Protein AF-0000000087235262 (afdb_homodimer)

Nearest PDB structures (foldseek):
  8kbx-assembly1_A  TM=8.370E-01  e=1.408E-30  Homo sapiens
  5ltd-assembly1_A  TM=8.995E-01  e=4.254E-28  Ogataea angusta
  5ltd-assembly2_B  TM=9.024E-01  e=1.012E-27  Ogataea angusta
  5ltg-assembly1_A  TM=8.939E-01  e=2.271E-26  Ogataea angusta
  3vu4-assembly3_B  TM=8.968E-01  e=1.143E-23  Kluyveromyces marxianus

pLDDT: mean 78.61, std 26.16, range [16.98, 98.62]

InterPro domains:
  IPR001680 WD40 repeat [SM00320] (181-221)
  IPR001680 WD40 repeat [SM00320] (224-265)
  IPR015943 WD40/YVTN repeat-like-containing domain superfamily [G3DSA:2.130.10.10] (23-280)
  IPR036322 WD40-repeat-containing domain superfamily [SSF50978] (24-268)
  IPR048720 PROPPIN [PF21032] (26-267)
  IPR048720 PROPPIN [PTHR11227] (18-355)

Radius of gyration: 30.69 Å; Cα contacts (8 Å, |Δi|>4): 1755; chains: 2; bounding box: 111×81×76 Å

Solvent-accessible surface area (backbone atoms only — not comparable to full-atom values): 39851 Å² total; per-residue (Å²): 135,84,79,76,77,75,81,78,80,75,80,72,74,73,72,75,68,82,66,81,63,62,48,65,31,74,34,67,21,80,76,46,53,32,35,27,32,5,21,66,37,20,40,36,28,33,34,57,83,66,65,32,46,74,43,78,46,79,35,89,72,42,21,25,41,38,46,34,48,40,56,90,55,52,39,32,43,38,23,17,64,44,86,26,90,86,31,26,38,32,31,41,37,33,34,29,62,80,75,69,38,80,76,44,76,44,79,54,96,52,54,58,45,33,68,48,64,50,90,58,33,35,34,40,21,27,42,48,36,37,42,31,26,32,55,87,75,68,40,81,74,46,78,43,67,29,31,90,26,81,75,17,65,65,34,68,21,70,33,93,85,38,47,26,36,39,30,56,25,65,49,72,13,26,36,33,35,38,32,62,81,76,71,41,76,40,76,29,83,73,42,88,46,45,70,56,39,68,39,54,37,52,69,33,50,38,35,36,39,26,26,59,49,31,24,50,38,38,31,26,33,55,86,79,46,47,76,72,48,60,35,31,77,47,91,58,73,30,50,48,63,26,61,29,61,22,84,78,43,46,36,35,38,37,24,28,67,80,18,35,36,37,32,30,80,46,84,68,74,74,79,69,76,70,70,71,82,71,80,75,87,58,88,70,74,83,85,81,82,77,88,76,81,84,82,74,88,76,74,86,56,67,76,62,66,73,52,61,79,80,56,64,79,77,74,70,40,47,59,53,43,31,37,35,32,50,64,65,78,45,61,38,44,52,42,40,71,42,79,47,27,41,34,34,40,32,50,80,36,38,41,34,38,39,36,53,44,48,60,84,73,37,64,68,121,135,81,81,75,78,75,79,80,79,74,79,72,73,74,71,75,67,84,66,81,64,63,47,63,32,74,34,66,22,82,78,46,55,32,37,28,33,7,21,67,38,20,39,37,30,33,35,57,83,65,68,30,44,74,44,77,47,79,35,90,72,42,22,25,41,40,44,36,47,40,56,89,56,53,39,33,43,38,22,16,65,43,86,26,89,85,32,26,36,29,29,41,36,34,34,28,62,80,75,69,39,79,76,45,76,46,79,54,95,52,54,58,45,31,69,47,65,50,92,58,32,36,35,42,20,28,42,48,36,37,41,33,27,32,55,86,75,68,38,81,74,46,78,43,67,28,32,89,26,80,74,16,66,65,34,66,22,70,34,94,86,37,47,26,34,39,30,55,25,65,49,73,13,25,36,33,34,39,32,63,79,76,70,42,78,41,76,28,83,73,42,88,46,45,70,56,40,68,38,53,37,52,69,32,50,38,37,36,39,26,27,59,49,32,26,50,38,38,33,25,34,54,85,79,46,46,77,73,47,61,34,32,76,48,90,57,73,32,49,47,62,25,62,29,62,21,84,78,43,48,35,35,40,38,25,28,68,80,19,35,34,36,33,32,82,46,83,69,73,76,79,71,76,71,69,70,85,71,82,73,84,61,81,63,69,76,83,82,82,76,87,75,80,82,83,76,88,75,75,85,58,66,76,64,66,73,52,61,79,79,55,62,80,77,73,71,40,47,59,53,44,30,36,36,32,50,63,65,78,45,62,39,44,49,41,41,71,41,78,48,27,42,34,35,39,32,50,79,37,39,39,33,40,38,34,55,44,49,62,86,72,38,62,69,122

Structure (mmCIF, N/CA/C/O backbone):
data_AF-0000000087235262-model_v1
#
loop_
_entity.id
_entity.type
_entity.pdbx_description
1 polymer 'Uncharacterized protein'
#
loop_
_atom_site.group_PDB
_atom_site.id
_atom_site.type_symbol
_atom_site.label_atom_id
_atom_site.label_alt_id
_atom_site.label_comp_id
_atom_site.label_asym_id
_atom_site.label_entity_id
_atom_site.label_seq_id
_atom_site.pdbx_PDB_ins_code
_atom_site.Cartn_x
_atom_site.Cartn_y
_atom_site.Cartn_z
_atom_site.occupancy
_atom_site.B_iso_or_equiv
_atom_site.auth_seq_id
_atom_site.auth_comp_id
_atom_site.auth_asym_id
_atom_site.auth_atom_id
_atom_site.pdbx_PDB_model_num
ATOM 1 N N . MET A 1 1 ? 60.5 -11.352 26.625 1 24.58 1 MET A N 1
ATOM 2 C CA . MET A 1 1 ? 60 -10.023 26.281 1 24.58 1 MET A CA 1
ATOM 3 C C . MET A 1 1 ? 58.812 -10.102 25.344 1 24.58 1 MET A C 1
ATOM 5 O O . MET A 1 1 ? 58.969 -10.453 24.172 1 24.58 1 MET A O 1
ATOM 9 N N . THR A 1 2 ? 57.625 -10.586 25.812 1 25.88 2 THR A N 1
ATOM 10 C CA . THR A 1 2 ? 56.406 -11.242 25.344 1 25.88 2 THR A CA 1
ATOM 11 C C . THR A 1 2 ? 55.5 -10.234 24.656 1 25.88 2 THR A C 1
ATOM 13 O O . THR A 1 2 ? 54.906 -9.375 25.312 1 25.88 2 THR A O 1
ATOM 16 N N . SER A 1 3 ? 55.969 -9.727 23.469 1 25.38 3 SER A N 1
ATOM 17 C CA . SER A 1 3 ? 55.375 -8.633 22.719 1 25.38 3 SER A CA 1
ATOM 18 C C . SER A 1 3 ? 53.906 -8.938 22.391 1 25.38 3 SER A C 1
ATOM 20 O O . SER A 1 3 ? 53.594 -9.984 21.812 1 25.38 3 SER A O 1
ATOM 22 N N . GLN A 1 4 ? 52.938 -8.516 23.219 1 22.38 4 GLN A N 1
ATOM 23 C CA . GLN A 1 4 ? 51.469 -8.648 23.266 1 22.38 4 GLN A CA 1
ATOM 24 C C . GLN A 1 4 ? 50.844 -7.98 22.047 1 22.38 4 GLN A C 1
ATOM 26 O O . GLN A 1 4 ? 50.875 -6.758 21.906 1 22.38 4 GLN A O 1
ATOM 31 N N . VAL A 1 5 ? 50.969 -8.57 20.797 1 25.5 5 VAL A N 1
ATOM 32 C CA . VAL A 1 5 ? 50.469 -7.969 19.578 1 25.5 5 VAL A CA 1
ATOM 33 C C . VAL A 1 5 ? 48.969 -7.762 19.688 1 25.5 5 VAL A C 1
ATOM 35 O O . VAL A 1 5 ? 48.219 -8.688 20.016 1 25.5 5 VAL A O 1
ATOM 38 N N . SER A 1 6 ? 48.531 -6.535 20.062 1 24.77 6 SER A N 1
ATOM 39 C CA . SER A 1 6 ? 47.125 -6.16 20.25 1 24.77 6 SER A CA 1
ATOM 40 C C . SER A 1 6 ? 46.312 -6.375 18.984 1 24.77 6 SER A C 1
ATOM 42 O O . SER A 1 6 ? 46.781 -6.047 17.875 1 24.77 6 SER A O 1
ATOM 44 N N . PRO A 1 7 ? 45.344 -7.367 18.891 1 24.95 7 PRO A N 1
ATOM 45 C CA . PRO A 1 7 ? 44.531 -7.742 17.719 1 24.95 7 PRO A CA 1
ATOM 46 C C . PRO A 1 7 ? 43.719 -6.57 17.156 1 24.95 7 PRO A C 1
ATOM 48 O O . PRO A 1 7 ? 43.125 -5.793 17.906 1 24.95 7 PRO A O 1
ATOM 51 N N . SER A 1 8 ? 44.312 -5.879 16.125 1 23.66 8 SER A N 1
ATOM 52 C CA . SER A 1 8 ? 43.688 -4.77 15.406 1 23.66 8 SER A CA 1
ATOM 53 C C . SER A 1 8 ? 42.281 -5.125 14.953 1 23.66 8 SER A C 1
ATOM 55 O O . SER A 1 8 ? 42.062 -6.133 14.281 1 23.66 8 SER A O 1
ATOM 57 N N . GLN A 1 9 ? 41.25 -4.871 15.742 1 24.34 9 GLN A N 1
ATOM 58 C CA . GLN A 1 9 ? 39.812 -4.988 15.555 1 24.34 9 GLN A CA 1
ATOM 59 C C . GLN A 1 9 ? 39.344 -4.227 14.312 1 24.34 9 GLN A C 1
ATOM 61 O O . GLN A 1 9 ? 39.344 -2.996 14.305 1 24.34 9 GLN A O 1
ATOM 66 N N . GLY A 1 10 ? 39.844 -4.594 13.094 1 22.86 10 GLY A N 1
ATOM 67 C CA . GLY A 1 10 ? 39.438 -3.895 11.883 1 22.86 10 GLY A CA 1
ATOM 68 C C . GLY A 1 10 ? 37.938 -3.838 11.695 1 22.86 10 GLY A C 1
ATOM 69 O O . GLY A 1 10 ? 37.25 -4.875 11.68 1 22.86 10 GLY A O 1
ATOM 70 N N . ALA A 1 11 ? 37.219 -2.793 12.141 1 27.45 11 ALA A N 1
ATOM 71 C CA . ALA A 1 11 ? 35.844 -2.352 11.938 1 27.45 11 ALA A CA 1
ATOM 72 C C . ALA A 1 11 ? 35.469 -2.33 10.453 1 27.45 11 ALA A C 1
ATOM 74 O O . ALA A 1 11 ? 35.75 -1.352 9.758 1 27.45 11 ALA A O 1
ATOM 75 N N . GLY A 1 12 ? 35.812 -3.322 9.625 1 25.11 12 GLY A N 1
ATOM 76 C CA . GLY A 1 12 ? 35.438 -3.268 8.227 1 25.11 12 GLY A CA 1
ATOM 77 C C . GLY A 1 12 ? 33.938 -3.098 8.031 1 25.11 12 GLY A C 1
ATOM 78 O O . GLY A 1 12 ? 33.156 -3.994 8.367 1 25.11 12 GLY A O 1
ATOM 79 N N . GLY A 1 13 ? 33.406 -1.968 8.266 1 30.64 13 GLY A N 1
ATOM 80 C CA . GLY A 1 13 ? 32.031 -1.639 7.82 1 30.64 13 GLY A CA 1
ATOM 81 C C . GLY A 1 13 ? 31.766 -2.09 6.398 1 30.64 13 GLY A C 1
ATOM 82 O O . GLY A 1 13 ? 32.406 -1.621 5.453 1 30.64 13 GLY A O 1
ATOM 83 N N . SER A 1 14 ? 31.562 -3.371 6.129 1 31.31 14 SER A N 1
ATOM 84 C CA . SER A 1 14 ? 31.203 -3.885 4.812 1 31.31 14 SER A CA 1
ATOM 85 C C . SER A 1 14 ? 30.203 -2.963 4.109 1 31.31 14 SER A C 1
ATOM 87 O O . SER A 1 14 ? 29.203 -2.553 4.703 1 31.31 14 SER A O 1
ATOM 89 N N . ASP A 1 15 ? 30.672 -2.117 3.305 1 33.44 15 ASP A N 1
ATOM 90 C CA . ASP A 1 15 ? 29.938 -1.445 2.234 1 33.44 15 ASP A CA 1
ATOM 91 C C . ASP A 1 15 ? 28.906 -2.377 1.61 1 33.44 15 ASP A C 1
ATOM 93 O O . ASP A 1 15 ? 29.266 -3.318 0.898 1 33.44 15 ASP A O 1
ATOM 97 N N . VAL A 1 16 ? 27.969 -2.812 2.227 1 35.19 16 VAL A N 1
ATOM 98 C CA . VAL A 1 16 ? 26.891 -3.467 1.496 1 35.19 16 VAL A CA 1
ATOM 99 C C . VAL A 1 16 ? 26.641 -2.746 0.172 1 35.19 16 VAL A C 1
ATOM 101 O O . VAL A 1 16 ? 26.141 -1.617 0.153 1 35.19 16 VAL A O 1
ATOM 104 N N . GLU A 1 17 ? 27.516 -2.699 -0.719 1 36.72 17 GLU A N 1
ATOM 105 C CA . GLU A 1 17 ? 27.25 -2.35 -2.109 1 36.72 17 GLU A CA 1
ATOM 106 C C . GLU A 1 17 ? 25.844 -2.795 -2.521 1 36.72 17 GLU A C 1
ATOM 108 O O . GLU A 1 17 ? 25.453 -3.943 -2.289 1 36.72 17 GLU A O 1
ATOM 113 N N . ASP A 1 18 ? 24.875 -2.021 -2.518 1 43.22 18 ASP A N 1
ATOM 114 C CA . ASP A 1 18 ? 23.547 -2.174 -3.115 1 43.22 18 ASP A CA 1
ATOM 115 C C . ASP A 1 18 ? 23.609 -2.988 -4.406 1 43.22 18 ASP A C 1
ATOM 117 O O . ASP A 1 18 ? 23.734 -2.426 -5.496 1 43.22 18 ASP A O 1
ATOM 121 N N . GLU A 1 19 ? 24.5 -3.971 -4.609 1 45.66 19 GLU A N 1
ATOM 122 C CA . GLU A 1 19 ? 24.516 -4.789 -5.82 1 45.66 19 GLU A CA 1
ATOM 123 C C . GLU A 1 19 ? 23.109 -5.242 -6.207 1 45.66 19 GLU A C 1
ATOM 125 O O . GLU A 1 19 ? 22.375 -5.773 -5.375 1 45.66 19 GLU A O 1
ATOM 130 N N . ASP A 1 20 ? 22.594 -4.691 -7.27 1 56.31 20 ASP A N 1
ATOM 131 C CA . ASP A 1 20 ? 21.375 -5.074 -7.957 1 56.31 20 ASP A CA 1
ATOM 132 C C . ASP A 1 20 ? 21.266 -6.594 -8.094 1 56.31 20 ASP A C 1
ATOM 134 O O . ASP A 1 20 ? 22.109 -7.219 -8.75 1 56.31 20 ASP A O 1
ATOM 138 N N . VAL A 1 21 ? 20.875 -7.316 -7.156 1 61.31 21 VAL A N 1
ATOM 139 C CA . VAL A 1 21 ? 20.641 -8.75 -7.273 1 61.31 21 VAL A CA 1
ATOM 140 C C . VAL A 1 21 ? 19.688 -9.031 -8.438 1 61.31 21 VAL A C 1
ATOM 142 O O . VAL A 1 21 ? 18.594 -8.484 -8.477 1 61.31 21 VAL A O 1
ATOM 145 N N . GLU A 1 22 ? 20.266 -9.562 -9.508 1 75.88 22 GLU A N 1
ATOM 146 C CA . GLU A 1 22 ? 19.438 -10.039 -10.625 1 75.88 22 GLU A CA 1
ATOM 147 C C . GLU A 1 22 ? 18.609 -11.25 -10.219 1 75.88 22 GLU A C 1
ATOM 149 O O . GLU A 1 22 ? 19.156 -12.281 -9.82 1 75.88 22 GLU A O 1
ATOM 154 N N . LEU A 1 23 ? 17.375 -11.133 -10.234 1 86.06 23 LEU A N 1
ATOM 155 C CA . LEU A 1 23 ? 16.453 -12.219 -9.891 1 86.06 23 LEU A CA 1
ATOM 156 C C . LEU A 1 23 ? 15.891 -12.875 -11.141 1 86.06 23 LEU A C 1
ATOM 158 O O . LEU A 1 23 ? 15.477 -12.188 -12.07 1 86.06 23 LEU A O 1
ATOM 162 N N . PHE A 1 24 ? 15.969 -14.18 -11.164 1 87.94 24 PHE A N 1
ATOM 163 C CA . PHE A 1 24 ? 15.43 -14.914 -12.305 1 87.94 24 PHE A CA 1
ATOM 164 C C . PHE A 1 24 ? 13.977 -15.297 -12.062 1 87.94 24 PHE A C 1
ATOM 166 O O . PHE A 1 24 ? 13.172 -15.312 -13 1 87.94 24 PHE A O 1
ATOM 173 N N . SER A 1 25 ? 13.766 -15.617 -10.852 1 91.56 25 SER A N 1
ATOM 174 C CA . SER A 1 25 ? 12.391 -15.953 -10.508 1 91.56 25 SER A CA 1
ATOM 175 C C . SER A 1 25 ? 12.125 -15.75 -9.016 1 91.56 25 SER A C 1
ATOM 177 O O . SER A 1 25 ? 13.055 -15.758 -8.211 1 91.56 25 SER A O 1
ATOM 179 N N . VAL A 1 26 ? 10.922 -15.445 -8.797 1 93.94 26 VAL A N 1
ATOM 180 C CA . VAL A 1 26 ? 10.438 -15.352 -7.422 1 93.94 26 VAL A CA 1
ATOM 181 C C . VAL A 1 26 ? 9.125 -16.125 -7.281 1 93.94 26 VAL A C 1
ATOM 183 O O . VAL A 1 26 ? 8.25 -16.031 -8.148 1 93.94 26 VAL A O 1
ATOM 186 N N . ASN A 1 27 ? 9.047 -16.891 -6.176 1 95.19 27 ASN A N 1
ATOM 187 C CA . ASN A 1 27 ? 7.855 -17.719 -5.984 1 95.19 27 ASN A CA 1
ATOM 188 C C . ASN A 1 27 ? 7.391 -17.703 -4.531 1 95.19 27 ASN A C 1
ATOM 190 O O . ASN A 1 27 ? 8.195 -17.859 -3.615 1 95.19 27 ASN A O 1
ATOM 194 N N . TRP A 1 28 ? 6.098 -17.5 -4.406 1 96 28 TRP A N 1
ATOM 195 C CA . TRP A 1 28 ? 5.5 -17.656 -3.084 1 96 28 TRP A CA 1
ATOM 196 C C . TRP A 1 28 ? 5.461 -19.125 -2.666 1 96 28 TRP A C 1
ATOM 198 O O . TRP A 1 28 ? 5.277 -20.016 -3.504 1 96 28 TRP A O 1
ATOM 208 N N . ASN A 1 29 ? 5.57 -19.328 -1.346 1 95.56 29 ASN A N 1
ATOM 209 C CA . ASN A 1 29 ? 5.164 -20.641 -0.87 1 95.56 29 ASN A CA 1
ATOM 210 C C . ASN A 1 29 ? 3.645 -20.766 -0.801 1 95.56 29 ASN A C 1
ATOM 212 O O . ASN A 1 29 ? 2.922 -19.828 -1.116 1 95.56 29 ASN A O 1
ATOM 216 N N . GLN A 1 30 ? 3.166 -21.859 -0.405 1 93.5 30 GLN A N 1
ATOM 217 C CA . GLN A 1 30 ? 1.762 -22.219 -0.579 1 93.5 30 GLN A CA 1
ATOM 218 C C . GLN A 1 30 ? 0.864 -21.391 0.339 1 93.5 30 GLN A C 1
ATOM 220 O O . GLN A 1 30 ? -0.302 -21.156 0.021 1 93.5 30 GLN A O 1
ATOM 225 N N . ASP A 1 31 ? 1.373 -20.938 1.47 1 91.5 31 ASP A N 1
ATOM 226 C CA . ASP A 1 31 ? 0.547 -20.125 2.361 1 91.5 31 ASP A CA 1
ATOM 227 C C . ASP A 1 31 ? 0.965 -18.656 2.32 1 91.5 31 ASP A C 1
ATOM 229 O O . ASP A 1 31 ? 0.491 -17.844 3.119 1 91.5 31 ASP A O 1
ATOM 233 N N . HIS A 1 32 ? 1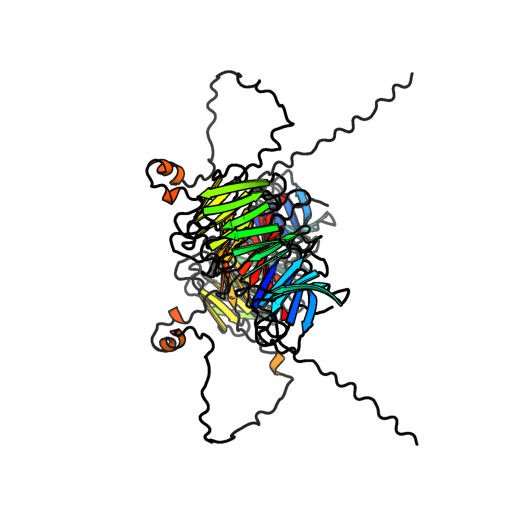.906 -18.344 1.516 1 94.38 32 HIS A N 1
ATOM 234 C CA . HIS A 1 32 ? 2.355 -16.984 1.213 1 94.38 32 HIS A CA 1
ATOM 235 C C . HIS A 1 32 ? 3.023 -16.344 2.424 1 94.38 32 HIS A C 1
ATOM 237 O O . HIS A 1 32 ? 3.072 -15.117 2.533 1 94.38 32 HIS A O 1
ATOM 243 N N . SER A 1 33 ? 3.449 -17.141 3.348 1 94.81 33 SER A N 1
ATOM 244 C CA . SER A 1 33 ? 4.184 -16.625 4.5 1 94.81 33 SER A CA 1
ATOM 245 C C . SER A 1 33 ? 5.645 -16.359 4.148 1 94.81 33 SER A C 1
ATOM 247 O O . SER A 1 33 ? 6.328 -15.617 4.848 1 94.81 33 SER A O 1
ATOM 249 N N . CYS A 1 34 ? 6.055 -17.016 3.076 1 95.88 34 CYS A N 1
ATOM 250 C CA . CYS A 1 34 ? 7.43 -16.875 2.609 1 95.88 34 CYS A CA 1
ATOM 251 C C . CYS A 1 34 ? 7.492 -16.875 1.087 1 95.88 34 CYS A C 1
ATOM 253 O O . CYS A 1 34 ? 6.492 -17.141 0.42 1 95.88 34 CYS A O 1
ATOM 255 N N . PHE A 1 35 ? 8.672 -16.453 0.632 1 96.06 35 PHE A N 1
ATOM 256 C CA . PHE A 1 35 ? 8.922 -16.594 -0.797 1 96.06 35 PHE A CA 1
ATOM 257 C C . PHE A 1 35 ? 10.391 -16.906 -1.063 1 96.06 35 PHE A C 1
ATOM 259 O O . PHE A 1 35 ? 11.242 -16.672 -0.203 1 96.06 35 PHE A O 1
ATOM 266 N N . SER A 1 36 ? 10.594 -17.484 -2.17 1 95.56 36 SER A N 1
ATOM 267 C CA . SER A 1 36 ? 11.945 -17.828 -2.607 1 95.56 36 SER A CA 1
ATOM 268 C C . SER A 1 36 ? 12.328 -17.062 -3.871 1 95.56 36 SER A C 1
ATOM 270 O O . SER A 1 36 ? 11.453 -16.688 -4.664 1 95.56 36 SER A O 1
ATOM 272 N N . ALA A 1 37 ? 13.602 -16.844 -4.004 1 93.5 37 ALA A N 1
ATOM 273 C CA . ALA A 1 37 ? 14.133 -16.141 -5.164 1 93.5 37 ALA A CA 1
ATOM 274 C C . ALA A 1 37 ? 15.336 -16.875 -5.75 1 93.5 37 ALA A C 1
ATOM 276 O O . ALA A 1 37 ? 16.234 -17.312 -5.016 1 93.5 37 ALA A O 1
ATOM 277 N N . ALA A 1 38 ? 15.266 -17 -7.008 1 93.56 38 ALA A N 1
ATOM 278 C CA . ALA A 1 38 ? 16.406 -17.578 -7.73 1 93.56 38 ALA A CA 1
ATOM 279 C C . ALA A 1 38 ? 17.344 -16.484 -8.227 1 93.56 38 ALA A C 1
ATOM 281 O O . ALA A 1 38 ? 16.891 -15.5 -8.82 1 93.56 38 ALA A O 1
ATOM 282 N N . THR A 1 39 ? 18.562 -16.672 -7.941 1 88.81 39 THR A N 1
ATOM 283 C CA . THR A 1 39 ? 19.578 -15.711 -8.367 1 88.81 39 THR A CA 1
ATOM 284 C C . THR A 1 39 ? 20.594 -16.375 -9.297 1 88.81 39 THR A C 1
ATOM 286 O O . THR A 1 39 ? 20.547 -17.578 -9.516 1 88.81 39 THR A O 1
ATOM 289 N N . ALA A 1 40 ? 21.5 -15.57 -9.805 1 84.5 40 ALA A N 1
ATOM 290 C CA . ALA A 1 40 ? 22.516 -16.062 -10.734 1 84.5 40 ALA A CA 1
ATOM 291 C C . ALA A 1 40 ? 23.5 -16.984 -10.023 1 84.5 40 ALA A C 1
ATOM 293 O O . ALA A 1 40 ? 24.125 -17.844 -10.656 1 84.5 40 ALA A O 1
ATOM 294 N N . ASN A 1 41 ? 23.531 -16.859 -8.727 1 86.62 41 ASN A N 1
ATOM 295 C CA . ASN A 1 41 ? 24.531 -17.656 -8.031 1 86.62 41 ASN A CA 1
ATOM 296 C C . ASN A 1 41 ? 23.938 -18.422 -6.859 1 86.62 41 ASN A C 1
ATOM 298 O O . ASN A 1 41 ? 24.641 -18.75 -5.902 1 86.62 41 ASN A O 1
ATOM 302 N N . GLY A 1 42 ? 22.641 -18.594 -6.988 1 90.31 42 GLY A N 1
ATOM 303 C CA . GLY A 1 42 ? 22.078 -19.375 -5.898 1 90.31 42 GLY A CA 1
ATOM 304 C C . GLY A 1 42 ? 20.609 -19.094 -5.668 1 90.31 42 GLY A C 1
ATOM 305 O O . GLY A 1 42 ? 19.828 -18.969 -6.621 1 90.31 42 GLY A O 1
ATOM 306 N N . LEU A 1 43 ? 20.266 -19.219 -4.34 1 92.19 43 LEU A N 1
ATOM 307 C CA . LEU A 1 43 ? 18.875 -18.984 -3.99 1 92.19 43 LEU A CA 1
ATOM 308 C C . LEU A 1 43 ? 18.766 -18.25 -2.656 1 92.19 43 LEU A C 1
ATOM 310 O O . LEU A 1 43 ? 19.688 -18.297 -1.839 1 92.19 43 LEU A O 1
ATOM 314 N N . ARG A 1 44 ? 17.672 -17.516 -2.57 1 92.38 44 ARG A N 1
ATOM 315 C CA . ARG A 1 44 ? 17.328 -16.797 -1.344 1 92.38 44 ARG A CA 1
ATOM 316 C C . ARG A 1 44 ? 15.898 -17.078 -0.917 1 92.38 44 ARG A C 1
ATOM 318 O O . ARG A 1 44 ? 15.031 -17.328 -1.759 1 92.38 44 ARG A O 1
ATOM 325 N N . MET A 1 45 ? 15.742 -17.094 0.373 1 94.31 45 MET A N 1
ATOM 326 C CA . MET A 1 45 ? 14.406 -17.281 0.923 1 94.31 45 MET A CA 1
ATOM 327 C C . MET A 1 45 ? 14.086 -16.203 1.956 1 94.31 45 MET A C 1
ATOM 329 O O . MET A 1 45 ? 14.93 -15.875 2.793 1 94.31 45 MET A O 1
ATOM 333 N N . PHE A 1 46 ? 12.891 -15.695 1.912 1 94 46 PHE A N 1
ATOM 334 C CA . PHE A 1 46 ? 12.492 -14.602 2.795 1 94 46 PHE A CA 1
ATOM 335 C C . PHE A 1 46 ? 11.195 -14.945 3.52 1 94 46 PHE A C 1
ATOM 337 O O . PHE A 1 46 ? 10.312 -15.586 2.951 1 94 46 PHE A O 1
ATOM 344 N N . SER A 1 47 ? 11.133 -14.5 4.75 1 94.69 47 SER A N 1
ATOM 345 C CA . SER A 1 47 ? 9.867 -14.477 5.469 1 94.69 47 SER A CA 1
ATOM 346 C C . SER A 1 47 ? 9.133 -13.156 5.242 1 94.69 47 SER A C 1
ATOM 348 O O . SER A 1 47 ? 9.758 -12.102 5.137 1 94.69 47 SER A O 1
ATOM 350 N N . CYS A 1 48 ? 7.848 -13.203 5.242 1 92.06 48 CYS A N 1
ATOM 351 C CA . CYS A 1 48 ? 7.07 -12 4.965 1 92.06 48 CYS A CA 1
ATOM 352 C C . CYS A 1 48 ? 6.777 -11.234 6.246 1 92.06 48 CYS A C 1
ATOM 354 O O . CYS A 1 48 ? 6.734 -10 6.242 1 92.06 48 CYS A O 1
ATOM 356 N N . LYS A 1 49 ? 6.523 -11.906 7.324 1 86.69 49 LYS A N 1
ATOM 357 C CA . LYS A 1 49 ? 6.188 -11.25 8.594 1 86.69 49 LYS A CA 1
ATOM 358 C C . LYS A 1 49 ? 6.969 -11.867 9.75 1 86.69 49 LYS A C 1
ATOM 360 O O . LYS A 1 49 ? 6.621 -12.945 10.234 1 86.69 49 LYS A O 1
ATOM 365 N N . PRO A 1 50 ? 7.945 -11.258 10.227 1 87.75 50 PRO A N 1
ATOM 366 C CA . PRO A 1 50 ? 8.539 -10.023 9.695 1 87.75 50 PRO A CA 1
ATOM 367 C C . PRO A 1 50 ? 9.281 -10.25 8.383 1 87.75 50 PRO A C 1
ATOM 369 O O . PRO A 1 50 ? 9.695 -11.375 8.086 1 87.75 50 PRO A O 1
ATOM 372 N N . PHE A 1 51 ? 9.477 -9.227 7.75 1 90.69 51 PHE A N 1
ATOM 373 C CA . PHE A 1 51 ? 10.227 -9.336 6.508 1 90.69 51 PHE A CA 1
ATOM 374 C C . PHE A 1 51 ? 11.711 -9.523 6.789 1 90.69 51 PHE A C 1
ATOM 376 O O . PHE A 1 51 ? 12.383 -8.594 7.238 1 90.69 51 PHE A O 1
ATOM 383 N N . LYS A 1 52 ? 12.148 -10.727 6.504 1 91.88 52 LYS A N 1
ATOM 384 C CA . LYS A 1 52 ? 13.539 -11.062 6.797 1 91.88 52 LYS A CA 1
ATOM 385 C C . LYS A 1 52 ? 14.039 -12.18 5.887 1 91.88 52 LYS A C 1
ATOM 387 O O . LYS A 1 52 ? 13.266 -13.062 5.492 1 91.88 52 LYS A O 1
ATOM 392 N N . GLU A 1 53 ? 15.328 -12.055 5.617 1 92.25 53 GLU A N 1
ATOM 393 C CA . GLU A 1 53 ? 15.945 -13.164 4.895 1 92.25 53 GLU A CA 1
ATOM 394 C C . GLU A 1 53 ? 16.188 -14.352 5.816 1 92.25 53 GLU A C 1
ATOM 396 O O . GLU A 1 53 ? 16.828 -14.211 6.863 1 92.25 53 GLU A O 1
ATOM 401 N N . GLN A 1 54 ? 15.68 -15.508 5.406 1 92.25 54 GLN A N 1
ATOM 402 C CA . GLN A 1 54 ? 15.781 -16.688 6.258 1 92.25 54 GLN A CA 1
ATOM 403 C C . GLN A 1 54 ? 16.859 -17.641 5.754 1 92.25 54 GLN A C 1
ATOM 405 O O . GLN A 1 54 ? 17.422 -18.406 6.535 1 92.25 54 GLN A O 1
ATOM 410 N N . LEU A 1 55 ? 17.078 -17.625 4.488 1 91.94 55 LEU A N 1
ATOM 411 C CA . LEU A 1 55 ? 18.031 -18.562 3.893 1 91.94 55 LEU A CA 1
ATOM 412 C C . LEU A 1 55 ? 18.703 -17.953 2.668 1 91.94 55 LEU A C 1
ATOM 414 O O . LEU A 1 55 ? 18.047 -17.297 1.856 1 91.94 55 LEU A O 1
ATOM 418 N N . ARG A 1 56 ? 20.016 -18.156 2.602 1 91.44 56 ARG A N 1
ATOM 419 C CA . ARG A 1 56 ? 20.797 -17.766 1.427 1 91.44 56 ARG A CA 1
ATOM 420 C C . ARG A 1 56 ? 21.812 -18.844 1.068 1 91.44 56 ARG A C 1
ATOM 422 O O . ARG A 1 56 ? 22.578 -19.297 1.926 1 91.44 56 ARG A O 1
ATOM 429 N N . ARG A 1 57 ? 21.703 -19.281 -0.118 1 90.75 57 ARG A N 1
ATOM 430 C CA . ARG A 1 57 ? 22.688 -20.234 -0.632 1 90.75 57 ARG A CA 1
ATOM 431 C C . ARG A 1 57 ? 23.391 -19.688 -1.867 1 90.75 57 ARG A C 1
ATOM 433 O O . ARG A 1 57 ? 22.734 -19.203 -2.795 1 90.75 57 ARG A O 1
ATOM 440 N N . ILE A 1 58 ? 24.672 -19.766 -1.794 1 87.62 58 ILE A N 1
ATOM 441 C CA . ILE A 1 58 ? 25.484 -19.328 -2.926 1 87.62 58 ILE A CA 1
ATOM 442 C C . ILE A 1 58 ? 26.188 -20.531 -3.559 1 87.62 58 ILE A C 1
ATOM 444 O O . ILE A 1 58 ? 26.812 -21.344 -2.863 1 87.62 58 ILE A O 1
ATOM 448 N N . GLN A 1 59 ? 25.906 -20.625 -4.766 1 81.12 59 GLN A N 1
ATOM 449 C CA . GLN A 1 59 ? 26.5 -21.734 -5.496 1 81.12 59 GLN A CA 1
ATOM 450 C C . GLN A 1 59 ? 27.578 -21.25 -6.465 1 81.12 59 GLN A C 1
ATOM 452 O O . GLN A 1 59 ? 27.359 -20.297 -7.227 1 81.12 59 GLN A O 1
ATOM 457 N N . GLU A 1 60 ? 28.672 -21.859 -6.426 1 75.12 60 GLU A N 1
ATOM 458 C CA . GLU A 1 60 ? 29.781 -21.484 -7.281 1 75.12 60 GLU A CA 1
ATOM 459 C C . GLU A 1 60 ? 29.5 -21.828 -8.742 1 75.12 60 GLU A C 1
ATOM 461 O O . GLU A 1 60 ? 29.938 -21.125 -9.648 1 75.12 60 GLU A O 1
ATOM 466 N N . ASP A 1 61 ? 28.922 -22.938 -8.891 1 71.25 61 ASP A N 1
ATOM 467 C CA . ASP A 1 61 ? 28.781 -23.484 -10.242 1 71.25 61 ASP A CA 1
ATOM 468 C C . ASP A 1 61 ? 27.562 -22.891 -10.938 1 71.25 61 ASP A C 1
ATOM 470 O O . ASP A 1 61 ? 27.125 -23.406 -11.969 1 71.25 61 ASP A O 1
ATOM 474 N N . GLY A 1 62 ? 26.953 -21.875 -10.383 1 76.62 62 GLY A N 1
ATOM 475 C CA . GLY A 1 62 ? 25.859 -21.219 -11.086 1 76.62 62 GLY A CA 1
ATOM 476 C C . GLY A 1 62 ? 24.609 -21.109 -10.242 1 76.62 62 GLY A C 1
ATOM 477 O O . GLY A 1 62 ? 24.516 -21.703 -9.164 1 76.62 62 GLY A O 1
ATOM 478 N N . GLY A 1 63 ? 23.625 -20.422 -10.797 1 86.12 63 GLY A N 1
ATOM 479 C CA . GLY A 1 63 ? 22.391 -20.156 -10.07 1 86.12 63 GLY A CA 1
ATOM 480 C C . GLY A 1 63 ? 21.203 -20.938 -10.602 1 86.12 63 GLY A C 1
ATOM 481 O O . GLY A 1 63 ? 21.375 -21.984 -11.227 1 86.12 63 GLY A O 1
ATOM 482 N N . PHE A 1 64 ? 20.109 -20.734 -10.164 1 91.81 64 PHE A N 1
ATOM 483 C CA . PHE A 1 64 ? 18.859 -21.422 -10.492 1 91.81 64 PHE A CA 1
ATOM 484 C C . PHE A 1 64 ? 17.953 -20.531 -11.344 1 91.81 64 PHE A C 1
ATOM 486 O O . PHE A 1 64 ? 18.016 -19.312 -11.234 1 91.81 64 PHE A O 1
ATOM 493 N N . ARG A 1 65 ? 17.266 -21.172 -12.172 1 93.19 65 ARG A N 1
ATOM 494 C CA . ARG A 1 65 ? 16.203 -20.5 -12.914 1 93.19 65 ARG A CA 1
ATOM 495 C C . ARG A 1 65 ? 14.883 -20.547 -12.156 1 93.19 65 ARG A C 1
ATOM 497 O O . ARG A 1 65 ? 14.109 -19.594 -12.18 1 93.19 65 ARG A O 1
ATOM 504 N N . ILE A 1 66 ? 14.68 -21.688 -11.547 1 95.62 66 ILE A N 1
ATOM 505 C CA . ILE A 1 66 ? 13.453 -21.875 -10.789 1 95.62 66 ILE A CA 1
ATOM 506 C C . ILE A 1 66 ? 13.797 -22.406 -9.391 1 95.62 66 ILE A C 1
ATOM 508 O O . ILE A 1 66 ? 14.609 -23.328 -9.25 1 95.62 66 ILE A O 1
ATOM 512 N N . VAL A 1 67 ? 13.234 -21.781 -8.406 1 95.94 67 VAL A N 1
ATOM 513 C CA . VAL A 1 67 ? 13.281 -22.25 -7.023 1 95.94 67 VAL A CA 1
ATOM 514 C C . VAL A 1 67 ? 11.867 -22.312 -6.449 1 95.94 67 VAL A C 1
ATOM 516 O O . VAL A 1 67 ? 11.211 -21.281 -6.277 1 95.94 67 VAL A O 1
ATOM 519 N N . GLU A 1 68 ? 11.398 -23.5 -6.215 1 97 68 GLU A N 1
ATOM 520 C CA . GLU A 1 68 ? 10.078 -23.734 -5.625 1 97 68 GLU A CA 1
ATOM 521 C C . GLU A 1 68 ? 10.203 -24.359 -4.238 1 97 68 GLU A C 1
ATOM 523 O O . GLU A 1 68 ? 10.883 -25.375 -4.062 1 97 68 GLU A O 1
ATOM 528 N N . MET A 1 69 ? 9.523 -23.75 -3.316 1 96.06 69 MET A N 1
ATOM 529 C CA . MET A 1 69 ? 9.594 -24.25 -1.948 1 96.06 69 MET A CA 1
ATOM 530 C C . MET A 1 69 ? 8.32 -25.016 -1.586 1 96.06 69 MET A C 1
ATOM 532 O O . MET A 1 69 ? 7.227 -24.656 -2.006 1 96.06 69 MET A O 1
ATOM 536 N N . LEU A 1 70 ? 8.547 -26.031 -0.763 1 96.12 70 LEU A N 1
ATOM 537 C CA . LEU A 1 70 ? 7.402 -26.766 -0.222 1 96.12 70 LEU A CA 1
ATOM 538 C C . LEU A 1 70 ? 7.02 -26.219 1.154 1 96.12 70 LEU A C 1
ATOM 540 O O . LEU A 1 70 ? 7.566 -26.656 2.168 1 96.12 70 LEU A O 1
ATOM 544 N N . PHE A 1 71 ? 6.012 -25.344 1.152 1 94.31 71 PHE A N 1
ATOM 545 C CA . PHE A 1 71 ? 5.582 -24.688 2.383 1 94.31 71 PHE A CA 1
ATOM 546 C C . PHE A 1 71 ? 6.777 -24.125 3.143 1 94.31 71 PHE A C 1
ATOM 548 O O . PHE A 1 71 ? 7.613 -23.422 2.57 1 94.31 71 PHE A O 1
ATOM 555 N N . ARG A 1 72 ? 6.812 -24.281 4.344 1 92.38 72 ARG A N 1
ATOM 556 C CA . ARG A 1 72 ? 7.941 -23.797 5.129 1 92.38 72 ARG A CA 1
ATOM 557 C C . ARG A 1 72 ? 8.875 -24.938 5.523 1 92.38 72 ARG A C 1
ATOM 559 O O . ARG A 1 72 ? 9.516 -24.875 6.574 1 92.38 72 ARG A O 1
ATOM 566 N N . THR A 1 73 ? 8.828 -25.859 4.727 1 91 73 THR A N 1
ATOM 567 C CA . THR A 1 73 ? 9.773 -26.953 4.949 1 91 73 THR A CA 1
ATOM 568 C C . THR A 1 73 ? 11.141 -26.609 4.367 1 91 73 THR A C 1
ATOM 570 O O . THR A 1 73 ? 11.359 -25.484 3.893 1 91 73 THR A O 1
ATOM 573 N N . ASN A 1 74 ? 12.07 -27.609 4.406 1 92.5 74 ASN A N 1
ATOM 574 C CA . ASN A 1 74 ? 13.414 -27.406 3.861 1 92.5 74 ASN A CA 1
ATOM 575 C C . ASN A 1 74 ? 13.562 -28.062 2.494 1 92.5 74 ASN A C 1
ATOM 577 O O . ASN A 1 74 ? 14.688 -28.25 2.014 1 92.5 74 ASN A O 1
ATOM 581 N N . ILE A 1 75 ? 12.438 -28.406 1.939 1 95.75 75 ILE A N 1
ATOM 582 C CA . ILE A 1 75 ? 12.469 -29.094 0.657 1 95.75 75 ILE A CA 1
ATOM 583 C C . ILE A 1 75 ? 12.266 -28.094 -0.478 1 95.75 75 ILE A C 1
ATOM 585 O O . ILE A 1 75 ? 11.336 -27.281 -0.442 1 95.75 75 ILE A O 1
ATOM 589 N N . PHE A 1 76 ? 13.141 -28.203 -1.487 1 96.62 76 PHE A N 1
ATOM 590 C CA . PHE A 1 76 ? 13.102 -27.297 -2.635 1 96.62 76 PHE A CA 1
ATOM 591 C C . PHE A 1 76 ? 13.047 -28.094 -3.938 1 96.62 76 PHE A C 1
ATOM 593 O O . PHE A 1 76 ? 13.648 -29.156 -4.051 1 96.62 76 PHE A O 1
ATOM 600 N N . GLY A 1 77 ? 12.219 -27.609 -4.859 1 97.06 77 GLY A N 1
ATOM 601 C CA . GLY A 1 77 ? 12.391 -27.969 -6.258 1 97.06 77 GLY A CA 1
ATOM 602 C C . GLY A 1 77 ? 13.281 -27 -7.02 1 97.06 77 GLY A C 1
ATOM 603 O O . GLY A 1 77 ? 12.945 -25.828 -7.145 1 97.06 77 GLY A O 1
ATOM 604 N N . LEU A 1 78 ? 14.391 -27.516 -7.586 1 95.44 78 LEU A N 1
ATOM 605 C CA . LEU A 1 78 ? 15.398 -26.641 -8.18 1 95.44 78 LEU A CA 1
ATOM 606 C C . LEU A 1 78 ? 15.617 -26.984 -9.648 1 95.44 78 LEU A C 1
ATOM 608 O O . LEU A 1 78 ? 15.758 -28.156 -10.008 1 95.44 78 LEU A O 1
ATOM 612 N N . VAL A 1 79 ? 15.562 -25.953 -10.43 1 95.94 79 VAL A N 1
ATOM 613 C CA . VAL A 1 79 ? 15.922 -26.078 -11.836 1 95.94 79 VAL A CA 1
ATOM 614 C C . VAL A 1 79 ? 17.094 -25.156 -12.156 1 95.94 79 VAL A C 1
ATOM 616 O O . VAL A 1 79 ? 17.047 -23.953 -11.867 1 95.94 79 VAL A O 1
ATOM 619 N N . GLY A 1 80 ? 18.094 -25.625 -12.773 1 91.56 80 GLY A N 1
ATOM 620 C CA . GLY A 1 80 ? 19.297 -24.859 -13.023 1 91.56 80 GLY A CA 1
ATOM 621 C C . GLY A 1 80 ? 19.172 -23.922 -14.211 1 91.56 80 GLY A C 1
ATOM 622 O O . GLY A 1 80 ? 18.188 -23.969 -14.945 1 91.56 80 GLY A O 1
ATOM 623 N N . GLN A 1 81 ? 20.203 -23.094 -14.43 1 87.19 81 GLN A N 1
ATOM 624 C CA . GLN A 1 81 ? 20.25 -22.125 -15.523 1 87.19 81 GLN A CA 1
ATOM 625 C C . GLN A 1 81 ? 20.953 -22.719 -16.75 1 87.19 81 GLN A C 1
ATOM 627 O O . GLN A 1 81 ? 20.891 -22.156 -17.844 1 87.19 81 GLN A O 1
ATOM 632 N N . GLY A 1 82 ? 21.484 -23.859 -16.703 1 78.5 82 GLY A N 1
ATOM 633 C CA . GLY A 1 82 ? 22.125 -24.516 -17.828 1 78.5 82 GLY A CA 1
ATOM 634 C C . GLY A 1 82 ? 23.609 -24.266 -17.906 1 78.5 82 GLY A C 1
ATOM 635 O O . GLY A 1 82 ? 24.312 -24.859 -18.719 1 78.5 82 GLY A O 1
ATOM 636 N N . ALA A 1 83 ? 24.172 -23.328 -17.219 1 64.25 83 ALA A N 1
ATOM 637 C CA . ALA A 1 83 ? 25.594 -23.031 -17.359 1 64.25 83 ALA A CA 1
ATOM 638 C C . ALA A 1 83 ? 26.438 -24.203 -16.859 1 64.25 83 ALA A C 1
ATOM 640 O O . ALA A 1 83 ? 27.531 -24.453 -17.375 1 64.25 83 ALA A O 1
ATOM 641 N N . ASP A 1 84 ? 25.938 -24.812 -15.883 1 62.69 84 ASP A N 1
ATOM 642 C CA . ASP A 1 84 ? 26.688 -25.922 -15.273 1 62.69 84 ASP A CA 1
ATOM 643 C C . ASP A 1 84 ? 26.062 -27.266 -15.648 1 62.69 84 ASP A C 1
ATOM 645 O O . ASP A 1 84 ? 24.875 -27.344 -15.938 1 62.69 84 ASP A O 1
ATOM 649 N N . LYS A 1 85 ? 26.922 -28.203 -15.75 1 62.16 85 LYS A N 1
ATOM 650 C CA . LYS A 1 85 ? 26.562 -29.578 -16.094 1 62.16 85 LYS A CA 1
ATOM 651 C C . LYS A 1 85 ? 25.547 -30.141 -15.109 1 62.16 85 LYS A C 1
ATOM 653 O O . LYS A 1 85 ? 24.672 -30.922 -15.492 1 62.16 85 LYS A O 1
ATOM 658 N N . GLN A 1 86 ? 25.562 -29.672 -13.852 1 67.94 86 GLN A N 1
ATOM 659 C CA . GLN A 1 86 ? 24.719 -30.312 -12.844 1 67.94 86 GLN A CA 1
ATOM 660 C C . GLN A 1 86 ? 23.312 -29.734 -12.844 1 67.94 86 GLN A C 1
ATOM 662 O O . GLN A 1 86 ? 22.328 -30.469 -12.641 1 67.94 86 GLN A O 1
ATOM 667 N N . TYR A 1 87 ? 23.266 -28.562 -13.141 1 75.62 87 TYR A N 1
ATOM 668 C CA . TYR A 1 87 ? 21.953 -27.922 -13.078 1 75.62 87 TYR A CA 1
ATOM 669 C C . TYR A 1 87 ? 21.547 -27.391 -14.453 1 75.62 87 TYR A C 1
ATOM 671 O O . TYR A 1 87 ? 21.875 -26.25 -14.805 1 75.62 87 TYR A O 1
ATOM 679 N N . GLN A 1 88 ? 20.828 -28.266 -15.148 1 88.44 88 GLN A N 1
ATOM 680 C CA . GLN A 1 88 ? 20.359 -27.953 -16.484 1 88.44 88 GLN A CA 1
ATOM 681 C C . GLN A 1 88 ? 18.906 -27.438 -16.453 1 88.44 88 GLN A C 1
ATOM 683 O O . GLN A 1 88 ? 18.219 -27.609 -15.453 1 88.44 88 GLN A O 1
ATOM 688 N N . GLN A 1 89 ? 18.531 -26.891 -17.484 1 93.81 89 GLN A N 1
ATOM 689 C CA . GLN A 1 89 ? 17.203 -26.281 -17.547 1 93.81 89 GLN A CA 1
ATOM 690 C C . GLN A 1 89 ? 16.109 -27.328 -17.734 1 93.81 89 GLN A C 1
ATOM 692 O O . GLN A 1 89 ? 14.93 -27.031 -17.578 1 93.81 89 GLN A O 1
ATOM 697 N N . ASN A 1 90 ? 16.562 -28.516 -18.109 1 96.06 90 ASN A N 1
ATOM 698 C CA . ASN A 1 90 ? 15.602 -29.594 -18.312 1 96.06 90 ASN A CA 1
ATOM 699 C C . ASN A 1 90 ? 15.672 -30.641 -17.188 1 96.06 90 ASN A C 1
ATOM 701 O O . ASN A 1 90 ? 15.25 -31.781 -17.359 1 96.06 90 ASN A O 1
ATOM 705 N N . LYS A 1 91 ? 16.281 -30.266 -16.109 1 95.56 91 LYS A N 1
ATOM 706 C CA . LYS A 1 91 ? 16.406 -31.172 -14.969 1 95.56 91 LYS A CA 1
ATOM 707 C C . LYS A 1 91 ? 15.828 -30.562 -13.695 1 95.56 91 LYS A C 1
ATOM 709 O O . LYS A 1 91 ? 16.047 -29.375 -13.422 1 95.56 91 LYS A O 1
ATOM 714 N N . LEU A 1 92 ? 15.094 -31.391 -13.031 1 97.31 92 LEU A N 1
ATOM 715 C CA . LEU A 1 92 ? 14.57 -31 -11.727 1 97.31 92 LEU A CA 1
ATOM 716 C C . LEU A 1 92 ? 15.258 -31.766 -10.602 1 97.31 92 LEU A C 1
ATOM 718 O O . LEU A 1 92 ? 15.328 -33 -10.641 1 97.31 92 LEU A O 1
ATOM 722 N N . THR A 1 93 ? 15.734 -31 -9.664 1 95.5 93 THR A N 1
ATOM 723 C CA . THR A 1 93 ? 16.297 -31.594 -8.453 1 95.5 93 THR A CA 1
ATOM 724 C C . THR A 1 93 ? 15.398 -31.297 -7.25 1 95.5 93 THR A C 1
ATOM 726 O O . THR A 1 93 ? 15.086 -30.141 -6.973 1 95.5 93 THR A O 1
ATOM 729 N N . ILE A 1 94 ? 14.906 -32.281 -6.605 1 96.94 94 ILE A N 1
ATOM 730 C CA . ILE A 1 94 ? 14.234 -32.125 -5.324 1 96.94 94 ILE A CA 1
ATOM 731 C C . ILE A 1 94 ? 15.234 -32.281 -4.184 1 96.94 94 ILE A C 1
ATOM 733 O O . ILE A 1 94 ? 15.82 -33.344 -4.016 1 96.94 94 ILE A O 1
ATOM 737 N N . TRP A 1 95 ? 15.328 -31.188 -3.445 1 94.94 95 TRP A N 1
ATOM 738 C CA . TRP A 1 95 ? 16.438 -31.078 -2.51 1 94.94 95 TRP A CA 1
ATOM 739 C C . TRP A 1 95 ? 15.945 -30.766 -1.104 1 94.94 95 TRP A C 1
ATOM 741 O O . TRP A 1 95 ? 15.094 -29.891 -0.924 1 94.94 95 TRP A O 1
ATOM 751 N N . ASP A 1 96 ? 16.422 -31.531 -0.126 1 95.31 96 ASP A N 1
ATOM 752 C CA . ASP A 1 96 ? 16.219 -31.203 1.283 1 95.31 96 ASP A CA 1
ATOM 753 C C . ASP A 1 96 ? 17.406 -30.422 1.845 1 95.31 96 ASP A C 1
ATOM 755 O O . ASP A 1 96 ? 18.453 -31 2.141 1 95.31 96 ASP A O 1
ATOM 759 N N . ASP A 1 97 ? 17.25 -29.234 2.07 1 92.88 97 ASP A N 1
ATOM 760 C CA . ASP A 1 97 ? 18.328 -28.344 2.426 1 92.88 97 ASP A CA 1
ATOM 761 C C . ASP A 1 97 ? 18.812 -28.594 3.854 1 92.88 97 ASP A C 1
ATOM 763 O O . ASP A 1 97 ? 20.016 -28.531 4.133 1 92.88 97 ASP A O 1
ATOM 767 N N . CYS A 1 98 ? 17.906 -28.812 4.719 1 90.88 98 CYS A N 1
ATOM 768 C CA . CYS A 1 98 ? 18.266 -29.047 6.113 1 90.88 98 CYS A CA 1
ATOM 769 C C . CYS A 1 98 ? 19.078 -30.328 6.266 1 90.88 98 CYS A C 1
ATOM 771 O O . CYS A 1 98 ? 20.094 -30.344 6.965 1 90.88 98 CYS A O 1
ATOM 773 N N . ARG A 1 99 ? 18.688 -31.297 5.637 1 92.69 99 ARG A N 1
ATOM 774 C CA . ARG A 1 99 ? 19.328 -32.594 5.758 1 92.69 99 ARG A CA 1
ATOM 775 C C . ARG A 1 99 ? 20.4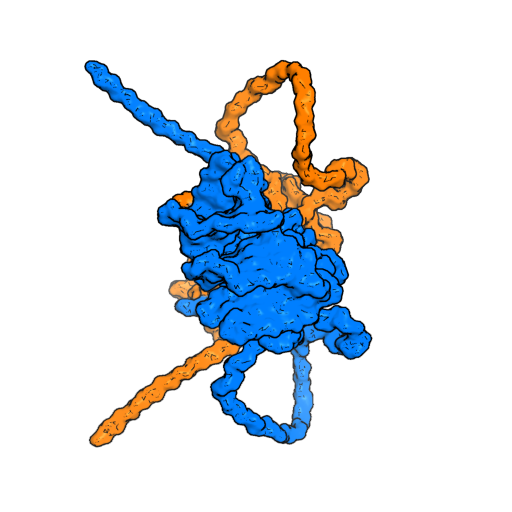53 -32.75 4.73 1 92.69 99 ARG A C 1
ATOM 777 O O . ARG A 1 99 ? 21.203 -33.719 4.773 1 92.69 99 ARG A O 1
ATOM 784 N N . ASN A 1 100 ? 20.516 -31.875 3.855 1 92.12 100 ASN A N 1
ATOM 785 C CA . ASN A 1 100 ? 21.5 -31.953 2.781 1 92.12 100 ASN A CA 1
ATOM 786 C C . ASN A 1 100 ? 21.375 -33.25 2.002 1 92.12 100 ASN A C 1
ATOM 788 O O . ASN A 1 100 ? 22.359 -33.969 1.84 1 92.12 100 ASN A O 1
ATOM 792 N N . VAL A 1 101 ? 20.141 -33.469 1.614 1 94.56 101 VAL A N 1
ATOM 793 C CA . VAL A 1 101 ? 19.859 -34.719 0.952 1 94.56 101 VAL A CA 1
ATOM 794 C C . VAL A 1 101 ? 19.156 -34.469 -0.385 1 94.56 101 VAL A C 1
ATOM 796 O O . VAL A 1 101 ? 18.266 -33.625 -0.477 1 94.56 101 VAL A O 1
ATOM 799 N N . LEU A 1 102 ? 19.625 -35.219 -1.366 1 93.75 102 LEU A N 1
ATOM 800 C CA . LEU A 1 102 ? 18.938 -35.25 -2.652 1 93.75 102 LEU A CA 1
ATOM 801 C C . LEU A 1 102 ? 17.75 -36.219 -2.6 1 93.75 102 LEU A C 1
ATOM 803 O O . LEU A 1 102 ? 17.938 -37.438 -2.502 1 93.75 102 LEU A O 1
ATOM 807 N N . ILE A 1 103 ? 16.609 -35.719 -2.746 1 94.94 103 ILE A N 1
ATOM 808 C CA . ILE A 1 103 ? 15.406 -36.562 -2.693 1 94.94 103 ILE A CA 1
ATOM 809 C C . ILE A 1 103 ? 15.18 -37.219 -4.051 1 94.94 103 ILE A C 1
ATOM 811 O O . ILE A 1 103 ? 14.805 -38.375 -4.121 1 94.94 103 ILE A O 1
ATOM 815 N N . GLY A 1 104 ? 15.375 -36.438 -5.105 1 95.06 104 GLY A N 1
ATOM 816 C CA . GLY A 1 104 ? 15.211 -36.969 -6.438 1 95.06 104 GLY A CA 1
ATOM 817 C C . GLY A 1 104 ? 15.688 -36.062 -7.535 1 95.06 104 GLY A C 1
ATOM 818 O O . GLY A 1 104 ? 15.703 -34.844 -7.359 1 95.06 104 GLY A O 1
ATOM 819 N N . ASP A 1 105 ? 16.062 -36.688 -8.617 1 94.94 105 ASP A N 1
ATOM 820 C CA . ASP A 1 105 ? 16.469 -36 -9.836 1 94.94 105 ASP A CA 1
ATOM 821 C C . ASP A 1 105 ? 15.648 -36.469 -11.039 1 94.94 105 ASP A C 1
ATOM 823 O O . ASP A 1 105 ? 15.516 -37.688 -11.266 1 94.94 105 ASP A O 1
ATOM 827 N N . PHE A 1 106 ? 15.188 -35.562 -11.734 1 96.69 106 PHE A N 1
ATOM 828 C CA . PHE A 1 106 ? 14.312 -35.906 -12.859 1 96.69 106 PHE A CA 1
ATOM 829 C C . PHE A 1 106 ? 14.742 -35.156 -14.109 1 96.69 106 PHE A C 1
ATOM 831 O O . PHE A 1 106 ? 14.93 -33.938 -14.086 1 96.69 106 PHE A O 1
ATOM 838 N N . SER A 1 107 ? 14.859 -35.844 -15.18 1 96.06 107 SER A N 1
ATOM 839 C CA . SER A 1 107 ? 15.234 -35.25 -16.469 1 96.06 107 SER A CA 1
ATOM 840 C C . SER A 1 107 ? 14.07 -35.281 -17.438 1 96.06 107 SER A C 1
ATOM 842 O O . SER A 1 107 ? 13.336 -36.25 -17.516 1 96.06 107 SER A O 1
ATOM 844 N N . PHE A 1 108 ? 14.008 -34.25 -18.25 1 97.06 108 PHE A N 1
ATOM 845 C CA . PHE A 1 108 ? 12.898 -34.156 -19.188 1 97.06 108 PHE A CA 1
ATOM 846 C C . PHE A 1 108 ? 13.398 -33.875 -20.594 1 97.06 108 PHE A C 1
ATOM 848 O O . PHE A 1 108 ? 14.578 -33.562 -20.797 1 97.06 108 PHE A O 1
ATOM 855 N N . LYS A 1 109 ? 12.492 -33.969 -21.516 1 94.75 109 LYS A N 1
ATOM 856 C CA . LYS A 1 109 ? 12.828 -33.844 -22.938 1 94.75 109 LYS A CA 1
ATOM 857 C C . LYS A 1 109 ? 13.078 -32.406 -23.328 1 94.75 109 LYS A C 1
ATOM 859 O O . LYS A 1 109 ? 13.797 -32.125 -24.281 1 94.75 109 LYS A O 1
ATOM 864 N N . SER A 1 110 ? 12.445 -31.5 -22.656 1 95.75 110 SER A N 1
ATOM 865 C CA . SER A 1 110 ? 12.586 -30.078 -22.922 1 95.75 110 SER A CA 1
ATOM 866 C C . SER A 1 110 ? 12.75 -29.281 -21.641 1 95.75 110 SER A C 1
ATOM 868 O O . SER A 1 110 ? 12.695 -29.844 -20.547 1 95.75 110 SER A O 1
ATOM 870 N N . ASN A 1 111 ? 13.016 -27.953 -21.844 1 96.38 111 ASN A N 1
ATOM 871 C CA . ASN A 1 111 ? 13.242 -27.094 -20.688 1 96.38 111 ASN A CA 1
ATOM 872 C C . ASN A 1 111 ? 12.008 -27.031 -19.797 1 96.38 111 ASN A C 1
ATOM 874 O O . ASN A 1 111 ? 10.883 -26.953 -20.281 1 96.38 111 ASN A O 1
ATOM 878 N N . ILE A 1 112 ? 12.273 -27.047 -18.547 1 97.56 112 ILE A N 1
ATOM 879 C CA . ILE A 1 112 ? 11.219 -26.922 -17.547 1 97.56 112 ILE A CA 1
ATOM 880 C C . ILE A 1 112 ? 10.75 -25.484 -17.469 1 97.56 112 ILE A C 1
ATOM 882 O O . ILE A 1 112 ? 11.57 -24.562 -17.344 1 97.56 112 ILE A O 1
ATOM 886 N N . ARG A 1 113 ? 9.43 -25.297 -17.531 1 97.25 113 ARG A N 1
ATOM 887 C CA . ARG A 1 113 ? 8.859 -23.953 -17.5 1 97.25 113 ARG A CA 1
ATOM 888 C C . ARG A 1 113 ? 8.391 -23.578 -16.109 1 97.25 113 ARG A C 1
ATOM 890 O O . ARG A 1 113 ? 8.43 -22.406 -15.719 1 97.25 113 ARG A O 1
ATOM 897 N N . ALA A 1 114 ? 7.969 -24.594 -15.375 1 97.44 114 ALA A N 1
ATOM 898 C CA . ALA A 1 114 ? 7.527 -24.344 -14.008 1 97.44 114 ALA A CA 1
ATOM 899 C C . ALA A 1 114 ? 7.512 -25.625 -13.188 1 97.44 114 ALA A C 1
ATOM 901 O O . ALA A 1 114 ? 7.438 -26.719 -13.75 1 97.44 114 ALA A O 1
ATOM 902 N N . VAL A 1 115 ? 7.609 -25.422 -11.883 1 97.75 115 VAL A N 1
ATOM 903 C CA . VAL A 1 115 ? 7.5 -26.516 -10.914 1 97.75 115 VAL A CA 1
ATOM 904 C C . VAL A 1 115 ? 6.52 -26.125 -9.805 1 97.75 115 VAL A C 1
ATOM 906 O O . VAL A 1 115 ? 6.539 -24.984 -9.328 1 97.75 115 VAL A O 1
ATOM 909 N N . LYS A 1 116 ? 5.645 -27 -9.523 1 97 116 LYS A N 1
ATOM 910 C CA . LYS A 1 116 ? 4.727 -26.797 -8.398 1 97 116 LYS A CA 1
ATOM 911 C C . LYS A 1 116 ? 4.82 -27.953 -7.406 1 97 116 LYS A C 1
ATOM 913 O O . LYS A 1 116 ? 4.844 -29.125 -7.801 1 97 116 LYS A O 1
ATOM 918 N N . LEU A 1 117 ? 4.922 -27.578 -6.145 1 96.06 117 LEU A N 1
ATOM 919 C CA . LEU A 1 117 ? 5.016 -28.594 -5.102 1 96.06 117 LEU A CA 1
ATOM 920 C C . LEU A 1 117 ? 3.793 -28.562 -4.195 1 96.06 117 LEU A C 1
ATOM 922 O O . LEU A 1 117 ? 3.246 -27.484 -3.922 1 96.06 117 LEU A O 1
ATOM 926 N N . SER A 1 118 ? 3.361 -29.656 -3.791 1 94.5 118 SER A N 1
ATOM 927 C CA . SER A 1 118 ? 2.363 -29.859 -2.744 1 94.5 118 SER A CA 1
ATOM 928 C C . SER A 1 118 ? 2.746 -31.016 -1.828 1 94.5 118 SER A C 1
ATOM 930 O O . SER A 1 118 ? 3.783 -31.656 -2.023 1 94.5 118 SER A O 1
ATOM 932 N N . LYS A 1 119 ? 1.945 -31.281 -0.865 1 91.5 119 LYS A N 1
ATOM 933 C CA . LYS A 1 119 ? 2.244 -32.312 0.104 1 91.5 119 LYS A CA 1
ATOM 934 C C . LYS A 1 119 ? 2.273 -33.688 -0.564 1 91.5 119 LYS A C 1
ATOM 936 O O . LYS A 1 119 ? 3.123 -34.531 -0.242 1 91.5 119 LYS A O 1
ATOM 941 N N . ASP A 1 120 ? 1.412 -33.844 -1.507 1 92.56 120 ASP A N 1
ATOM 942 C CA . ASP A 1 120 ? 1.23 -35.188 -2.061 1 92.56 120 ASP A CA 1
ATOM 943 C C . ASP A 1 120 ? 1.847 -35.281 -3.455 1 92.56 120 ASP A C 1
ATOM 945 O O . ASP A 1 120 ? 2.215 -36.375 -3.895 1 92.56 120 ASP A O 1
ATOM 949 N N . TYR A 1 121 ? 1.958 -34.125 -4.086 1 94.81 121 TYR A N 1
ATOM 950 C CA . TYR A 1 121 ? 2.338 -34.188 -5.492 1 94.81 121 TYR A CA 1
ATOM 951 C C . TYR A 1 121 ? 3.377 -33.125 -5.82 1 94.81 121 TYR A C 1
ATOM 953 O O . TYR A 1 121 ? 3.449 -32.094 -5.152 1 94.81 121 TYR A O 1
ATOM 961 N N . PHE A 1 122 ? 4.188 -33.344 -6.754 1 96.94 122 PHE A N 1
ATOM 962 C CA . PHE A 1 122 ? 4.918 -32.281 -7.434 1 96.94 122 PHE A CA 1
ATOM 963 C C . PHE A 1 122 ? 4.695 -32.344 -8.938 1 96.94 122 PHE A C 1
ATOM 965 O O . PHE A 1 122 ? 4.566 -33.438 -9.508 1 96.94 122 PHE A O 1
ATOM 972 N N . VAL A 1 123 ? 4.598 -31.25 -9.516 1 98 123 VAL A N 1
ATOM 973 C CA . VAL A 1 123 ? 4.199 -31.125 -10.914 1 98 123 VAL A CA 1
ATOM 974 C C . VAL A 1 123 ? 5.273 -30.375 -11.695 1 98 123 VAL A C 1
ATOM 976 O O . VAL A 1 123 ? 5.812 -29.375 -11.211 1 98 123 VAL A O 1
ATOM 979 N N . VAL A 1 124 ? 5.59 -30.844 -12.867 1 98.56 124 VAL A N 1
ATOM 980 C CA . VAL A 1 124 ? 6.539 -30.203 -13.773 1 98.56 124 VAL A CA 1
ATOM 981 C C . VAL A 1 124 ? 5.828 -29.797 -15.062 1 98.56 124 VAL A C 1
ATOM 983 O O . VAL A 1 124 ? 5.227 -30.641 -15.734 1 98.56 124 VAL A O 1
ATOM 986 N N . ALA A 1 125 ? 5.922 -28.547 -15.352 1 98.38 125 ALA A N 1
ATOM 987 C CA . ALA A 1 125 ? 5.324 -28.031 -16.578 1 98.38 125 ALA A CA 1
ATOM 988 C C . ALA A 1 125 ? 6.387 -27.812 -17.656 1 98.38 125 ALA A C 1
ATOM 990 O O . ALA A 1 125 ? 7.344 -27.062 -17.438 1 98.38 125 ALA A O 1
ATOM 991 N N . LEU A 1 126 ? 6.23 -28.469 -18.734 1 98.06 126 LEU A N 1
ATOM 992 C CA . LEU A 1 126 ? 6.984 -28.203 -19.953 1 98.06 126 LEU A CA 1
ATOM 993 C C . LEU A 1 126 ? 6.156 -27.375 -20.938 1 98.06 126 LEU A C 1
ATOM 995 O O . LEU A 1 126 ? 5.051 -26.938 -20.609 1 98.06 126 LEU A O 1
ATOM 999 N N . GLU A 1 127 ? 6.672 -27.125 -22.016 1 97.38 127 GLU A N 1
ATOM 1000 C CA . GLU A 1 127 ? 5.98 -26.266 -22.969 1 97.38 127 GLU A CA 1
ATOM 1001 C C . GLU A 1 127 ? 4.715 -26.938 -23.5 1 97.38 127 GLU A C 1
ATOM 1003 O O . GLU A 1 127 ? 3.711 -26.266 -23.75 1 97.38 127 GLU A O 1
ATOM 1008 N N . HIS A 1 128 ? 4.742 -28.312 -23.609 1 97.31 128 HIS A N 1
ATOM 1009 C CA . HIS A 1 128 ? 3.584 -28.938 -24.234 1 97.31 128 HIS A CA 1
ATOM 1010 C C . HIS A 1 128 ? 3.062 -30.094 -23.375 1 97.31 128 HIS A C 1
ATOM 1012 O O . HIS A 1 128 ? 2.189 -30.844 -23.812 1 97.31 128 HIS A O 1
ATOM 1018 N N . GLU A 1 129 ? 3.619 -30.219 -22.188 1 98 129 GLU A N 1
ATOM 1019 C CA . GLU A 1 129 ? 3.221 -31.328 -21.344 1 98 129 GLU A CA 1
ATOM 1020 C C . GLU A 1 129 ? 3.305 -30.953 -19.859 1 98 129 GLU A C 1
ATOM 1022 O O . GLU A 1 129 ? 4.164 -30.156 -19.469 1 98 129 GLU A O 1
ATOM 1027 N N . ILE A 1 130 ? 2.426 -31.594 -19.125 1 98.19 130 ILE A N 1
ATOM 1028 C CA . ILE A 1 130 ? 2.459 -31.516 -17.672 1 98.19 130 ILE A CA 1
ATOM 1029 C C . ILE A 1 130 ? 2.729 -32.906 -17.078 1 98.19 130 ILE A C 1
ATOM 1031 O O . ILE A 1 130 ? 2.055 -33.875 -17.438 1 98.19 130 ILE A O 1
ATOM 1035 N N . HIS A 1 131 ? 3.744 -33 -16.25 1 98.5 131 HIS A N 1
ATOM 1036 C CA . HIS A 1 131 ? 4.086 -34.219 -15.547 1 98.5 131 HIS A CA 1
ATOM 1037 C C . HIS A 1 131 ? 3.686 -34.125 -14.078 1 98.5 131 HIS A C 1
ATOM 1039 O O . HIS A 1 131 ? 4.133 -33.219 -13.359 1 98.5 131 HIS A O 1
ATOM 1045 N N . VAL A 1 132 ? 2.867 -35.062 -13.625 1 97.88 132 VAL A N 1
ATOM 1046 C CA . VAL A 1 132 ? 2.463 -35.125 -12.227 1 97.88 132 VAL A CA 1
ATOM 1047 C C . VAL A 1 132 ? 3.082 -36.344 -11.547 1 97.88 132 VAL A C 1
ATOM 1049 O O . VAL A 1 132 ? 2.891 -37.469 -12 1 97.88 132 VAL A O 1
ATOM 1052 N N . TYR A 1 133 ? 3.783 -36.062 -10.492 1 97.75 133 TYR A N 1
ATOM 1053 C CA . TYR A 1 133 ? 4.434 -37.125 -9.734 1 97.75 133 TYR A CA 1
ATOM 1054 C C . TYR A 1 133 ? 3.859 -37.219 -8.328 1 97.75 133 TYR A C 1
ATOM 1056 O O . TYR A 1 133 ? 3.412 -36.219 -7.758 1 97.75 133 TYR A O 1
ATOM 1064 N N . SER A 1 134 ? 3.873 -38.438 -7.801 1 95.69 134 SER A N 1
ATOM 1065 C CA . SER A 1 134 ? 3.609 -38.656 -6.379 1 95.69 134 SER A CA 1
ATOM 1066 C C . SER A 1 134 ? 4.832 -38.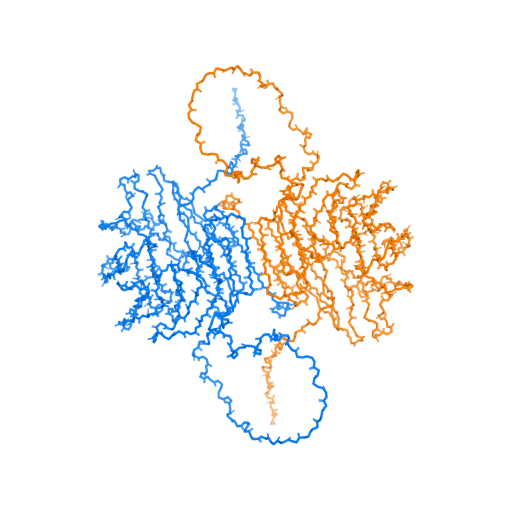312 -5.539 1 95.69 134 SER A C 1
ATOM 1068 O O . SER A 1 134 ? 5.941 -38.781 -5.828 1 95.69 134 SER A O 1
ATOM 1070 N N . PHE A 1 135 ? 4.586 -37.5 -4.551 1 93.38 135 PHE A N 1
ATOM 1071 C CA . PHE A 1 135 ? 5.707 -37.156 -3.689 1 93.38 135 PHE A CA 1
ATOM 1072 C C . PHE A 1 135 ? 6.148 -38.344 -2.85 1 93.38 135 PHE A C 1
ATOM 1074 O O . PHE A 1 135 ? 7.324 -38.469 -2.506 1 93.38 135 PHE A O 1
ATOM 1081 N N . LYS A 1 136 ? 5.312 -39.219 -2.533 1 91.88 136 LYS A N 1
ATOM 1082 C CA . LYS A 1 136 ? 5.582 -40.406 -1.707 1 91.88 136 LYS A CA 1
ATOM 1083 C C . LYS A 1 136 ? 6.398 -41.438 -2.477 1 91.88 136 LYS A C 1
ATOM 1085 O O . LYS A 1 136 ? 7.391 -41.969 -1.962 1 91.88 136 LYS A O 1
ATOM 1090 N N . THR A 1 137 ? 6.031 -41.656 -3.705 1 95.5 137 THR A N 1
ATOM 1091 C CA . THR A 1 137 ? 6.652 -42.75 -4.457 1 95.5 137 THR A CA 1
ATOM 1092 C C . THR A 1 137 ? 7.645 -42.188 -5.477 1 95.5 137 THR A C 1
ATOM 1094 O O . THR A 1 137 ? 8.453 -42.938 -6.027 1 95.5 137 THR A O 1
ATOM 1097 N N . LEU A 1 138 ? 7.551 -40.938 -5.762 1 96.25 138 LEU A N 1
ATOM 1098 C CA . LEU A 1 138 ? 8.367 -40.25 -6.762 1 96.25 138 LEU A CA 1
ATOM 1099 C C . LEU A 1 138 ? 8.109 -40.812 -8.156 1 96.25 138 LEU A C 1
ATOM 1101 O O . LEU A 1 138 ? 8.977 -40.75 -9.023 1 96.25 138 LEU A O 1
ATOM 1105 N N . LYS A 1 139 ? 6.922 -41.375 -8.305 1 96.94 139 LYS A N 1
ATOM 1106 C CA . LYS A 1 139 ? 6.559 -41.938 -9.594 1 96.94 139 LYS A CA 1
ATOM 1107 C C . LYS A 1 139 ? 5.602 -41.031 -10.352 1 96.94 139 LYS A C 1
ATOM 1109 O O . LYS A 1 139 ? 4.805 -40.312 -9.742 1 96.94 139 LYS A O 1
ATOM 1114 N N . LEU A 1 140 ? 5.68 -41.156 -11.664 1 97.44 140 LEU A N 1
ATOM 1115 C CA . LEU A 1 140 ? 4.781 -40.406 -12.539 1 97.44 140 LEU A CA 1
ATOM 1116 C C . LEU A 1 140 ? 3.355 -40.938 -12.438 1 97.44 140 LEU A C 1
ATOM 1118 O O . LEU A 1 140 ? 3.129 -42.125 -12.617 1 97.44 140 LEU A O 1
ATOM 1122 N N . ILE A 1 141 ? 2.443 -40.094 -12.18 1 94.5 141 ILE A N 1
ATOM 1123 C CA . ILE A 1 141 ? 1.051 -40.5 -12 1 94.5 141 ILE A CA 1
ATOM 1124 C C . ILE A 1 141 ? 0.234 -40.062 -13.219 1 94.5 141 ILE A C 1
ATOM 1126 O O . ILE A 1 141 ? -0.658 -40.812 -13.664 1 94.5 141 ILE A O 1
ATOM 1130 N N . HIS A 1 142 ? 0.443 -38.844 -13.688 1 94.69 142 HIS A N 1
ATOM 1131 C CA . HIS A 1 142 ? -0.266 -38.312 -14.852 1 94.69 142 HIS A CA 1
ATOM 1132 C C . HIS A 1 142 ? 0.691 -37.625 -15.82 1 94.69 142 HIS A C 1
ATOM 1134 O O . HIS A 1 142 ? 1.643 -36.969 -15.391 1 94.69 142 HIS A O 1
ATOM 1140 N N . LEU A 1 143 ? 0.498 -37.844 -17.031 1 97.31 143 LEU A N 1
ATOM 1141 C CA . LEU A 1 143 ? 1.097 -37.094 -18.125 1 97.31 143 LEU A CA 1
ATOM 1142 C C . LEU A 1 143 ? 0.021 -36.438 -19 1 97.31 143 LEU A C 1
ATOM 1144 O O . LEU A 1 143 ? -0.793 -37.125 -19.609 1 97.31 143 LEU A O 1
ATOM 1148 N N . ILE A 1 144 ? 0.031 -35.156 -19.047 1 97.19 144 ILE A N 1
ATOM 1149 C CA . ILE A 1 144 ? -1.059 -34.406 -19.703 1 97.19 144 ILE A CA 1
ATOM 1150 C C . ILE A 1 144 ? -0.503 -33.531 -20.812 1 97.19 144 ILE A C 1
ATOM 1152 O O . ILE A 1 144 ? 0.411 -32.75 -20.594 1 97.19 144 ILE A O 1
ATOM 1156 N N . ASP A 1 145 ? -1.069 -33.656 -21.984 1 97.31 145 ASP A N 1
ATOM 1157 C CA . ASP A 1 145 ? -0.713 -32.781 -23.078 1 97.31 145 ASP A CA 1
ATOM 1158 C C . ASP A 1 145 ? -1.417 -31.422 -22.953 1 97.31 145 ASP A C 1
ATOM 1160 O O . ASP A 1 145 ? -2.574 -31.359 -22.531 1 97.31 145 ASP A O 1
ATOM 1164 N N . THR A 1 146 ? -0.701 -30.406 -23.297 1 97 146 THR A N 1
ATOM 1165 C CA . THR A 1 146 ? -1.289 -29.062 -23.281 1 97 146 THR A CA 1
ATOM 1166 C C . THR A 1 146 ? -1.003 -28.344 -24.594 1 97 146 THR A C 1
ATOM 1168 O O . THR A 1 146 ? -0.15 -28.766 -25.375 1 97 146 THR A O 1
ATOM 1171 N N . THR A 1 147 ? -1.753 -27.266 -24.891 1 95.81 147 THR A N 1
ATOM 1172 C CA . THR A 1 147 ? -1.306 -26.281 -25.875 1 95.81 147 THR A CA 1
ATOM 1173 C C . THR A 1 147 ? 0.037 -25.688 -25.453 1 95.81 147 THR A C 1
ATOM 1175 O O . THR A 1 147 ? 0.581 -26.031 -24.406 1 95.81 147 THR A O 1
ATOM 1178 N N . SER A 1 148 ? 0.568 -24.859 -26.406 1 96.12 148 SER A N 1
ATOM 1179 C CA . SER A 1 148 ? 1.813 -24.188 -26.031 1 96.12 148 SER A CA 1
ATOM 1180 C C . SER A 1 148 ? 1.671 -23.438 -24.703 1 96.12 148 SER A C 1
ATOM 1182 O O . SER A 1 148 ? 0.759 -22.625 -24.547 1 96.12 148 SER A O 1
ATOM 1184 N N . ASN A 1 149 ? 2.516 -23.75 -23.766 1 96.19 149 ASN A N 1
ATOM 1185 C CA . ASN A 1 149 ? 2.496 -23.219 -22.406 1 96.19 149 ASN A CA 1
ATOM 1186 C C . ASN A 1 149 ? 3.852 -22.641 -22.016 1 96.19 149 ASN A C 1
ATOM 1188 O O . ASN A 1 149 ? 4.5 -23.141 -21.094 1 96.19 149 ASN A O 1
ATOM 1192 N N . PRO A 1 150 ? 4.23 -21.578 -22.656 1 94.56 150 PRO A N 1
ATOM 1193 C CA . PRO A 1 150 ? 5.578 -21.047 -22.438 1 94.56 150 PRO A CA 1
ATOM 1194 C C . PRO A 1 150 ? 5.785 -20.531 -21.031 1 94.56 150 PRO A C 1
ATOM 1196 O O . PRO A 1 150 ? 6.922 -20.469 -20.547 1 94.56 150 PRO A O 1
ATOM 1199 N N . ASN A 1 151 ? 4.691 -20.25 -20.344 1 93.81 151 ASN A N 1
ATOM 1200 C CA . ASN A 1 151 ? 4.816 -19.688 -19 1 93.81 151 ASN A CA 1
ATOM 1201 C C . ASN A 1 151 ? 4.695 -20.781 -17.938 1 93.81 151 ASN A C 1
ATOM 1203 O O . ASN A 1 151 ? 4.758 -20.5 -16.734 1 93.81 151 ASN A O 1
ATOM 1207 N N . GLY A 1 152 ? 4.5 -21.953 -18.359 1 96.75 152 GLY A N 1
ATOM 1208 C CA . GLY A 1 152 ? 4.379 -23.062 -17.438 1 96.75 152 GLY A CA 1
ATOM 1209 C C . GLY A 1 152 ? 3.143 -22.969 -16.562 1 96.75 152 GLY A C 1
ATOM 1210 O O . GLY A 1 152 ? 3.197 -23.266 -15.359 1 96.75 152 GLY A O 1
ATOM 1211 N N . LEU A 1 153 ? 2.09 -22.609 -17.141 1 97.69 153 LEU A N 1
ATOM 1212 C CA . LEU A 1 153 ? 0.848 -22.438 -16.391 1 97.69 153 LEU A CA 1
ATOM 1213 C C . LEU A 1 153 ? 0.382 -23.766 -15.797 1 97.69 153 LEU A C 1
ATOM 1215 O O . LEU A 1 153 ? 0.146 -24.734 -16.531 1 97.69 153 LEU A O 1
ATOM 1219 N N . CYS A 1 154 ? 0.273 -23.781 -14.555 1 97.5 154 CYS A N 1
ATOM 1220 C CA . CYS A 1 154 ? -0.248 -24.906 -13.773 1 97.5 154 CYS A CA 1
ATOM 1221 C C . CYS A 1 154 ? -0.47 -24.5 -12.32 1 97.5 154 CYS A C 1
ATOM 1223 O O . CYS A 1 154 ? 0.353 -23.797 -11.734 1 97.5 154 CYS A O 1
ATOM 1225 N N . CYS A 1 155 ? -1.609 -24.875 -11.836 1 96.19 155 CYS A N 1
ATOM 1226 C CA . CYS A 1 155 ? -1.931 -24.547 -10.453 1 96.19 155 CYS A CA 1
ATOM 1227 C C . CYS A 1 155 ? -2.33 -25.781 -9.672 1 96.19 155 CYS A C 1
ATOM 1229 O O . CYS A 1 155 ? -2.994 -26.672 -10.211 1 96.19 155 CYS A O 1
ATOM 1231 N N . LEU A 1 156 ? -1.869 -25.766 -8.43 1 95.38 156 LEU A N 1
ATOM 1232 C CA . LEU A 1 156 ? -2.232 -26.828 -7.5 1 95.38 156 LEU A CA 1
ATOM 1233 C C . LEU A 1 156 ? -2.914 -26.25 -6.262 1 95.38 156 LEU A C 1
ATOM 1235 O O . LEU A 1 156 ? -2.494 -25.219 -5.738 1 95.38 156 LEU A O 1
ATOM 1239 N N . SER A 1 157 ? -3.994 -26.922 -5.898 1 94.81 157 SER A N 1
ATOM 1240 C CA . SER A 1 157 ? -4.59 -26.531 -4.625 1 94.81 157 SER A CA 1
ATOM 1241 C C . SER A 1 157 ? -3.777 -27.062 -3.451 1 94.81 157 SER A C 1
ATOM 1243 O O . SER A 1 157 ? -3.057 -28.062 -3.584 1 94.81 157 SER A O 1
ATOM 1245 N N . HIS A 1 158 ? -3.875 -26.438 -2.33 1 91.75 158 HIS A N 1
ATOM 1246 C CA . HIS A 1 158 ? -3.004 -26.781 -1.211 1 91.75 158 HIS A CA 1
ATOM 1247 C C . HIS A 1 158 ? -3.814 -27.078 0.046 1 91.75 158 HIS A C 1
ATOM 1249 O O . HIS A 1 158 ? -3.307 -26.953 1.162 1 91.75 158 HIS A O 1
ATOM 1255 N N . HIS A 1 159 ? -4.961 -27.5 -0.177 1 87.38 159 HIS A N 1
ATOM 1256 C CA . HIS A 1 159 ? -5.766 -27.953 0.953 1 87.38 159 HIS A CA 1
ATOM 1257 C C . HIS A 1 159 ? -5.305 -29.312 1.443 1 87.38 159 HIS A C 1
ATOM 1259 O O . HIS A 1 159 ? -4.77 -30.109 0.667 1 87.38 159 HIS A O 1
ATOM 1265 N N . ALA A 1 160 ? -5.578 -29.594 2.672 1 81.19 160 ALA A N 1
ATOM 1266 C CA . ALA A 1 160 ? -5.09 -30.828 3.293 1 81.19 160 ALA A CA 1
ATOM 1267 C C . ALA A 1 160 ? -5.785 -32.062 2.703 1 81.19 160 ALA A C 1
ATOM 1269 O O . ALA A 1 160 ? -5.156 -33.094 2.504 1 81.19 160 ALA A O 1
ATOM 1270 N N . ASP A 1 161 ? -7.004 -31.891 2.334 1 84.81 161 ASP A N 1
ATOM 1271 C CA . ASP A 1 161 ? -7.805 -33.062 1.983 1 84.81 161 ASP A CA 1
ATOM 1272 C C . ASP A 1 161 ? -8.172 -33.062 0.502 1 84.81 161 ASP A C 1
ATOM 1274 O O . ASP A 1 161 ? -8.695 -34.031 -0.02 1 84.81 161 ASP A O 1
ATOM 1278 N N . ILE A 1 162 ? -7.98 -31.953 -0.078 1 86.44 162 ILE A N 1
ATOM 1279 C CA . ILE A 1 162 ? -8.445 -31.812 -1.455 1 86.44 162 ILE A CA 1
ATOM 1280 C C . ILE A 1 162 ? -7.273 -31.422 -2.355 1 86.44 162 ILE A C 1
ATOM 1282 O O . ILE A 1 162 ? -6.562 -30.453 -2.074 1 86.44 162 ILE A O 1
ATOM 1286 N N . SER A 1 163 ? -7.105 -32.25 -3.387 1 92 163 SER A N 1
ATOM 1287 C CA . SER A 1 163 ? -6.059 -3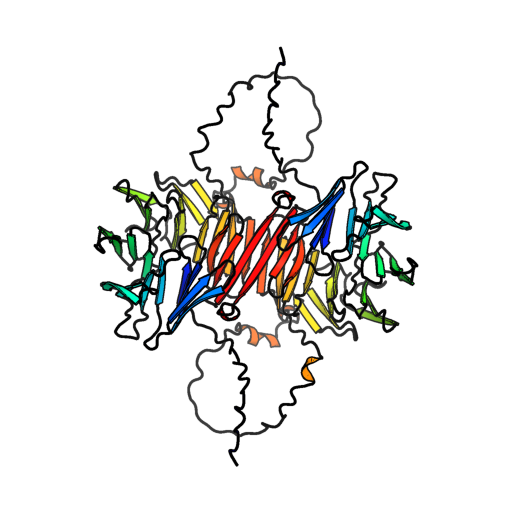1.969 -4.359 1 92 163 SER A CA 1
ATOM 1288 C C . SER A 1 163 ? -6.641 -31.734 -5.746 1 92 163 SER A C 1
ATOM 1290 O O . SER A 1 163 ? -7.223 -32.625 -6.352 1 92 163 SER A O 1
ATOM 1292 N N . VAL A 1 164 ? -6.562 -30.531 -6.129 1 96.25 164 VAL A N 1
ATOM 1293 C CA . VAL A 1 164 ? -7.062 -30.141 -7.441 1 96.25 164 VAL A CA 1
ATOM 1294 C C . VAL A 1 164 ? -5.938 -29.484 -8.25 1 96.25 164 VAL A C 1
ATOM 1296 O O . VAL A 1 164 ? -5.137 -28.719 -7.707 1 96.25 164 VAL A O 1
ATOM 1299 N N . MET A 1 165 ? -5.863 -29.781 -9.492 1 97.5 165 MET A N 1
ATOM 1300 C CA . MET A 1 165 ? -4.883 -29.172 -10.383 1 97.5 165 MET A CA 1
ATOM 1301 C C . MET A 1 165 ? -5.566 -28.547 -11.594 1 97.5 165 MET A C 1
ATOM 1303 O O . MET A 1 165 ? -6.527 -29.109 -12.125 1 97.5 165 MET A O 1
ATOM 1307 N N . ALA A 1 166 ? -5.094 -27.422 -12.008 1 98.38 166 ALA A N 1
ATOM 1308 C CA . ALA A 1 166 ? -5.59 -26.781 -13.219 1 98.38 166 ALA A CA 1
ATOM 1309 C C . ALA A 1 166 ? -4.445 -26.453 -14.172 1 98.38 166 ALA A C 1
ATOM 1311 O O . ALA A 1 166 ? -3.377 -26 -13.742 1 98.38 166 ALA A O 1
ATOM 1312 N N . CYS A 1 167 ? -4.621 -26.703 -15.445 1 98.25 167 CYS A N 1
ATOM 1313 C CA . CYS A 1 167 ? -3.648 -26.391 -16.484 1 98.25 167 CYS A CA 1
ATOM 1314 C C . CYS A 1 167 ? -4.34 -26.141 -17.828 1 98.25 167 CYS A C 1
ATOM 1316 O O . CYS A 1 167 ? -5.523 -26.438 -17.984 1 98.25 167 CYS A O 1
ATOM 1318 N N . PRO A 1 168 ? -3.641 -25.531 -18.719 1 98 168 PRO A N 1
ATOM 1319 C CA . PRO A 1 168 ? -4.254 -25.359 -20.031 1 98 168 PRO A CA 1
ATOM 1320 C C . PRO A 1 168 ? -4.535 -26.688 -20.719 1 98 168 PRO A C 1
ATOM 1322 O O . PRO A 1 168 ? -3.785 -27.656 -20.547 1 98 168 PRO A O 1
ATOM 1325 N N . TRP A 1 169 ? -5.566 -26.766 -21.469 1 97.88 169 TRP A N 1
ATOM 1326 C CA . TRP A 1 169 ? -5.875 -27.922 -22.297 1 97.88 169 TRP A CA 1
ATOM 1327 C C . TRP A 1 169 ? -5.211 -27.812 -23.672 1 97.88 169 TRP A C 1
ATOM 1329 O O . TRP A 1 169 ? -4.422 -26.891 -23.906 1 97.88 169 TRP A O 1
ATOM 1339 N N . THR A 1 170 ? -5.457 -28.781 -24.484 1 97.12 170 THR A N 1
ATOM 1340 C CA . THR A 1 170 ? -4.871 -28.797 -25.812 1 97.12 170 THR A CA 1
ATOM 1341 C C . THR A 1 170 ? -5.555 -27.781 -26.719 1 97.12 170 THR A C 1
ATOM 1343 O O . THR A 1 170 ? -4.996 -27.391 -27.75 1 97.12 170 THR A O 1
ATOM 1346 N N . ARG A 1 171 ? -6.766 -27.391 -26.344 1 96.06 171 ARG A N 1
ATOM 1347 C CA . ARG A 1 171 ? -7.484 -26.359 -27.094 1 96.06 171 ARG A CA 1
ATOM 1348 C C . ARG A 1 171 ? -7.348 -25 -26.453 1 96.06 171 ARG A C 1
ATOM 1350 O O . ARG A 1 171 ? -7.414 -24.875 -25.219 1 96.06 171 ARG A O 1
ATOM 1357 N N . GLN A 1 172 ? -7.293 -24.047 -27.297 1 95.31 172 GLN A N 1
ATOM 1358 C CA . GLN A 1 172 ? -7.098 -22.672 -26.859 1 95.31 172 GLN A CA 1
ATOM 1359 C C . GLN A 1 172 ? -8.234 -22.219 -25.938 1 95.31 172 GLN A C 1
ATOM 1361 O O . GLN A 1 172 ? -9.406 -22.469 -26.234 1 95.31 172 GLN A O 1
ATOM 1366 N N . GLY A 1 173 ? -7.836 -21.562 -24.891 1 97.5 173 GLY A N 1
ATOM 1367 C CA . GLY A 1 173 ? -8.805 -20.906 -24.031 1 97.5 173 GLY A CA 1
ATOM 1368 C C . GLY A 1 173 ? -9.492 -21.859 -23.062 1 97.5 173 GLY A C 1
ATOM 1369 O O . GLY A 1 173 ? -10.344 -21.453 -22.266 1 97.5 173 GLY A O 1
ATOM 1370 N N . ILE A 1 174 ? -9.125 -23.125 -23.109 1 98.38 174 ILE A N 1
ATOM 1371 C CA . ILE A 1 174 ? -9.781 -24.125 -22.266 1 98.38 174 ILE A CA 1
ATOM 1372 C C . ILE A 1 174 ? -8.828 -24.562 -21.156 1 98.38 174 ILE A C 1
ATOM 1374 O O . ILE A 1 174 ? -7.637 -24.766 -21.406 1 98.38 174 ILE A O 1
ATOM 1378 N N . VAL A 1 175 ? -9.383 -24.656 -19.969 1 98.62 175 VAL A N 1
ATOM 1379 C CA . VAL A 1 175 ? -8.617 -25.109 -18.812 1 98.62 175 VAL A CA 1
ATOM 1380 C C . VAL A 1 175 ? -9.055 -26.516 -18.422 1 98.62 175 VAL A C 1
ATOM 1382 O O . VAL A 1 175 ? -10.25 -26.797 -18.344 1 98.62 175 VAL A O 1
ATOM 1385 N N . ARG A 1 176 ? -8.094 -27.328 -18.25 1 98.38 176 ARG A N 1
ATOM 1386 C CA . ARG A 1 176 ? -8.32 -28.656 -17.703 1 98.38 176 ARG A CA 1
ATOM 1387 C C . ARG A 1 176 ? -8.195 -28.656 -16.188 1 98.38 176 ARG A C 1
ATOM 1389 O O . ARG A 1 176 ? -7.18 -28.203 -15.648 1 98.38 176 ARG A O 1
ATOM 1396 N N . VAL A 1 177 ? -9.211 -29.141 -15.539 1 98.25 177 VAL A N 1
ATOM 1397 C CA . VAL A 1 177 ? -9.203 -29.234 -14.086 1 98.25 177 VAL A CA 1
ATOM 1398 C C . VAL A 1 177 ? -9.258 -30.688 -13.656 1 98.25 177 VAL A C 1
ATOM 1400 O O . VAL A 1 177 ? -10.172 -31.422 -14.031 1 98.25 177 VAL A O 1
ATOM 1403 N N . GLU A 1 178 ? -8.25 -31.062 -12.906 1 96.81 178 GLU A N 1
ATOM 1404 C CA . GLU A 1 178 ? -8.156 -32.438 -12.406 1 96.81 178 GLU A CA 1
ATOM 1405 C C . GLU A 1 178 ? -8.438 -32.5 -10.906 1 96.81 178 GLU A C 1
ATOM 1407 O O . GLU A 1 178 ? -7.688 -31.938 -10.102 1 96.81 178 GLU A O 1
ATOM 1412 N N . HIS A 1 179 ? -9.5 -33.156 -10.594 1 95.12 179 HIS A N 1
ATOM 1413 C CA . HIS A 1 179 ? -9.773 -33.469 -9.195 1 95.12 179 HIS A CA 1
ATOM 1414 C C . HIS A 1 179 ? -9.203 -34.812 -8.812 1 95.12 179 HIS A C 1
ATOM 1416 O O . HIS A 1 179 ? -9.836 -35.844 -9.023 1 95.12 179 HIS A O 1
ATOM 1422 N N . PHE A 1 180 ? -8.102 -34.844 -8.172 1 91.62 180 PHE A N 1
ATOM 1423 C CA . PHE A 1 180 ? -7.359 -36.062 -7.926 1 91.62 180 PHE A CA 1
ATOM 1424 C C . PHE A 1 180 ? -8.117 -36.969 -6.965 1 91.62 180 PHE A C 1
ATOM 1426 O O . PHE A 1 180 ? -8.117 -38.219 -7.125 1 91.62 180 PHE A O 1
ATOM 1433 N N . GLY A 1 181 ? -8.781 -36.438 -6.035 1 86.81 181 GLY A N 1
ATOM 1434 C CA . GLY A 1 181 ? -9.516 -37.219 -5.066 1 86.81 181 GLY A CA 1
ATOM 1435 C C . GLY A 1 181 ? -10.672 -38 -5.68 1 86.81 181 GLY A C 1
ATOM 1436 O O . GLY A 1 181 ? -10.836 -39.188 -5.426 1 86.81 181 GLY A O 1
ATOM 1437 N N . SER A 1 182 ? -11.398 -37.312 -6.465 1 90.12 182 SER A N 1
ATOM 1438 C CA . SER A 1 182 ? -12.57 -37.938 -7.078 1 90.12 182 SER A CA 1
ATOM 1439 C C . SER A 1 182 ? -12.234 -38.531 -8.445 1 90.12 182 SER A C 1
ATOM 1441 O O . SER A 1 182 ? -13.086 -39.156 -9.078 1 90.12 182 SER A O 1
ATOM 1443 N N . LYS A 1 183 ? -11.07 -38.375 -8.859 1 91 183 LYS A N 1
ATOM 1444 C CA . LYS A 1 183 ? -10.641 -38.844 -10.172 1 91 183 LYS A CA 1
ATOM 1445 C C . LYS A 1 183 ? -11.555 -38.312 -11.273 1 91 183 LYS A C 1
ATOM 1447 O O . LYS A 1 183 ? -12 -39.094 -12.141 1 91 183 LYS A O 1
ATOM 1452 N N . GLU A 1 184 ? -11.891 -37.094 -11.133 1 94.75 184 GLU A N 1
ATOM 1453 C CA . GLU A 1 184 ? -12.719 -36.438 -12.125 1 94.75 184 GLU A CA 1
ATOM 1454 C C . GLU A 1 184 ? -11.938 -35.344 -12.867 1 94.75 184 GLU A C 1
ATOM 1456 O O . GLU A 1 184 ? -11.125 -34.656 -12.266 1 94.75 184 GLU A O 1
ATOM 1461 N N . THR A 1 185 ? -12.195 -35.312 -14.141 1 96.25 185 THR A N 1
ATOM 1462 C CA . THR A 1 185 ? -11.602 -34.281 -14.969 1 96.25 185 THR A CA 1
ATOM 1463 C C . THR A 1 185 ? -12.68 -33.375 -15.562 1 96.25 185 THR A C 1
ATOM 1465 O O . THR A 1 185 ? -13.703 -33.875 -16.047 1 96.25 185 THR A O 1
ATOM 1468 N N . LYS A 1 186 ? -12.484 -32.094 -15.422 1 96.88 186 LYS A N 1
ATOM 1469 C CA . LYS A 1 186 ? -13.398 -31.125 -15.992 1 96.88 186 LYS A CA 1
ATOM 1470 C C . LYS A 1 186 ? -12.672 -30.203 -16.969 1 96.88 186 LYS A C 1
ATOM 1472 O O . LYS A 1 186 ? -11.477 -29.938 -16.812 1 96.88 186 LYS A O 1
ATOM 1477 N N . PHE A 1 187 ? -13.43 -29.812 -18.016 1 98 187 PHE A N 1
ATOM 1478 C CA . PHE A 1 187 ? -12.898 -28.859 -18.969 1 98 187 PHE A CA 1
ATOM 1479 C C . PHE A 1 187 ? -13.711 -27.562 -18.953 1 98 187 PHE A C 1
ATOM 1481 O O . PHE A 1 187 ? -14.938 -27.594 -19.125 1 98 187 PHE A O 1
ATOM 1488 N N . ILE A 1 188 ? -13.07 -26.469 -18.75 1 98.38 188 ILE A N 1
ATOM 1489 C CA . ILE A 1 188 ? -13.742 -25.172 -18.641 1 98.38 188 ILE A CA 1
ATOM 1490 C C . ILE A 1 188 ? -13.344 -24.281 -19.812 1 98.38 188 ILE A C 1
ATOM 1492 O O . ILE A 1 188 ? -12.164 -23.969 -19.984 1 98.38 188 ILE A O 1
ATOM 1496 N N . THR A 1 189 ? -14.312 -23.844 -20.594 1 98.25 189 THR A N 1
ATOM 1497 C CA . THR A 1 189 ? -14.078 -22.844 -21.641 1 98.25 189 THR A CA 1
ATOM 1498 C C . THR A 1 189 ? -13.961 -21.453 -21.031 1 98.25 189 THR A C 1
ATOM 1500 O O . THR A 1 189 ? -14.977 -20.781 -20.812 1 98.25 189 THR A O 1
ATOM 1503 N N . ALA A 1 190 ? -12.789 -21.031 -20.844 1 98.25 190 ALA A N 1
ATOM 1504 C CA . ALA A 1 190 ? -12.562 -19.828 -20.031 1 98.25 190 ALA A CA 1
ATOM 1505 C C . ALA A 1 190 ? -12.484 -18.578 -20.891 1 98.25 190 ALA A C 1
ATOM 1507 O O . ALA A 1 190 ? -13.062 -17.547 -20.547 1 98.25 190 ALA A O 1
ATOM 1508 N N . HIS A 1 191 ? -11.773 -18.688 -21.984 1 97.88 191 HIS A N 1
ATOM 1509 C CA . HIS A 1 191 ? -11.562 -17.531 -22.844 1 97.88 191 HIS A CA 1
ATOM 1510 C C . HIS A 1 191 ? -11.516 -17.922 -24.312 1 97.88 191 HIS A C 1
ATOM 1512 O O . HIS A 1 191 ? -11.414 -19.109 -24.641 1 97.88 191 HIS A O 1
ATOM 1518 N N . ASP A 1 192 ? -11.57 -16.875 -25.156 1 96.69 192 ASP A N 1
ATOM 1519 C CA . ASP A 1 192 ? -11.453 -17.109 -26.594 1 96.69 192 ASP A CA 1
ATOM 1520 C C . ASP A 1 192 ? -9.992 -17.25 -27.016 1 96.69 192 ASP A C 1
ATOM 1522 O O . ASP A 1 192 ? -9.688 -17.938 -27.984 1 96.69 192 ASP A O 1
ATOM 1526 N N . SER A 1 193 ? -9.164 -16.594 -26.328 1 96.69 193 SER A N 1
ATOM 1527 C CA . SER A 1 193 ? -7.727 -16.656 -26.578 1 96.69 193 SER A CA 1
ATOM 1528 C C . SER A 1 193 ? -7.02 -17.531 -25.562 1 96.69 193 SER A C 1
ATOM 1530 O O . SER A 1 193 ? -7.656 -18.078 -24.656 1 96.69 193 SER A O 1
ATOM 1532 N N . ASN A 1 194 ? -5.727 -17.672 -25.75 1 97 194 ASN A N 1
ATOM 1533 C CA . ASN A 1 194 ? -4.941 -18.516 -24.859 1 97 194 ASN A CA 1
ATOM 1534 C C . ASN A 1 194 ? -4.945 -17.969 -23.438 1 97 194 ASN A C 1
ATOM 1536 O O . ASN A 1 194 ? -4.926 -16.766 -23.219 1 97 194 ASN A O 1
ATOM 1540 N N . ILE A 1 195 ? -4.867 -18.891 -22.531 1 97.69 195 ILE A N 1
ATOM 1541 C CA . ILE A 1 195 ? -4.758 -18.531 -21.125 1 97.69 195 ILE A CA 1
ATOM 1542 C C . ILE A 1 195 ? -3.342 -18.047 -20.828 1 97.69 195 ILE A C 1
ATOM 1544 O O . ILE A 1 195 ? -2.365 -18.656 -21.266 1 97.69 195 ILE A O 1
ATOM 1548 N N . SER A 1 196 ? -3.252 -16.984 -20.094 1 96.62 196 SER A N 1
ATOM 1549 C CA . SER A 1 196 ? -1.925 -16.453 -19.812 1 96.62 196 SER A CA 1
ATOM 1550 C C . SER A 1 196 ? -1.646 -16.453 -18.312 1 96.62 196 SER A C 1
ATOM 1552 O O . SER A 1 196 ? -0.494 -16.312 -17.891 1 96.62 196 SER A O 1
ATOM 1554 N N . CYS A 1 197 ? -2.668 -16.531 -17.547 1 97.75 197 CYS A N 1
ATOM 1555 C CA . CYS A 1 197 ? -2.533 -16.531 -16.094 1 97.75 197 CYS A CA 1
ATOM 1556 C C . CYS A 1 197 ? -3.715 -17.234 -15.438 1 97.75 197 CYS A C 1
ATOM 1558 O O . CYS A 1 197 ? -4.844 -17.156 -15.93 1 97.75 197 CYS A O 1
ATOM 1560 N N . MET A 1 198 ? -3.443 -17.891 -14.312 1 98 198 MET A N 1
ATOM 1561 C CA . MET A 1 198 ? -4.535 -18.547 -13.602 1 98 198 MET A CA 1
ATOM 1562 C C . MET A 1 198 ? -4.133 -18.859 -12.164 1 98 198 MET A C 1
ATOM 1564 O O . MET A 1 198 ? -2.945 -18.922 -11.844 1 98 198 MET A O 1
ATOM 1568 N N . THR A 1 199 ? -5.109 -19.016 -11.367 1 97.5 199 THR A N 1
ATOM 1569 C CA . THR A 1 199 ? -4.871 -19.406 -9.977 1 97.5 199 THR A CA 1
ATOM 1570 C C . THR A 1 199 ? -6.074 -20.141 -9.398 1 97.5 199 THR A C 1
ATOM 1572 O O . THR A 1 199 ? -7.195 -19.984 -9.883 1 97.5 199 THR A O 1
ATOM 1575 N N . LEU A 1 200 ? -5.75 -20.969 -8.414 1 97 200 LEU A N 1
ATOM 1576 C CA . LEU A 1 200 ? -6.77 -21.688 -7.664 1 97 200 LEU A CA 1
ATOM 1577 C C . LEU A 1 200 ? -6.832 -21.203 -6.219 1 97 200 LEU A C 1
ATOM 1579 O O . LEU A 1 200 ? -5.812 -20.797 -5.652 1 97 200 LEU A O 1
ATOM 1583 N N . THR A 1 201 ? -8.078 -21.297 -5.695 1 94.75 201 THR A N 1
ATOM 1584 C CA . THR A 1 201 ? -8.164 -21.125 -4.246 1 94.75 201 THR A CA 1
ATOM 1585 C C . THR A 1 201 ? -7.535 -22.312 -3.523 1 94.75 201 THR A C 1
ATOM 1587 O O . THR A 1 201 ? -7.305 -23.359 -4.129 1 94.75 201 THR A O 1
ATOM 1590 N N . VAL A 1 202 ? -7.352 -22.125 -2.293 1 92.62 202 VAL A N 1
ATOM 1591 C CA . VAL A 1 202 ? -6.676 -23.125 -1.476 1 92.62 202 VAL A CA 1
ATOM 1592 C C . VAL A 1 202 ? -7.449 -24.438 -1.529 1 92.62 202 VAL A C 1
ATOM 1594 O O . VAL A 1 202 ? -6.848 -25.516 -1.584 1 92.62 202 VAL A O 1
ATOM 1597 N N . ASP A 1 203 ? -8.711 -24.344 -1.556 1 91.44 203 ASP A N 1
ATOM 1598 C CA . ASP A 1 203 ? -9.539 -25.547 -1.568 1 91.44 203 ASP A CA 1
ATOM 1599 C C . ASP A 1 203 ? -9.75 -26.062 -2.992 1 91.44 203 ASP A C 1
ATOM 1601 O O . ASP A 1 203 ? -10.398 -27.078 -3.203 1 91.44 203 ASP A O 1
ATOM 1605 N N . GLY A 1 204 ? -9.312 -25.312 -3.953 1 95.06 204 GLY A N 1
ATOM 1606 C CA . GLY A 1 204 ? -9.391 -25.75 -5.336 1 95.06 204 GLY A CA 1
ATOM 1607 C C . GLY A 1 204 ? -10.773 -25.578 -5.938 1 95.06 204 GLY A C 1
ATOM 1608 O O . GLY A 1 204 ? -11.039 -26.031 -7.051 1 95.06 204 GLY A O 1
ATOM 1609 N N . LEU A 1 205 ? -11.633 -24.875 -5.273 1 94.25 205 LEU A N 1
ATOM 1610 C CA . LEU A 1 205 ? -13.023 -24.812 -5.703 1 94.25 205 LEU A CA 1
ATOM 1611 C C . LEU A 1 205 ? -13.227 -23.672 -6.703 1 94.25 205 LEU A C 1
ATOM 1613 O O . LEU A 1 205 ? -14.18 -23.703 -7.488 1 94.25 205 LEU A O 1
ATOM 1617 N N . LEU A 1 206 ? -12.398 -22.703 -6.559 1 96.81 206 LEU A N 1
ATOM 1618 C CA . LEU A 1 206 ? -12.516 -21.578 -7.488 1 96.81 206 LEU A CA 1
ATOM 1619 C C . LEU A 1 206 ? -11.273 -21.484 -8.367 1 96.81 206 LEU A C 1
ATOM 1621 O O . LEU A 1 206 ? -10.148 -21.562 -7.875 1 96.81 206 LEU A O 1
ATOM 1625 N N . LEU A 1 207 ? -11.523 -21.266 -9.617 1 98.25 207 LEU A N 1
ATOM 1626 C CA . LEU A 1 207 ? -10.484 -21.016 -10.609 1 98.25 207 LEU A CA 1
ATOM 1627 C C . LEU A 1 207 ? -10.617 -19.625 -11.203 1 98.25 207 LEU A C 1
ATOM 1629 O O . LEU A 1 207 ? -11.703 -19.234 -11.641 1 98.25 207 LEU A O 1
ATOM 1633 N N . THR A 1 208 ? -9.602 -18.859 -11.148 1 98.19 208 THR A N 1
ATOM 1634 C CA . THR A 1 208 ? -9.578 -17.547 -11.766 1 98.19 208 THR A CA 1
ATOM 1635 C C . THR A 1 208 ? -8.594 -17.5 -12.938 1 98.19 208 THR A C 1
ATOM 1637 O O . THR A 1 208 ? -7.48 -18.016 -12.828 1 98.19 208 THR A O 1
ATOM 1640 N N . THR A 1 209 ? -9.008 -16.922 -14.047 1 98.5 209 THR A N 1
ATOM 1641 C CA . THR A 1 209 ? -8.172 -16.969 -15.242 1 98.5 209 THR A CA 1
ATOM 1642 C C . THR A 1 209 ? -8.141 -15.609 -15.938 1 98.5 209 THR A C 1
ATOM 1644 O O . THR A 1 209 ? -9.055 -14.805 -15.766 1 98.5 209 THR A O 1
ATOM 1647 N N . ALA A 1 210 ? -7.113 -15.406 -16.641 1 98.06 210 ALA A N 1
ATOM 1648 C CA . ALA A 1 210 ? -6.969 -14.312 -17.594 1 98.06 210 ALA A CA 1
ATOM 1649 C C . ALA A 1 210 ? -6.352 -14.805 -18.906 1 98.06 210 ALA A C 1
ATOM 1651 O O . ALA A 1 210 ? -5.52 -15.719 -18.906 1 98.06 210 ALA A O 1
ATOM 1652 N N . SER A 1 211 ? -6.762 -14.242 -19.969 1 97.44 211 SER A N 1
ATOM 1653 C CA . SER A 1 211 ? -6.188 -14.586 -21.266 1 97.44 211 SER A CA 1
ATOM 1654 C C . SER A 1 211 ? -5.008 -13.68 -21.609 1 97.44 211 SER A C 1
ATOM 1656 O O . SER A 1 211 ? -4.645 -12.805 -20.828 1 97.44 211 SER A O 1
ATOM 1658 N N . VAL A 1 212 ? -4.426 -13.898 -22.812 1 96.88 212 VAL A N 1
ATOM 1659 C CA . VAL A 1 212 ? -3.299 -13.109 -23.297 1 96.88 212 VAL A CA 1
ATOM 1660 C C . VAL A 1 212 ? -3.746 -11.672 -23.562 1 96.88 212 VAL A C 1
ATOM 1662 O O . VAL A 1 212 ? -2.92 -10.766 -23.625 1 96.88 212 VAL A O 1
ATOM 1665 N N . ARG A 1 213 ? -5.051 -11.477 -23.719 1 96 213 ARG A N 1
ATOM 1666 C CA . ARG A 1 213 ? -5.559 -10.117 -23.875 1 96 213 ARG A CA 1
ATOM 1667 C C . ARG A 1 213 ? -5.527 -9.359 -22.547 1 96 213 ARG A C 1
ATOM 1669 O O . ARG A 1 213 ? -5.273 -8.156 -22.531 1 96 213 ARG A O 1
ATOM 1676 N N . GLY A 1 214 ? -5.902 -10.047 -21.5 1 96.06 214 GLY A N 1
ATOM 1677 C CA . GLY A 1 214 ? -5.727 -9.516 -20.172 1 96.06 214 GLY A CA 1
ATOM 1678 C C . GLY A 1 214 ? -6.766 -8.477 -19.797 1 96.06 214 GLY A C 1
ATOM 1679 O O . GLY A 1 214 ? -6.609 -7.762 -18.797 1 96.06 214 GLY A O 1
ATOM 1680 N N . THR A 1 215 ? -7.82 -8.352 -20.547 1 93.69 215 THR A N 1
ATOM 1681 C CA . THR A 1 215 ? -8.852 -7.352 -20.297 1 93.69 215 THR A CA 1
ATOM 1682 C C . THR A 1 215 ? -9.867 -7.867 -19.281 1 93.69 215 THR A C 1
ATOM 1684 O O . THR A 1 215 ? -10.328 -7.113 -18.422 1 93.69 215 THR A O 1
ATOM 1687 N N . LEU A 1 216 ? -10.102 -9.125 -19.391 1 94.5 216 LEU A N 1
ATOM 1688 C CA . LEU A 1 216 ? -11.109 -9.719 -18.516 1 94.5 216 LEU A CA 1
ATOM 1689 C C . LEU A 1 216 ? -10.492 -10.773 -17.609 1 94.5 216 LEU A C 1
ATOM 1691 O O . LEU A 1 216 ? -9.633 -11.547 -18.047 1 94.5 216 LEU A O 1
ATOM 1695 N N . ILE A 1 217 ? -10.922 -10.727 -16.375 1 96.25 217 ILE A N 1
ATOM 1696 C CA . ILE A 1 217 ? -10.625 -11.797 -15.422 1 96.25 217 ILE A CA 1
ATOM 1697 C C . ILE A 1 217 ? -11.914 -12.531 -15.055 1 96.25 217 ILE A C 1
ATOM 1699 O O . ILE A 1 217 ? -12.93 -11.906 -14.742 1 96.25 217 ILE A O 1
ATOM 1703 N N . ARG A 1 218 ? -11.812 -13.805 -15.086 1 96.75 218 ARG A N 1
ATOM 1704 C CA . ARG A 1 218 ? -13.023 -14.586 -14.836 1 96.75 218 ARG A CA 1
ATOM 1705 C C . ARG A 1 218 ? -12.789 -15.602 -13.719 1 96.75 218 ARG A C 1
ATOM 1707 O O . ARG A 1 218 ? -11.703 -16.172 -13.609 1 96.75 218 ARG A O 1
ATOM 1714 N N . ILE A 1 219 ? -13.836 -15.797 -12.977 1 97 219 ILE A N 1
ATOM 1715 C CA . ILE A 1 219 ? -13.812 -16.75 -11.875 1 97 219 ILE A CA 1
ATOM 1716 C C . ILE A 1 219 ? -14.805 -17.875 -12.141 1 97 219 ILE A C 1
ATOM 1718 O O . ILE A 1 219 ? -15.969 -17.625 -12.469 1 97 219 ILE A O 1
ATOM 1722 N N . PHE A 1 220 ? -14.336 -19.094 -11.945 1 97.75 220 PHE A N 1
ATOM 1723 C CA . PHE A 1 220 ? -15.156 -20.25 -12.258 1 97.75 220 PHE A CA 1
ATOM 1724 C C . PHE A 1 220 ? -15.258 -21.188 -11.047 1 97.75 220 PHE A C 1
ATOM 1726 O O . PHE A 1 220 ? -14.328 -21.266 -10.242 1 97.75 220 PHE A O 1
ATOM 1733 N N . ASN A 1 221 ? -16.359 -21.844 -11.039 1 96.69 221 ASN A N 1
ATOM 1734 C CA . ASN A 1 221 ? -16.484 -23.016 -10.18 1 96.69 221 ASN A CA 1
ATOM 1735 C C . ASN A 1 221 ? -15.812 -24.25 -10.789 1 96.69 221 ASN A C 1
ATOM 1737 O O . ASN A 1 221 ? -16.141 -24.641 -11.914 1 96.69 221 ASN A O 1
ATOM 1741 N N . THR A 1 222 ? -14.938 -24.891 -10.055 1 97.31 222 THR A N 1
ATOM 1742 C CA . THR A 1 222 ? -14.148 -25.969 -10.656 1 97.31 222 THR A CA 1
ATOM 1743 C C . THR A 1 222 ? -14.961 -27.25 -10.742 1 97.31 222 THR A C 1
ATOM 1745 O O . THR A 1 222 ? -14.602 -28.172 -11.484 1 97.31 222 THR A O 1
ATOM 1748 N N . MET A 1 223 ? -15.984 -27.359 -10.039 1 94.94 223 MET A N 1
ATOM 1749 C CA . MET A 1 223 ? -16.781 -28.594 -10 1 94.94 223 MET A CA 1
ATOM 1750 C C . MET A 1 223 ? -17.703 -28.672 -11.203 1 94.94 223 MET A C 1
ATOM 1752 O O . MET A 1 223 ? -17.859 -29.734 -11.812 1 94.94 223 MET A O 1
ATOM 1756 N N . ASP A 1 224 ? -18.297 -27.516 -11.516 1 94.56 224 ASP A N 1
ATOM 1757 C CA . ASP A 1 224 ? -19.266 -27.594 -12.602 1 94.56 224 ASP A CA 1
ATOM 1758 C C . ASP A 1 224 ? -18.859 -26.703 -13.766 1 94.56 224 ASP A C 1
ATOM 1760 O O . ASP A 1 224 ? -19.5 -26.703 -14.812 1 94.56 224 ASP A O 1
ATOM 1764 N N . GLY A 1 225 ? -17.922 -25.922 -13.57 1 96.25 225 GLY A N 1
ATOM 1765 C CA . GLY A 1 225 ? -17.391 -25.109 -14.656 1 96.25 225 GLY A CA 1
ATOM 1766 C C . GLY A 1 225 ? -18.141 -23.812 -14.859 1 96.25 225 GLY A C 1
ATOM 1767 O O . GLY A 1 225 ? -17.859 -23.062 -15.797 1 96.25 225 GLY A O 1
ATOM 1768 N N . ALA A 1 226 ? -19.031 -23.438 -13.977 1 95.5 226 ALA A N 1
ATOM 1769 C CA . ALA A 1 226 ? -19.828 -22.234 -14.117 1 95.5 226 ALA A CA 1
ATOM 1770 C C . ALA A 1 226 ? -18.969 -20.984 -13.898 1 95.5 226 ALA A C 1
ATOM 1772 O O . ALA A 1 226 ? -18.125 -20.953 -12.992 1 95.5 226 ALA A O 1
ATOM 1773 N N . CYS A 1 227 ? -19.203 -20.047 -14.781 1 95.38 227 CYS A N 1
ATOM 1774 C CA . CYS A 1 227 ? -18.562 -18.75 -14.57 1 95.38 227 CYS A CA 1
ATOM 1775 C C . CYS A 1 227 ? -19.297 -17.938 -13.5 1 95.38 227 CYS A C 1
ATOM 1777 O O . CYS A 1 227 ? -20.438 -17.531 -13.703 1 95.38 227 CYS A O 1
ATOM 1779 N N . LEU A 1 228 ? -18.656 -17.672 -12.469 1 94.44 228 LEU A N 1
ATOM 1780 C CA . LEU A 1 228 ? -19.297 -17.078 -11.312 1 94.44 228 LEU A CA 1
ATOM 1781 C C . LEU A 1 228 ? -19.203 -15.555 -11.367 1 94.44 228 LEU A C 1
ATOM 1783 O O . LEU A 1 228 ? -20.062 -14.852 -10.852 1 94.44 228 LEU A O 1
ATOM 1787 N N . GLN A 1 229 ? -18.125 -15.031 -11.828 1 92.44 229 GLN A N 1
ATOM 1788 C CA . GLN A 1 229 ? -17.906 -13.594 -11.867 1 92.44 229 GLN A CA 1
ATOM 1789 C C . GLN A 1 229 ? -16.906 -13.219 -12.961 1 92.44 229 GLN A C 1
ATOM 1791 O O . GLN A 1 229 ? -15.977 -13.977 -13.25 1 92.44 229 GLN A O 1
ATOM 1796 N N . GLU A 1 230 ? -17.172 -12.102 -13.555 1 93.75 230 GLU A N 1
ATOM 1797 C CA . GLU A 1 230 ? -16.266 -11.5 -14.539 1 93.75 230 GLU A CA 1
ATOM 1798 C C . GLU A 1 230 ? -15.969 -10.039 -14.188 1 93.75 230 GLU A C 1
ATOM 1800 O O . GLU A 1 230 ? -16.875 -9.273 -13.875 1 93.75 230 GLU A O 1
ATOM 1805 N N . VAL A 1 231 ? -14.703 -9.766 -14.133 1 89.94 231 VAL A N 1
ATOM 1806 C CA . VAL A 1 231 ? -14.328 -8.383 -13.852 1 89.94 231 VAL A CA 1
ATOM 1807 C C . VAL A 1 231 ? -13.43 -7.852 -14.969 1 89.94 231 VAL A C 1
ATOM 1809 O O . VAL A 1 231 ? -12.711 -8.617 -15.609 1 89.94 231 VAL A O 1
ATOM 1812 N N . ARG A 1 232 ? -13.469 -6.551 -15.109 1 90.25 232 ARG A N 1
ATOM 1813 C CA . ARG A 1 232 ? -12.711 -5.926 -16.188 1 90.25 232 ARG A CA 1
ATOM 1814 C C . ARG A 1 232 ? -11.555 -5.098 -15.633 1 90.25 232 ARG A C 1
ATOM 1816 O O . ARG A 1 232 ? -11.773 -4.156 -14.867 1 90.25 232 ARG A O 1
ATOM 1823 N N . ARG A 1 233 ? -10.438 -5.379 -16.016 1 86.88 233 ARG A N 1
ATOM 1824 C CA . ARG A 1 233 ? -9.242 -4.637 -15.641 1 86.88 233 ARG A CA 1
ATOM 1825 C C . ARG A 1 233 ? -9.125 -3.342 -16.438 1 86.88 233 ARG A C 1
ATOM 1827 O O . ARG A 1 233 ? -8.695 -2.316 -15.898 1 86.88 233 ARG A O 1
ATOM 1834 N N . GLY A 1 234 ? -9.414 -3.465 -17.734 1 84 234 GLY A N 1
ATOM 1835 C CA . GLY A 1 234 ? -9.281 -2.338 -18.641 1 84 234 GLY A CA 1
ATOM 1836 C C . GLY A 1 234 ? -9.695 -2.668 -20.062 1 84 234 GLY A C 1
ATOM 1837 O O . GLY A 1 234 ? -10.031 -3.814 -20.375 1 84 234 GLY A O 1
ATOM 1838 N N . VAL A 1 235 ? -9.562 -1.586 -20.875 1 84.88 235 VAL A N 1
ATOM 1839 C CA . VAL A 1 235 ? -9.938 -1.746 -22.281 1 84.88 235 VAL A CA 1
ATOM 1840 C C . VAL A 1 235 ? -8.719 -2.166 -23.094 1 84.88 235 VAL A C 1
ATOM 1842 O O . VAL A 1 235 ? -8.844 -2.936 -24.047 1 84.88 235 VAL A O 1
ATOM 1845 N N . ASP A 1 236 ? -7.578 -1.815 -22.625 1 89.94 236 ASP A N 1
ATOM 1846 C CA . ASP A 1 236 ? -6.34 -2.105 -23.328 1 89.94 236 ASP A CA 1
ATOM 1847 C C . ASP A 1 236 ? -5.793 -3.482 -22.953 1 89.94 236 ASP A C 1
ATOM 1849 O O . ASP A 1 236 ? -5.906 -3.902 -21.797 1 89.94 236 ASP A O 1
ATOM 1853 N N . LYS A 1 237 ? -5.145 -3.984 -23.969 1 93.94 237 LYS A N 1
ATOM 1854 C CA . LYS A 1 237 ? -4.48 -5.262 -23.719 1 93.94 237 LYS A CA 1
ATOM 1855 C C . LYS A 1 237 ? -3.359 -5.113 -22.703 1 93.94 237 LYS A C 1
ATOM 1857 O O . LYS A 1 237 ? -2.662 -4.094 -22.672 1 93.94 237 LYS A O 1
ATOM 1862 N N . ALA A 1 238 ? -3.238 -6.125 -21.891 1 93 238 ALA A N 1
ATOM 1863 C CA . ALA A 1 238 ? -2.156 -6.164 -20.922 1 93 238 ALA A CA 1
ATOM 1864 C C . ALA A 1 238 ? -1.788 -7.605 -20.562 1 93 238 ALA A C 1
ATOM 1866 O O . ALA A 1 238 ? -2.666 -8.461 -20.422 1 93 238 ALA A O 1
ATOM 1867 N N . GLU A 1 239 ? -0.557 -7.816 -20.469 1 95.19 239 GLU A N 1
ATOM 1868 C CA . GLU A 1 239 ? -0.133 -9.117 -19.953 1 95.19 239 GLU A CA 1
ATOM 1869 C C . GLU A 1 239 ? -0.336 -9.203 -18.453 1 95.19 239 GLU A C 1
ATOM 1871 O O . GLU A 1 239 ? 0.251 -8.43 -17.688 1 95.19 239 GLU A O 1
ATOM 1876 N N . ILE A 1 240 ? -1.07 -10.172 -18.031 1 96 240 ILE A N 1
ATOM 1877 C CA . ILE A 1 240 ? -1.321 -10.352 -16.609 1 96 240 ILE A CA 1
ATOM 1878 C C . ILE A 1 240 ? -0.187 -11.156 -15.977 1 96 240 ILE A C 1
ATOM 1880 O O . ILE A 1 240 ? 0.126 -12.258 -16.438 1 96 240 ILE A O 1
ATOM 1884 N N . TYR A 1 241 ? 0.401 -10.633 -14.969 1 94.06 241 TYR A N 1
ATOM 1885 C CA . TYR A 1 241 ? 1.53 -11.289 -14.32 1 94.06 241 TYR A CA 1
ATOM 1886 C C . TYR A 1 241 ? 1.062 -12.172 -13.172 1 94.06 241 TYR A C 1
ATOM 1888 O O . TYR A 1 241 ? 1.635 -13.242 -12.922 1 94.06 241 TYR A O 1
ATOM 1896 N N . SER A 1 242 ? 0.054 -11.695 -12.516 1 96.44 242 SER A N 1
ATOM 1897 C CA . SER A 1 242 ? -0.327 -12.438 -11.32 1 96.44 242 SER A CA 1
ATOM 1898 C C . SER A 1 242 ? -1.77 -12.148 -10.922 1 96.44 242 SER A C 1
ATOM 1900 O O . SER A 1 242 ? -2.256 -11.031 -11.117 1 96.44 242 SER A O 1
ATOM 1902 N N . ILE A 1 243 ? -2.383 -13.164 -10.422 1 96.88 243 ILE A N 1
ATOM 1903 C CA . ILE A 1 243 ? -3.727 -13.094 -9.859 1 96.88 243 ILE A CA 1
ATOM 1904 C C . ILE A 1 243 ? -3.734 -13.711 -8.461 1 96.88 243 ILE A C 1
ATOM 1906 O O . ILE A 1 243 ? -3.148 -14.781 -8.242 1 96.88 243 ILE A O 1
ATOM 1910 N N . ALA A 1 244 ? -4.395 -13.031 -7.559 1 96.19 244 ALA A N 1
ATOM 1911 C CA . ALA A 1 244 ? -4.496 -13.562 -6.203 1 96.19 244 ALA A CA 1
ATOM 1912 C C . ALA A 1 244 ? -5.871 -13.289 -5.605 1 96.19 244 ALA A C 1
ATOM 1914 O O . ALA A 1 244 ? -6.441 -12.219 -5.801 1 96.19 244 ALA A O 1
ATOM 1915 N N . LEU A 1 245 ? -6.336 -14.281 -4.891 1 94.19 245 LEU A N 1
ATOM 1916 C CA . LEU A 1 245 ? -7.582 -14.133 -4.152 1 94.19 245 LEU A CA 1
ATOM 1917 C C . LEU A 1 245 ? -7.32 -14.055 -2.652 1 94.19 245 LEU A C 1
ATOM 1919 O O . LEU A 1 245 ? -6.473 -14.781 -2.127 1 94.19 245 LEU A O 1
ATOM 1923 N N . SER A 1 246 ? -8.102 -13.172 -2.031 1 91.06 246 SER A N 1
ATOM 1924 C CA . SER A 1 246 ? -7.98 -13.109 -0.579 1 91.06 246 SER A CA 1
ATOM 1925 C C . SER A 1 246 ? -8.523 -14.367 0.081 1 91.06 246 SER A C 1
ATOM 1927 O O . SER A 1 246 ? -9.398 -15.039 -0.474 1 91.06 246 SER A O 1
ATOM 1929 N N . PRO A 1 247 ? -8.008 -14.672 1.274 1 90.44 247 PRO A N 1
ATOM 1930 C CA . PRO A 1 247 ? -8.422 -15.914 1.938 1 90.44 247 PRO A CA 1
ATOM 1931 C C . PRO A 1 247 ? -9.93 -15.961 2.203 1 90.44 247 PRO A C 1
ATOM 1933 O O . PRO A 1 247 ? -10.531 -17.031 2.164 1 90.44 247 PRO A O 1
ATOM 1936 N N . ASN A 1 248 ? -10.523 -14.859 2.459 1 87.25 248 ASN A N 1
ATOM 1937 C CA . ASN A 1 248 ? -11.961 -14.82 2.729 1 87.25 248 ASN A CA 1
ATOM 1938 C C . ASN A 1 248 ? -12.766 -14.617 1.451 1 87.25 248 ASN A C 1
ATOM 1940 O O . ASN A 1 248 ? -13.984 -14.422 1.504 1 87.25 248 ASN A O 1
ATOM 1944 N N . LEU A 1 249 ? -12.102 -14.5 0.346 1 90.81 249 LEU A N 1
ATOM 1945 C CA . LEU A 1 249 ? -12.688 -14.398 -0.984 1 90.81 249 LEU A CA 1
ATOM 1946 C C . LEU A 1 249 ? -13.492 -13.109 -1.128 1 90.81 249 LEU A C 1
ATOM 1948 O O . LEU A 1 249 ? -14.57 -13.109 -1.717 1 90.81 249 LEU A O 1
ATOM 1952 N N . GLN A 1 250 ? -12.953 -12.078 -0.537 1 84.88 250 GLN A N 1
ATOM 1953 C CA . GLN A 1 250 ? -13.578 -10.766 -0.669 1 84.88 250 GLN A CA 1
ATOM 1954 C C . GLN A 1 250 ? -12.906 -9.945 -1.768 1 84.88 250 GLN A C 1
ATOM 1956 O O . GLN A 1 250 ? -13.539 -9.078 -2.379 1 84.88 250 GLN A O 1
ATOM 1961 N N . TRP A 1 251 ? -11.68 -10.352 -1.936 1 86.94 251 TRP A N 1
ATOM 1962 C CA . TRP A 1 251 ? -10.914 -9.477 -2.82 1 86.94 251 TRP A CA 1
ATOM 1963 C C . TRP A 1 251 ? -10.148 -10.297 -3.857 1 86.94 251 TRP A C 1
ATOM 1965 O O . TRP A 1 251 ? -9.719 -11.422 -3.58 1 86.94 251 TRP A O 1
ATOM 1975 N N . LEU A 1 252 ? -10.031 -9.672 -5.016 1 92.56 252 LEU A N 1
ATOM 1976 C CA . LEU A 1 252 ? -9.211 -10.172 -6.113 1 92.56 252 LEU A CA 1
ATOM 1977 C C . LEU A 1 252 ? -8.156 -9.141 -6.516 1 92.56 252 LEU A C 1
ATOM 1979 O O . LEU A 1 252 ? -8.484 -7.98 -6.77 1 92.56 252 LEU A O 1
ATOM 1983 N N . ALA A 1 253 ? -6.918 -9.547 -6.484 1 92.75 253 ALA A N 1
ATOM 1984 C CA . ALA A 1 253 ? -5.828 -8.664 -6.898 1 92.75 253 ALA A CA 1
ATOM 1985 C C . ALA A 1 253 ? -5.203 -9.141 -8.203 1 92.75 253 ALA A C 1
ATOM 1987 O O . ALA A 1 253 ? -4.938 -10.336 -8.375 1 92.75 253 ALA A O 1
ATOM 1988 N N . VAL A 1 254 ? -4.949 -8.172 -9.109 1 93.62 254 VAL A N 1
ATOM 1989 C CA . VAL A 1 254 ? -4.406 -8.5 -10.422 1 93.62 254 VAL A CA 1
ATOM 1990 C C . VAL A 1 254 ? -3.277 -7.535 -10.773 1 93.62 254 VAL A C 1
ATOM 1992 O O . VAL A 1 254 ? -3.471 -6.316 -10.781 1 93.62 254 VAL A O 1
ATOM 1995 N N . SER A 1 255 ? -2.107 -8.086 -11.062 1 92.25 255 SER A N 1
ATOM 1996 C CA . SER A 1 255 ? -0.991 -7.273 -11.531 1 92.25 255 SER A CA 1
ATOM 1997 C C . SER A 1 255 ? -0.732 -7.484 -13.016 1 92.25 255 SER A C 1
ATOM 1999 O O . SER A 1 255 ? -0.951 -8.578 -13.539 1 92.25 255 SER A O 1
ATOM 2001 N N . SER A 1 256 ? -0.242 -6.426 -13.688 1 91.88 256 SER A N 1
ATOM 2002 C CA . SER A 1 256 ? -0.033 -6.531 -15.125 1 91.88 256 SER A CA 1
ATOM 2003 C C . SER A 1 256 ? 1.258 -5.84 -15.555 1 91.88 256 SER A C 1
ATOM 2005 O O . SER A 1 256 ? 1.948 -5.242 -14.727 1 91.88 256 SER A O 1
ATOM 2007 N N . ASP A 1 257 ? 1.525 -5.922 -16.875 1 90.56 257 ASP A N 1
ATOM 2008 C CA . ASP A 1 257 ? 2.744 -5.359 -17.453 1 90.56 257 ASP A CA 1
ATOM 2009 C C . ASP A 1 257 ? 2.623 -3.846 -17.609 1 90.56 257 ASP A C 1
ATOM 2011 O O . ASP A 1 257 ? 3.551 -3.193 -18.094 1 90.56 257 ASP A O 1
ATOM 2015 N N . LYS A 1 258 ? 1.541 -3.328 -17.156 1 83.12 258 LYS A N 1
ATOM 2016 C CA . LYS A 1 258 ? 1.364 -1.88 -17.188 1 83.12 258 LYS A CA 1
ATOM 2017 C C . LYS A 1 258 ? 1.867 -1.235 -15.906 1 83.12 258 LYS A C 1
ATOM 2019 O O . LYS A 1 258 ? 1.744 -0.022 -15.719 1 83.12 258 LYS A O 1
ATOM 2024 N N . GLY A 1 259 ? 2.387 -2.152 -15.062 1 79.44 259 GLY A N 1
ATOM 2025 C CA . GLY A 1 259 ? 2.871 -1.648 -13.789 1 79.44 259 GLY A CA 1
ATOM 2026 C C . GLY A 1 259 ? 1.757 -1.319 -12.812 1 79.44 259 GLY A C 1
ATOM 2027 O O . GLY A 1 259 ? 1.929 -0.481 -11.93 1 79.44 259 GLY A O 1
ATOM 2028 N N . THR A 1 260 ? 0.638 -1.87 -13.031 1 82.56 260 THR A N 1
ATOM 2029 C CA . THR A 1 260 ? -0.52 -1.588 -12.188 1 82.56 260 THR A CA 1
ATOM 2030 C C . THR A 1 260 ? -0.991 -2.852 -11.477 1 82.56 260 THR A C 1
ATOM 2032 O O . THR A 1 260 ? -0.798 -3.963 -11.977 1 82.56 260 THR A O 1
ATOM 2035 N N . MET A 1 261 ? -1.436 -2.607 -10.359 1 87.38 261 MET A N 1
ATOM 2036 C CA . MET A 1 261 ? -2.182 -3.633 -9.633 1 87.38 261 MET A CA 1
ATOM 2037 C C . MET A 1 261 ? -3.623 -3.195 -9.406 1 87.38 261 MET A C 1
ATOM 2039 O O . MET A 1 261 ? -3.869 -2.121 -8.852 1 87.38 261 MET A O 1
ATOM 2043 N N . HIS A 1 262 ? -4.539 -3.977 -9.836 1 88.12 262 HIS A N 1
ATOM 2044 C CA . HIS A 1 262 ? -5.961 -3.711 -9.656 1 88.12 262 HIS A CA 1
ATOM 2045 C C . HIS A 1 262 ? -6.555 -4.602 -8.57 1 88.12 262 HIS A C 1
ATOM 2047 O O . HIS A 1 262 ? -6.23 -5.789 -8.484 1 88.12 262 HIS A O 1
ATOM 2053 N N . ILE A 1 263 ? -7.34 -4.043 -7.77 1 87.31 263 ILE A N 1
ATOM 2054 C CA . ILE A 1 263 ? -8.055 -4.785 -6.734 1 87.31 263 ILE A CA 1
ATOM 2055 C C . ILE A 1 263 ? -9.555 -4.746 -7.008 1 87.31 263 ILE A C 1
ATOM 2057 O O . ILE A 1 263 ? -10.117 -3.68 -7.254 1 87.31 263 ILE A O 1
ATOM 2061 N N . PHE A 1 264 ? -10.203 -5.918 -6.98 1 87 264 PHE A N 1
ATOM 2062 C CA . PHE A 1 264 ? -11.633 -6.059 -7.227 1 87 264 PHE A CA 1
ATOM 2063 C C . PHE A 1 264 ? -12.336 -6.656 -6.016 1 87 264 PHE A C 1
ATOM 2065 O O . PHE A 1 264 ? -11.734 -7.414 -5.25 1 87 264 PHE A O 1
ATOM 2072 N N . SER A 1 265 ? -13.586 -6.285 -5.875 1 82.81 265 SER A N 1
ATOM 2073 C CA . SER A 1 265 ? -14.438 -6.977 -4.91 1 82.81 265 SER A CA 1
ATOM 2074 C C . SER A 1 265 ? -14.984 -8.273 -5.488 1 82.81 265 SER A C 1
ATOM 2076 O O . SER A 1 265 ? -15.398 -8.32 -6.652 1 82.81 265 SER A O 1
ATOM 2078 N N . LEU A 1 266 ? -14.938 -9.297 -4.602 1 86.06 266 LEU A N 1
ATOM 2079 C CA . LEU A 1 266 ? -15.469 -10.594 -5.023 1 86.06 266 LEU A CA 1
ATOM 2080 C C . LEU A 1 266 ? -16.875 -10.797 -4.477 1 86.06 266 LEU A C 1
ATOM 2082 O O . LEU A 1 266 ? -17.172 -10.438 -3.334 1 86.06 266 LEU A O 1
ATOM 2086 N N . ARG A 1 267 ? -17.75 -11.297 -5.242 1 79.75 267 ARG A N 1
ATOM 2087 C CA . ARG A 1 267 ? -19.125 -11.602 -4.859 1 79.75 267 ARG A CA 1
ATOM 2088 C C . ARG A 1 267 ? -19.438 -13.086 -5.023 1 79.75 267 ARG A C 1
ATOM 2090 O O . ARG A 1 267 ? -20.562 -13.469 -5.332 1 79.75 267 ARG A O 1
ATOM 2097 N N . VAL A 1 268 ? -18.469 -13.906 -4.809 1 76.38 268 VAL A N 1
ATOM 2098 C CA . VAL A 1 268 ? -18.641 -15.328 -5.09 1 76.38 268 VAL A CA 1
ATOM 2099 C C . VAL A 1 268 ? -19.047 -16.062 -3.811 1 76.38 268 VAL A C 1
ATOM 2101 O O . VAL A 1 268 ? -18.516 -15.773 -2.734 1 76.38 268 VAL A O 1
ATOM 2104 N N . ARG A 1 269 ? -20.391 -16.109 -3.248 1 57.41 269 ARG A N 1
ATOM 2105 C CA . ARG A 1 269 ? -20.859 -16.797 -2.049 1 57.41 269 ARG A CA 1
ATOM 2106 C C . ARG A 1 269 ? -20.391 -18.25 -2.035 1 57.41 269 ARG A C 1
ATOM 2108 O O . ARG A 1 269 ? -20.562 -18.969 -3.016 1 57.41 269 ARG A O 1
ATOM 2115 N N . PRO A 1 270 ? -19.562 -18.609 -1.085 1 51.03 270 PRO A N 1
ATOM 2116 C CA . PRO A 1 270 ? -19.391 -20.062 -1.041 1 51.03 270 PRO A CA 1
ATOM 2117 C C . PRO A 1 270 ? -20.703 -20.797 -0.743 1 51.03 270 PRO A C 1
ATOM 2119 O O . PRO A 1 270 ? -21.578 -20.25 -0.063 1 51.03 270 PRO A O 1
ATOM 2122 N N . ARG A 1 271 ? -21.219 -21.766 -1.413 1 41.03 271 ARG A N 1
ATOM 2123 C CA . ARG A 1 271 ? -22.406 -22.578 -1.169 1 41.03 271 ARG A CA 1
ATOM 2124 C C . ARG A 1 271 ? -22.484 -23.016 0.288 1 41.03 271 ARG A C 1
ATOM 2126 O O . ARG A 1 271 ? -23.562 -23.359 0.785 1 41.03 271 ARG A O 1
ATOM 2133 N N . GLY A 1 272 ? -21.578 -23.281 1.196 1 35.09 272 GLY A N 1
ATOM 2134 C CA . GLY A 1 272 ? -21.875 -24.078 2.381 1 35.09 272 GLY A CA 1
ATOM 2135 C C . GLY A 1 272 ? -22.641 -23.297 3.443 1 35.09 272 GLY A C 1
ATOM 2136 O O . GLY A 1 272 ? -23.109 -23.891 4.422 1 35.09 272 GLY A O 1
ATOM 2137 N N . LYS A 1 273 ? -22.453 -22.141 3.852 1 35.09 273 LYS A N 1
ATOM 2138 C CA . LYS A 1 273 ? -23.078 -21.766 5.109 1 35.09 273 LYS A CA 1
ATOM 2139 C C . LYS A 1 273 ? -24.562 -21.469 4.906 1 35.09 273 LYS A C 1
ATOM 2141 O O . LYS A 1 273 ? -25.203 -20.875 5.773 1 35.09 273 LYS A O 1
ATOM 2146 N N . ASP A 1 274 ? -25.203 -21.594 3.828 1 32.38 274 ASP A N 1
ATOM 2147 C CA . ASP A 1 274 ? -26.656 -21.578 3.98 1 32.38 274 ASP A CA 1
ATOM 2148 C C . ASP A 1 274 ? -27.109 -22.719 4.883 1 32.38 274 ASP A C 1
ATOM 2150 O O . ASP A 1 274 ? -28.312 -22.953 5.043 1 32.38 274 ASP A O 1
ATOM 2154 N N . ALA A 1 275 ? -26.469 -23.875 5.199 1 29.88 275 ALA A N 1
ATOM 2155 C CA . ALA A 1 275 ? -27.281 -24.859 5.895 1 29.88 275 ALA A CA 1
ATOM 2156 C C . ALA A 1 275 ? -27.75 -24.328 7.246 1 29.88 275 ALA A C 1
ATOM 2158 O O . ALA A 1 275 ? -28.75 -24.812 7.801 1 29.88 275 ALA A O 1
ATOM 2159 N N . SER A 1 276 ? -27.203 -23.812 8.281 1 26.34 276 SER A N 1
ATOM 2160 C CA . SER A 1 276 ? -27.891 -23.859 9.57 1 26.34 276 SER A CA 1
ATOM 2161 C C . SER A 1 276 ? -28.922 -22.75 9.688 1 26.34 276 SER A C 1
ATOM 2163 O O . SER A 1 276 ? -29.875 -22.859 10.461 1 26.34 276 SER A O 1
ATOM 2165 N N . ASN A 1 277 ? -28.734 -21.5 9.648 1 23.95 277 ASN A N 1
ATOM 2166 C CA . ASN A 1 277 ? -29.828 -20.688 10.164 1 23.95 277 ASN A CA 1
ATOM 2167 C C . ASN A 1 277 ? -31.016 -20.688 9.203 1 23.95 277 ASN A C 1
ATOM 2169 O O . ASN A 1 277 ? -30.906 -20.25 8.062 1 23.95 277 ASN A O 1
ATOM 2173 N N . GLY A 1 278 ? -32 -21.656 9.375 1 22.42 278 GLY A N 1
ATOM 2174 C CA . GLY A 1 278 ? -33.438 -21.766 9.141 1 22.42 278 GLY A CA 1
ATOM 2175 C C . GLY A 1 278 ? -34.188 -20.469 9.414 1 22.42 278 GLY A C 1
ATOM 2176 O O . GLY A 1 278 ? -35.156 -20.469 10.172 1 22.42 278 GLY A O 1
ATOM 2177 N N . LYS A 1 279 ? -33.781 -19.266 9.695 1 23.45 279 LYS A N 1
ATOM 2178 C CA . LYS A 1 279 ? -34.969 -18.391 9.797 1 23.45 279 LYS A CA 1
ATOM 2179 C C . LYS A 1 279 ? -35.875 -18.547 8.586 1 23.45 279 LYS A C 1
ATOM 2181 O O . LYS A 1 279 ? -35.406 -18.859 7.492 1 23.45 279 LYS A O 1
ATOM 2186 N N . SER A 1 280 ? -37.281 -18.609 8.867 1 20.34 280 SER A N 1
ATOM 2187 C CA . SER A 1 280 ? -38.625 -18.719 8.359 1 20.34 280 SER A CA 1
ATOM 2188 C C . SER A 1 280 ? -38.844 -17.812 7.152 1 20.34 280 SER A C 1
ATOM 2190 O O . SER A 1 280 ? -38.281 -16.703 7.094 1 20.34 280 SER A O 1
ATOM 2192 N N . ALA A 1 281 ? -39.156 -18.312 6.066 1 21.27 281 ALA A N 1
ATOM 2193 C CA . ALA A 1 281 ? -39.812 -17.766 4.898 1 21.27 281 ALA A CA 1
ATOM 2194 C C . ALA A 1 281 ? -40.969 -16.859 5.32 1 21.27 281 ALA A C 1
ATOM 2196 O O . ALA A 1 281 ? -41.75 -16.406 4.477 1 21.27 281 ALA A O 1
ATOM 2197 N N . ILE A 1 282 ? -41.375 -16.703 6.68 1 16.98 282 ILE A N 1
ATOM 2198 C CA . ILE A 1 282 ? -42.75 -16.297 6.859 1 16.98 282 ILE A CA 1
ATOM 2199 C C . ILE A 1 282 ? -42.938 -14.844 6.434 1 16.98 282 ILE A C 1
ATOM 2201 O O . ILE A 1 282 ? -44.062 -14.359 6.32 1 16.98 282 ILE A O 1
ATOM 2205 N N . ALA A 1 283 ? -42.125 -13.906 6.859 1 19.55 283 ALA A N 1
ATOM 2206 C CA . ALA A 1 283 ? -42.844 -12.633 6.863 1 19.55 283 ALA A CA 1
ATOM 2207 C C . ALA A 1 283 ? -43.312 -12.258 5.457 1 19.55 283 ALA A C 1
ATOM 2209 O O . ALA A 1 283 ? -42.5 -11.883 4.609 1 19.55 283 ALA A O 1
ATOM 2210 N N . GLY A 1 284 ? -44.406 -13.047 4.891 1 18.77 284 GLY A N 1
ATOM 2211 C CA . GLY A 1 284 ? -45.125 -12.82 3.662 1 18.77 284 GLY A CA 1
ATOM 2212 C C . GLY A 1 284 ? -45.344 -11.352 3.363 1 18.77 284 GLY A C 1
ATOM 2213 O O . GLY A 1 284 ? -44.781 -10.484 4.023 1 18.77 284 GLY A O 1
ATOM 2214 N N . ARG A 1 285 ? -46.719 -11.016 3.324 1 17.33 285 ARG A N 1
ATOM 2215 C CA . ARG A 1 285 ? -47.75 -10.25 2.652 1 17.33 285 ARG A CA 1
ATOM 2216 C C . ARG A 1 285 ? -47.906 -8.859 3.271 1 17.33 285 ARG A C 1
ATOM 2218 O O . ARG A 1 285 ? -48.875 -8.164 3.018 1 17.33 285 ARG A O 1
ATOM 2225 N N . GLN A 1 286 ? -47.312 -8.492 4.395 1 17.14 286 GLN A N 1
ATOM 2226 C CA . GLN A 1 286 ? -48.094 -7.375 4.879 1 17.14 286 GLN A CA 1
ATOM 2227 C C . GLN A 1 286 ? -48.125 -6.23 3.867 1 17.14 286 GLN A C 1
ATOM 2229 O O . GLN A 1 286 ? -47.125 -5.961 3.209 1 17.14 286 GLN A O 1
ATOM 2234 N N . MET A 1 287 ? -49.375 -5.613 3.727 1 17.7 287 MET A N 1
ATOM 2235 C CA . MET A 1 287 ? -50.219 -4.645 3.053 1 17.7 287 MET A CA 1
ATOM 2236 C C . MET A 1 287 ? -49.531 -3.293 2.932 1 17.7 287 MET A C 1
ATOM 2238 O O . MET A 1 287 ? -48.594 -3.006 3.67 1 17.7 287 MET A O 1
ATOM 2242 N N . ASP A 1 288 ? -50.344 -2.26 2.375 1 17.86 288 ASP A N 1
ATOM 2243 C CA . ASP A 1 288 ? -50.531 -1.13 1.465 1 17.86 288 ASP A CA 1
ATOM 2244 C C . ASP A 1 288 ? -50.031 0.166 2.105 1 17.86 288 ASP A C 1
ATOM 2246 O O . ASP A 1 288 ? -49.688 1.123 1.403 1 17.86 288 ASP A O 1
ATOM 2250 N N . ARG A 1 289 ? -50.344 0.497 3.41 1 17.59 289 ARG A N 1
ATOM 2251 C CA . ARG A 1 289 ? -50.969 1.812 3.389 1 17.59 289 ARG A CA 1
ATOM 2252 C C . ARG A 1 289 ? -49.938 2.914 3.186 1 17.59 289 ARG A C 1
ATOM 2254 O O . ARG A 1 289 ? -48.75 2.691 3.379 1 17.59 289 ARG A O 1
ATOM 2261 N N . SER A 1 290 ? -50.156 4.242 3.51 1 18.3 290 SER A N 1
ATOM 2262 C CA . SER A 1 290 ? -50.219 5.594 2.963 1 18.3 290 SER A CA 1
ATOM 2263 C C . SER A 1 290 ? -48.938 6.371 3.254 1 18.3 290 SER A C 1
ATOM 2265 O O . SER A 1 290 ? -48.531 7.223 2.463 1 18.3 290 SER A O 1
ATOM 2267 N N . TYR A 1 291 ? -48.375 6.387 4.555 1 17.75 291 TYR A N 1
ATOM 2268 C CA . TYR A 1 291 ? -48 7.773 4.836 1 17.75 291 TYR A CA 1
ATOM 2269 C C . TYR A 1 291 ? -46.75 8.172 4.105 1 17.75 291 TYR A C 1
ATOM 2271 O O . TYR A 1 291 ? -45.844 7.34 3.895 1 17.75 291 TYR A O 1
ATOM 2279 N N . SER A 1 292 ? -46.562 9.375 3.465 1 17.95 292 SER A N 1
ATOM 2280 C CA . SER A 1 292 ? -45.938 10.266 2.496 1 17.95 292 SER A CA 1
ATOM 2281 C C . SER A 1 292 ? -44.5 10.633 2.92 1 17.95 292 SER A C 1
ATOM 2283 O O . SER A 1 292 ? -43.844 11.422 2.254 1 17.95 292 SER A O 1
ATOM 2285 N N . SER A 1 293 ? -44.094 10.305 4.191 1 18.83 293 SER A N 1
ATOM 2286 C CA . SER A 1 293 ? -43.062 11.289 4.57 1 18.83 293 SER A CA 1
ATOM 2287 C C . SER A 1 293 ? -41.812 11.125 3.744 1 18.83 293 SER A C 1
ATOM 2289 O O . SER A 1 293 ? -41.5 10.023 3.27 1 18.83 293 SER A O 1
ATOM 2291 N N . GLY A 1 294 ? -41.031 12.188 3.443 1 18.56 294 GLY A N 1
ATOM 2292 C CA . GLY A 1 294 ? -40.062 12.68 2.496 1 18.56 294 GLY A CA 1
ATOM 2293 C C . GLY A 1 294 ? -38.719 11.992 2.627 1 18.56 294 GLY A C 1
ATOM 2294 O O . GLY A 1 294 ? -38.188 11.812 3.736 1 18.56 294 GLY A O 1
ATOM 2295 N N . SER A 1 295 ? -38.25 11.031 1.698 1 19.75 295 SER A N 1
ATOM 2296 C CA . SER A 1 295 ? -37.25 10.023 1.34 1 19.75 295 SER A CA 1
ATOM 2297 C C . SER A 1 295 ? -35.875 10.625 1.234 1 19.75 295 SER A C 1
ATOM 2299 O O . SER A 1 295 ? -35.594 11.406 0.321 1 19.75 295 SER A O 1
ATOM 2301 N N . VAL A 1 296 ? -35.219 11.125 2.338 1 19.88 296 VAL A N 1
ATOM 2302 C CA . VAL A 1 296 ? -33.938 11.766 2.191 1 19.88 296 VAL A CA 1
ATOM 2303 C C . VAL A 1 296 ? -33 10.883 1.359 1 19.88 296 VAL A C 1
ATOM 2305 O O . VAL A 1 296 ? -33.219 9.68 1.235 1 19.88 296 VAL A O 1
ATOM 2308 N N . GLY A 1 297 ? -31.688 11.359 1.208 1 20.69 297 GLY A N 1
ATOM 2309 C CA . GLY A 1 297 ? -30.703 11.32 0.134 1 20.69 297 GLY A CA 1
ATOM 2310 C C . GLY A 1 297 ? -30.047 9.969 -0.02 1 20.69 297 GLY A C 1
ATOM 2311 O O . GLY A 1 297 ? -29.734 9.305 0.973 1 20.69 297 GLY A O 1
ATOM 2312 N N . SER A 1 298 ? -30.297 9.234 -1.04 1 22.23 298 SER A N 1
ATOM 2313 C CA . SER A 1 298 ? -29.938 8.055 -1.822 1 22.23 298 SER A CA 1
ATOM 2314 C C . SER A 1 298 ? -28.422 7.898 -1.924 1 22.23 298 SER A C 1
ATOM 2316 O O . SER A 1 298 ? -27.688 8.883 -1.889 1 22.23 298 SER A O 1
ATOM 2318 N N . ASN A 1 299 ? -27.844 6.809 -1.534 1 21.88 299 ASN A N 1
ATOM 2319 C CA . ASN A 1 299 ? -26.562 6.117 -1.654 1 21.88 299 ASN A CA 1
ATOM 2320 C C . ASN A 1 299 ? -25.938 6.336 -3.029 1 21.88 299 ASN A C 1
ATOM 2322 O O . ASN A 1 299 ? -26.609 6.164 -4.055 1 21.88 299 ASN A O 1
ATOM 2326 N N . ALA A 1 300 ? -24.906 7.117 -3.162 1 24.11 300 ALA A N 1
ATOM 2327 C CA . ALA A 1 300 ? -24.422 7.469 -4.496 1 24.11 300 ALA A CA 1
ATOM 2328 C C . ALA A 1 300 ? -24.281 6.23 -5.371 1 24.11 300 ALA A C 1
ATOM 2330 O O . ALA A 1 300 ? -23.344 5.441 -5.195 1 24.11 300 ALA A O 1
ATOM 2331 N N . SER A 1 301 ? -25.25 5.41 -5.707 1 25.61 301 SER A N 1
ATOM 2332 C CA . SER A 1 301 ? -25.391 4.684 -6.969 1 25.61 301 SER A CA 1
ATOM 2333 C C . SER A 1 301 ? -24.734 5.445 -8.117 1 25.61 301 SER A C 1
ATOM 2335 O O . SER A 1 301 ? -24.984 6.641 -8.297 1 25.61 301 SER A O 1
ATOM 2337 N N . SER A 1 302 ? -23.406 5.438 -8.383 1 28.14 302 SER A N 1
ATOM 2338 C CA . SER A 1 302 ? -23.266 6.215 -9.609 1 28.14 302 SER A CA 1
ATOM 2339 C C . SER A 1 302 ? -24.547 6.152 -10.453 1 28.14 302 SER A C 1
ATOM 2341 O O . SER A 1 302 ? -25.281 5.172 -10.391 1 28.14 302 SER A O 1
ATOM 2343 N N . SER A 1 303 ? -25.125 7.23 -10.703 1 29.02 303 SER A N 1
ATOM 2344 C CA . SER A 1 303 ? -26.266 7.449 -11.602 1 29.02 303 SER A CA 1
ATOM 2345 C C . SER A 1 303 ? -26.203 6.512 -12.805 1 29.02 303 SER A C 1
ATOM 2347 O O . SER A 1 303 ? -27.078 6.562 -13.68 1 29.02 303 SER A O 1
ATOM 2349 N N . LEU A 1 304 ? -24.891 5.961 -13.055 1 27.41 304 LEU A N 1
ATOM 2350 C CA . LEU A 1 304 ? -25.047 5.266 -14.328 1 27.41 304 LEU A CA 1
ATOM 2351 C C . LEU A 1 304 ? -25.75 3.928 -14.133 1 27.41 304 LEU A C 1
ATOM 2353 O O . LEU A 1 304 ? -25.719 3.074 -15.023 1 27.41 304 LEU A O 1
ATOM 2357 N N . SER A 1 305 ? -26.219 3.541 -13.07 1 31.72 305 SER A N 1
ATOM 2358 C CA . SER A 1 305 ? -27.094 2.381 -12.93 1 31.72 305 SER A CA 1
ATOM 2359 C C . SER A 1 305 ? -28.281 2.465 -13.883 1 31.72 305 SER A C 1
ATOM 2361 O O . SER A 1 305 ? -28.953 1.462 -14.133 1 31.72 305 SER A O 1
ATOM 2363 N N . PHE A 1 306 ? -28.719 3.639 -14.133 1 30.14 306 PHE A N 1
ATOM 2364 C CA . PHE A 1 306 ? -29.906 3.688 -14.961 1 30.14 306 PHE A CA 1
ATOM 2365 C C . PHE A 1 306 ? -29.609 3.186 -16.375 1 30.14 306 PHE A C 1
ATOM 2367 O O . PHE A 1 306 ? -30.516 2.768 -17.094 1 30.14 306 PHE A O 1
ATOM 2374 N N . MET A 1 307 ? -28.25 3.492 -16.906 1 27.27 307 MET A N 1
ATOM 2375 C CA . MET A 1 307 ? -28 3.066 -18.266 1 27.27 307 MET A CA 1
ATOM 2376 C C . MET A 1 307 ? -27.625 1.587 -18.328 1 27.27 307 MET A C 1
ATOM 2378 O O . MET A 1 307 ? -27.172 1.093 -19.359 1 27.27 307 MET A O 1
ATOM 2382 N N . LYS A 1 308 ? -27.734 0.852 -17.484 1 34.16 308 LYS A N 1
ATOM 2383 C CA . LYS A 1 308 ? -27.516 -0.591 -17.469 1 34.16 308 LYS A CA 1
ATOM 2384 C C . LYS A 1 308 ? -28.344 -1.288 -18.547 1 34.16 308 LYS A C 1
ATOM 2386 O O . LYS A 1 308 ? -28.031 -2.42 -18.938 1 34.16 308 LYS A O 1
ATOM 2391 N N . GLY A 1 309 ? -29.422 -0.893 -18.719 1 31.92 309 GLY A N 1
ATOM 2392 C CA . GLY A 1 309 ? -30.297 -1.518 -19.703 1 31.92 309 GLY A CA 1
ATOM 2393 C C . GLY A 1 309 ? -29.75 -1.438 -21.109 1 31.92 309 GLY A C 1
ATOM 2394 O O . GLY A 1 309 ? -30.078 -2.268 -21.969 1 31.92 309 GLY A O 1
ATOM 2395 N N . ILE A 1 310 ? -29.391 -0.268 -21.703 1 33.94 310 ILE A N 1
ATOM 2396 C CA . ILE A 1 310 ? -29.156 -0.02 -23.109 1 33.94 310 ILE A CA 1
ATOM 2397 C C . ILE A 1 310 ? -27.688 -0.295 -23.453 1 33.94 310 ILE A C 1
ATOM 2399 O O . ILE A 1 310 ? -27.312 -0.343 -24.625 1 33.94 310 ILE A O 1
ATOM 2403 N N . LEU A 1 311 ? -26.688 -0.096 -22.438 1 31.05 311 LEU A N 1
ATOM 2404 C CA . LEU A 1 311 ? -25.312 -0.085 -22.938 1 31.05 311 LEU A CA 1
ATOM 2405 C C . LEU A 1 311 ? -24.766 -1.504 -23.047 1 31.05 311 LEU A C 1
ATOM 2407 O O . LEU A 1 311 ? -25.172 -2.393 -22.297 1 31.05 311 LEU A O 1
ATOM 2411 N N . PRO A 1 312 ? -24 -1.85 -24.125 1 34.06 312 PRO A N 1
ATOM 2412 C CA . PRO A 1 312 ? -23.438 -3.164 -24.438 1 34.06 312 PRO A CA 1
ATOM 2413 C C . PRO A 1 312 ? -22.703 -3.789 -23.234 1 34.06 312 PRO A C 1
ATOM 2415 O O . PRO A 1 312 ? -22.328 -3.082 -22.297 1 34.06 312 PRO A O 1
ATOM 2418 N N . LYS A 1 313 ? -22.641 -5.16 -23.125 1 39.22 313 LYS A N 1
ATOM 2419 C CA . LYS A 1 313 ? -22.047 -6.098 -22.172 1 39.22 313 LYS A CA 1
ATOM 2420 C C . LYS A 1 313 ? -20.766 -5.523 -21.578 1 39.22 313 LYS A C 1
ATOM 2422 O O . LYS A 1 313 ? -20.375 -5.887 -20.453 1 39.22 313 LYS A O 1
ATOM 2427 N N . TYR A 1 314 ? -20.078 -4.75 -22.328 1 36.72 314 TYR A N 1
ATOM 2428 C CA . TYR A 1 314 ? -18.781 -4.184 -21.938 1 36.72 314 TYR A CA 1
ATOM 2429 C C . TYR A 1 314 ? -18.922 -3.375 -20.641 1 36.72 314 TYR A C 1
ATOM 2431 O O . TYR A 1 314 ? -18 -3.35 -19.828 1 36.72 314 TYR A O 1
ATOM 2439 N N . PHE A 1 315 ? -19.953 -2.639 -20.469 1 37.44 315 PHE A N 1
ATOM 2440 C CA . PHE A 1 315 ? -20.141 -1.719 -19.359 1 37.44 315 PHE A CA 1
ATOM 2441 C C . PHE A 1 315 ? -20.516 -2.477 -18.078 1 37.44 315 PHE A C 1
ATOM 2443 O O . PHE A 1 315 ? -20.609 -1.883 -17 1 37.44 315 PHE A O 1
ATOM 2450 N N . SER A 1 316 ? -20.859 -3.791 -18.203 1 40.09 316 SER A N 1
ATOM 2451 C CA . SER A 1 316 ? -21.312 -4.531 -17.031 1 40.09 316 SER A CA 1
ATOM 2452 C C . SER A 1 316 ? -20.125 -5.004 -16.188 1 40.09 316 SER A C 1
ATOM 2454 O O . SER A 1 316 ? -20.312 -5.621 -15.133 1 40.09 316 SER A O 1
ATOM 2456 N N . SER A 1 317 ? -18.953 -4.746 -16.734 1 46.28 317 SER A N 1
ATOM 2457 C CA . SER A 1 317 ? -17.844 -5.312 -15.969 1 46.28 317 SER A CA 1
ATOM 2458 C C . SER A 1 317 ? -17.516 -4.457 -14.758 1 46.28 317 SER A C 1
ATOM 2460 O O . SER A 1 317 ? -17.75 -3.246 -14.75 1 46.28 317 SER A O 1
ATOM 2462 N N . GLU A 1 318 ? -17.375 -5.172 -13.648 1 55.56 318 GLU A N 1
ATOM 2463 C CA . GLU A 1 318 ? -16.953 -4.52 -12.414 1 55.56 318 GLU A CA 1
ATOM 2464 C C . GLU A 1 318 ? -15.516 -4.043 -12.5 1 55.56 318 GLU A C 1
ATOM 2466 O O . GLU A 1 318 ? -14.648 -4.762 -13 1 55.56 318 GLU A O 1
ATOM 2471 N N . TRP A 1 319 ? -15.398 -2.768 -12.289 1 50.62 319 TRP A N 1
ATOM 2472 C CA . TRP A 1 319 ? -14.055 -2.189 -12.344 1 50.62 319 TRP A CA 1
ATOM 2473 C C . TRP A 1 319 ? -13.375 -2.266 -10.984 1 50.62 319 TRP A C 1
ATOM 2475 O O . TRP A 1 319 ? -14.031 -2.471 -9.961 1 50.62 319 TRP A O 1
ATOM 2485 N N . SER A 1 320 ? -12.062 -2.123 -11.086 1 56.91 320 SER A N 1
ATOM 2486 C CA . SER A 1 320 ? -11.266 -2.15 -9.867 1 56.91 320 SER A CA 1
ATOM 2487 C C . SER A 1 320 ? -11.57 -0.941 -8.984 1 56.91 320 SER A C 1
ATOM 2489 O O . SER A 1 320 ? -11.805 0.156 -9.492 1 56.91 320 SER A O 1
ATOM 2491 N N . PHE A 1 321 ? -11.609 -1.201 -7.73 1 54.66 321 PHE A N 1
ATOM 2492 C CA . PHE A 1 321 ? -11.906 -0.124 -6.793 1 54.66 321 PHE A CA 1
ATOM 2493 C C . PHE A 1 321 ? -10.625 0.583 -6.363 1 54.66 321 PHE A C 1
ATOM 2495 O O . PHE A 1 321 ? -10.664 1.728 -5.906 1 54.66 321 PHE A O 1
ATOM 2502 N N . ALA A 1 322 ? -9.523 -0.141 -6.473 1 65.62 322 ALA A N 1
ATOM 2503 C CA . ALA A 1 322 ? -8.25 0.487 -6.133 1 65.62 322 ALA A CA 1
ATOM 2504 C C . ALA A 1 322 ? -7.16 0.091 -7.125 1 65.62 322 ALA A C 1
ATOM 2506 O O . ALA A 1 322 ? -7.188 -1.012 -7.676 1 65.62 322 ALA A O 1
ATOM 2507 N N . GLN A 1 323 ? -6.289 1.029 -7.379 1 71.25 323 GLN A N 1
ATOM 2508 C CA . GLN A 1 323 ? -5.188 0.792 -8.297 1 71.25 323 GLN A CA 1
ATOM 2509 C C . GLN A 1 323 ? -3.879 1.355 -7.75 1 71.25 323 GLN A C 1
ATOM 2511 O O . GLN A 1 323 ? -3.867 2.426 -7.141 1 71.25 323 GLN A O 1
ATOM 2516 N N . PHE A 1 324 ? -2.9 0.584 -7.922 1 72.38 324 PHE A N 1
ATOM 2517 C CA . PHE A 1 324 ? -1.549 0.998 -7.562 1 72.38 324 PHE A CA 1
ATOM 2518 C C . PHE A 1 324 ? -0.641 1.007 -8.789 1 72.38 324 PHE A C 1
ATOM 2520 O O . PHE A 1 324 ? -0.665 0.074 -9.594 1 72.38 324 PHE A O 1
ATOM 2527 N N . ARG A 1 325 ? -0.054 2.082 -8.914 1 75.38 325 ARG A N 1
ATOM 2528 C CA . ARG A 1 325 ? 0.97 2.145 -9.953 1 75.38 325 ARG A CA 1
ATOM 2529 C C . ARG A 1 325 ? 2.365 2.225 -9.344 1 75.38 325 ARG A C 1
ATOM 2531 O O . ARG A 1 325 ? 2.66 3.143 -8.578 1 75.38 325 ARG A O 1
ATOM 2538 N N . LEU A 1 326 ? 3.109 1.265 -9.641 1 68.25 326 LEU A N 1
ATOM 2539 C CA . LEU A 1 326 ? 4.453 1.165 -9.086 1 68.25 326 LEU A CA 1
ATOM 2540 C C . LEU A 1 326 ? 5.492 1.687 -10.07 1 68.25 326 LEU A C 1
ATOM 2542 O O . LEU A 1 326 ? 5.23 1.757 -11.273 1 68.25 326 LEU A O 1
ATOM 2546 N N . PRO A 1 327 ? 6.555 2.277 -9.586 1 60.53 327 PRO A N 1
ATOM 2547 C CA . PRO A 1 327 ? 7.516 3.002 -10.422 1 60.53 327 PRO A CA 1
ATOM 2548 C C . PRO A 1 327 ? 8.031 2.164 -11.586 1 60.53 327 PRO A C 1
ATOM 2550 O O . PRO A 1 327 ? 8.172 2.672 -12.703 1 60.53 327 PRO A O 1
ATOM 2553 N N . GLU A 1 328 ? 8.68 1.004 -11.227 1 60.62 328 GLU A N 1
ATOM 2554 C CA . GLU A 1 328 ? 9.367 0.28 -12.297 1 60.62 328 GLU A CA 1
ATOM 2555 C C . GLU A 1 328 ? 8.461 -0.784 -12.914 1 60.62 328 GLU A C 1
ATOM 2557 O O . GLU A 1 328 ? 7.676 -1.423 -12.211 1 60.62 328 GLU A O 1
ATOM 2562 N N . VAL A 1 329 ? 8.5 -0.609 -14.227 1 65.75 329 VAL A N 1
ATOM 2563 C CA . VAL A 1 329 ? 7.797 -1.674 -14.938 1 65.75 329 VAL A CA 1
ATOM 2564 C C . VAL A 1 329 ? 8.57 -2.982 -14.805 1 65.75 329 VAL A C 1
ATOM 2566 O O . VAL A 1 329 ? 9.562 -3.201 -15.508 1 65.75 329 VAL A O 1
ATOM 2569 N N . THR A 1 330 ? 8.328 -3.656 -13.719 1 79.06 330 THR A N 1
ATOM 2570 C CA . THR A 1 330 ? 8.836 -5 -13.484 1 79.06 330 THR A CA 1
ATOM 2571 C C . THR A 1 330 ? 7.695 -5.988 -13.266 1 79.06 330 THR A C 1
ATOM 2573 O O . THR A 1 330 ? 6.531 -5.594 -13.219 1 79.06 330 THR A O 1
ATOM 2576 N N . ARG A 1 331 ? 8.109 -7.172 -13.352 1 86.44 331 ARG A N 1
ATOM 2577 C CA . ARG A 1 331 ? 7.117 -8.211 -13.086 1 86.44 331 ARG A CA 1
ATOM 2578 C C . ARG A 1 331 ? 6.852 -8.336 -11.586 1 86.44 331 ARG A C 1
ATOM 2580 O O . ARG A 1 331 ? 7.766 -8.617 -10.812 1 86.44 331 ARG A O 1
ATOM 2587 N N . TYR A 1 332 ? 5.574 -8.078 -11.289 1 88.56 332 TYR A N 1
ATOM 2588 C CA . TYR A 1 332 ? 5.18 -8.188 -9.891 1 88.56 332 TYR A CA 1
ATOM 2589 C C . TYR A 1 332 ? 4.305 -9.422 -9.664 1 88.56 332 TYR A C 1
ATOM 2591 O O . TYR A 1 332 ? 3.344 -9.648 -10.406 1 88.56 332 TYR A O 1
ATOM 2599 N N . ILE A 1 333 ? 4.672 -10.172 -8.648 1 94.38 333 ILE A N 1
ATOM 2600 C CA . ILE A 1 333 ? 3.846 -11.297 -8.234 1 94.38 333 ILE A CA 1
ATOM 2601 C C . ILE A 1 333 ? 3.121 -10.953 -6.934 1 94.38 333 ILE A C 1
ATOM 2603 O O . ILE A 1 333 ? 3.746 -10.516 -5.965 1 94.38 333 ILE A O 1
ATOM 2607 N N . THR A 1 334 ? 1.833 -11.18 -6.938 1 94.56 334 THR A N 1
ATOM 2608 C CA . THR A 1 334 ? 1.026 -10.695 -5.824 1 94.56 334 THR A CA 1
ATOM 2609 C C . THR A 1 334 ? 0.466 -11.859 -5.016 1 94.56 334 THR A C 1
ATOM 2611 O O . THR A 1 334 ? 0.316 -12.969 -5.535 1 94.56 334 THR A O 1
ATOM 2614 N N . ALA A 1 335 ? 0.227 -11.625 -3.785 1 96.38 335 ALA A N 1
ATOM 2615 C CA . ALA A 1 335 ? -0.436 -12.555 -2.871 1 96.38 335 ALA A CA 1
ATOM 2616 C C . ALA A 1 335 ? -1.119 -11.805 -1.731 1 96.38 335 ALA A C 1
ATOM 2618 O O . ALA A 1 335 ? -0.815 -10.633 -1.479 1 96.38 335 ALA A O 1
ATOM 2619 N N . PHE A 1 336 ? -2.061 -12.406 -1.111 1 93.94 336 PHE A N 1
ATOM 2620 C CA . PHE A 1 336 ? -2.658 -11.852 0.097 1 93.94 336 PHE A CA 1
ATOM 2621 C C . PHE A 1 336 ? -2.029 -12.461 1.343 1 93.94 336 PHE A C 1
ATOM 2623 O O . PHE A 1 336 ? -1.996 -13.688 1.489 1 93.94 336 PHE A O 1
ATOM 2630 N N . GLY A 1 337 ? -1.544 -11.617 2.18 1 91 337 GLY A N 1
ATOM 2631 C CA . GLY A 1 337 ? -1.029 -12.078 3.459 1 91 337 GLY A CA 1
ATOM 2632 C C . GLY A 1 337 ? -2.121 -12.375 4.473 1 91 337 GLY A C 1
ATOM 2633 O O . GLY A 1 337 ? -1.937 -13.195 5.371 1 91 337 GLY A O 1
ATOM 2634 N N . ASP A 1 338 ? -3.072 -11.617 4.434 1 88.88 338 ASP A N 1
ATOM 2635 C CA . ASP A 1 338 ? -4.301 -11.82 5.191 1 88.88 338 ASP A CA 1
ATOM 2636 C C . ASP A 1 338 ? -5.508 -11.25 4.449 1 88.88 338 ASP A C 1
ATOM 2638 O O . ASP A 1 338 ? -5.445 -11.023 3.238 1 88.88 338 ASP A O 1
ATOM 2642 N N . GLN A 1 339 ? -6.594 -11.055 5.113 1 83.94 339 GLN A N 1
ATOM 2643 C CA . GLN A 1 339 ? -7.844 -10.695 4.453 1 83.94 339 GLN A CA 1
ATOM 2644 C C . GLN A 1 339 ? -7.77 -9.289 3.863 1 83.94 339 GLN A C 1
ATOM 2646 O O . GLN A 1 339 ? -8.492 -8.969 2.918 1 83.94 339 GLN A O 1
ATOM 2651 N N . THR A 1 340 ? -6.883 -8.508 4.395 1 83.19 340 THR A N 1
ATOM 2652 C CA . THR A 1 340 ? -6.922 -7.109 3.996 1 83.19 340 THR A CA 1
ATOM 2653 C C . THR A 1 340 ? -5.543 -6.629 3.561 1 83.19 340 THR A C 1
ATOM 2655 O O . THR A 1 340 ? -5.305 -5.426 3.441 1 83.19 340 THR A O 1
ATOM 2658 N N . THR A 1 341 ? -4.676 -7.566 3.42 1 89.94 341 THR A N 1
ATOM 2659 C CA . THR A 1 341 ? -3.301 -7.191 3.105 1 89.94 341 THR A CA 1
ATOM 2660 C C . THR A 1 341 ? -2.848 -7.836 1.798 1 89.94 341 THR A C 1
ATOM 2662 O O . THR A 1 341 ? -2.883 -9.062 1.659 1 89.94 341 THR A O 1
ATOM 2665 N N . VAL A 1 342 ? -2.389 -7.008 0.926 1 91.31 342 VAL A N 1
ATOM 2666 C CA . VAL A 1 342 ? -1.848 -7.488 -0.341 1 91.31 342 VAL A CA 1
ATOM 2667 C C . VAL A 1 342 ? -0.335 -7.281 -0.368 1 91.31 342 VAL A C 1
ATOM 2669 O O . VAL A 1 342 ? 0.159 -6.215 0 1 91.31 342 VAL A O 1
ATOM 2672 N N . MET A 1 343 ? 0.307 -8.289 -0.769 1 94.38 343 MET A N 1
ATOM 2673 C CA . MET A 1 343 ? 1.763 -8.258 -0.883 1 94.38 343 MET A CA 1
ATOM 2674 C C . MET A 1 343 ? 2.197 -8.414 -2.336 1 94.38 343 MET A C 1
ATOM 2676 O O . MET A 1 343 ? 1.547 -9.109 -3.113 1 94.38 343 MET A O 1
ATOM 2680 N N . MET A 1 344 ? 3.318 -7.77 -2.676 1 92.06 344 MET A N 1
ATOM 2681 C CA . MET A 1 344 ? 3.879 -7.855 -4.02 1 92.06 344 MET A CA 1
ATOM 2682 C C . MET A 1 344 ? 5.398 -7.996 -3.971 1 92.06 344 MET A C 1
ATOM 2684 O O . MET A 1 344 ? 6.059 -7.324 -3.178 1 92.06 344 MET A O 1
ATOM 2688 N N . ILE A 1 345 ? 5.805 -8.852 -4.828 1 92.25 345 ILE A N 1
ATOM 2689 C CA . ILE A 1 345 ? 7.246 -9 -5.004 1 92.25 345 ILE A CA 1
ATOM 2690 C C . ILE A 1 345 ? 7.625 -8.703 -6.449 1 92.25 345 ILE A C 1
ATOM 2692 O O . ILE A 1 345 ? 7.035 -9.258 -7.383 1 92.25 345 ILE A O 1
ATOM 2696 N N . GLY A 1 346 ? 8.602 -7.816 -6.543 1 88.56 346 GLY A N 1
ATOM 2697 C CA . GLY A 1 346 ? 9.109 -7.508 -7.871 1 88.56 346 GLY A CA 1
ATOM 2698 C C . GLY A 1 346 ? 10.438 -8.18 -8.172 1 88.56 346 GLY A C 1
ATOM 2699 O O . GLY A 1 346 ? 11.258 -8.367 -7.273 1 88.56 346 GLY A O 1
ATOM 2700 N N . LEU A 1 347 ? 10.641 -8.453 -9.445 1 87.62 347 LEU A N 1
ATOM 2701 C CA . LEU A 1 347 ? 11.914 -9.039 -9.852 1 87.62 347 LEU A CA 1
ATOM 2702 C C . LEU A 1 347 ? 13.047 -8.031 -9.703 1 87.62 347 LEU A C 1
ATOM 2704 O O . LEU A 1 347 ? 14.227 -8.398 -9.805 1 87.62 347 LEU A O 1
ATOM 2708 N N . ASP A 1 348 ? 12.727 -6.844 -9.398 1 82.06 348 ASP A N 1
ATOM 2709 C CA . ASP A 1 348 ? 13.734 -5.824 -9.133 1 82.06 348 ASP A CA 1
ATOM 2710 C C . ASP A 1 348 ? 14.172 -5.863 -7.668 1 82.06 348 ASP A C 1
ATOM 2712 O O . ASP A 1 348 ? 14.977 -5.035 -7.234 1 82.06 348 ASP A O 1
ATOM 2716 N N . GLY A 1 349 ? 13.578 -6.773 -6.945 1 84.94 349 GLY A N 1
ATOM 2717 C CA . GLY A 1 349 ? 14 -6.957 -5.566 1 84.94 349 GLY A CA 1
ATOM 2718 C C . GLY A 1 349 ? 13.195 -6.133 -4.578 1 84.94 349 GLY A C 1
ATOM 2719 O O . GLY A 1 349 ? 13.641 -5.895 -3.455 1 84.94 349 GLY A O 1
ATOM 2720 N N . ARG A 1 350 ? 12.086 -5.699 -4.957 1 85.69 350 ARG A N 1
ATOM 2721 C CA . ARG A 1 350 ? 11.242 -4.914 -4.066 1 85.69 350 ARG A CA 1
ATOM 2722 C C . ARG A 1 350 ? 10.109 -5.766 -3.494 1 85.69 350 ARG A C 1
ATOM 2724 O O . ARG A 1 350 ? 9.531 -6.594 -4.199 1 85.69 350 ARG A O 1
ATOM 2731 N N . TYR A 1 351 ? 9.953 -5.559 -2.266 1 90.56 351 TYR A N 1
ATOM 2732 C CA . TYR A 1 351 ? 8.828 -6.145 -1.544 1 90.56 351 TYR A CA 1
ATOM 2733 C C . TYR A 1 351 ? 7.863 -5.062 -1.065 1 90.56 351 TYR A C 1
ATOM 2735 O O . TYR A 1 351 ? 8.242 -4.188 -0.283 1 90.56 351 TYR A O 1
ATOM 2743 N N . SER A 1 352 ? 6.648 -5.074 -1.562 1 88.62 352 SER A N 1
ATOM 2744 C CA . SER A 1 352 ? 5.656 -4.059 -1.232 1 88.62 352 SER A CA 1
ATOM 2745 C C . SER A 1 352 ? 4.449 -4.672 -0.528 1 88.62 352 SER A C 1
ATOM 2747 O O . SER A 1 352 ? 4.031 -5.785 -0.86 1 88.62 352 SER A O 1
ATOM 2749 N N . VAL A 1 353 ? 3.947 -3.973 0.392 1 90.81 353 VAL A N 1
ATOM 2750 C CA . VAL A 1 353 ? 2.777 -4.414 1.142 1 90.81 353 VAL A CA 1
ATOM 2751 C C . VAL A 1 353 ? 1.742 -3.293 1.196 1 90.81 353 VAL A C 1
ATOM 2753 O O . VAL A 1 353 ? 2.084 -2.139 1.463 1 90.81 353 VAL A O 1
ATOM 2756 N N . PHE A 1 354 ? 0.57 -3.613 0.915 1 87.81 354 PHE A N 1
ATOM 2757 C CA . PHE A 1 354 ? -0.558 -2.705 1.085 1 87.81 354 PHE A CA 1
ATOM 2758 C C . PHE A 1 354 ? -1.613 -3.316 1.999 1 87.81 354 PHE A C 1
ATOM 2760 O O . PHE A 1 354 ? -2.018 -4.465 1.807 1 87.81 354 PHE A O 1
ATOM 2767 N N . SER A 1 355 ? -2.035 -2.588 2.936 1 88 355 SER A N 1
ATOM 2768 C CA . SER A 1 355 ? -3.068 -3.041 3.861 1 88 355 SER A CA 1
ATOM 2769 C C . SER A 1 355 ? -4.109 -1.953 4.102 1 88 355 SER A C 1
ATOM 2771 O O . SER A 1 355 ? -3.781 -0.766 4.129 1 88 355 SER A O 1
ATOM 2773 N N . GLN A 1 356 ? -5.344 -2.375 4.234 1 83.56 356 GLN A N 1
ATOM 2774 C CA . GLN A 1 356 ? -6.43 -1.459 4.562 1 83.56 356 GLN A CA 1
ATOM 2775 C C . GLN A 1 356 ? -7.305 -2.02 5.68 1 83.56 356 GLN A C 1
ATOM 2777 O O . GLN A 1 356 ? -7.707 -3.186 5.637 1 83.56 356 GLN A O 1
ATOM 2782 N N . LYS A 1 357 ? -7.527 -1.226 6.656 1 82.5 357 LYS A N 1
ATOM 2783 C CA . LYS A 1 357 ? -8.359 -1.615 7.785 1 82.5 357 LYS A CA 1
ATOM 2784 C C . LYS A 1 357 ? -9.422 -0.559 8.078 1 82.5 357 LYS A C 1
ATOM 2786 O O . LYS A 1 357 ? -9.234 0.62 7.77 1 82.5 357 LYS A O 1
ATOM 2791 N N . LEU A 1 358 ? -10.492 -1.031 8.594 1 79 358 LEU A N 1
ATOM 2792 C CA . LEU A 1 358 ? -11.547 -0.121 9.031 1 79 358 LEU A CA 1
ATOM 2793 C C . LEU A 1 358 ? -11.43 0.179 10.516 1 79 358 LEU A C 1
ATOM 2795 O O . LEU A 1 358 ? -11.086 -0.704 11.312 1 79 358 LEU A O 1
ATOM 2799 N N . PHE A 1 359 ? -11.742 1.398 10.891 1 76.5 359 PHE A N 1
ATOM 2800 C CA . PHE A 1 359 ? -11.688 1.812 12.289 1 76.5 359 PHE A CA 1
ATOM 2801 C C . PHE A 1 359 ? -12.516 0.876 13.164 1 76.5 359 PHE A C 1
ATOM 2803 O O . PHE A 1 359 ? -12.117 0.555 14.281 1 76.5 359 PHE A O 1
ATOM 2810 N N . ASN A 1 360 ? -13.633 0.477 12.656 1 69.75 360 ASN A N 1
ATOM 2811 C CA . ASN A 1 360 ? -14.586 -0.279 13.453 1 69.75 360 ASN A CA 1
ATOM 2812 C C . ASN A 1 360 ? -14.156 -1.732 13.625 1 69.75 360 ASN A C 1
ATOM 2814 O O . ASN A 1 360 ? -14.711 -2.459 14.453 1 69.75 360 ASN A O 1
ATOM 2818 N N . GLU A 1 361 ? -13.266 -2.176 12.836 1 65.38 361 GLU A N 1
ATOM 2819 C CA . GLU A 1 361 ? -12.797 -3.557 12.93 1 65.38 361 GLU A CA 1
ATOM 2820 C C . GLU A 1 361 ? -11.75 -3.715 14.031 1 65.38 361 GLU A C 1
ATOM 2822 O O . GLU A 1 361 ? -11.359 -4.832 14.367 1 65.38 361 GLU A O 1
ATOM 2827 N N . VAL A 1 362 ? -11.266 -2.654 14.531 1 63.72 362 VAL A N 1
ATOM 2828 C CA . VAL A 1 362 ? -10.156 -2.777 15.477 1 63.72 362 VAL A CA 1
ATOM 2829 C C . VAL A 1 362 ? -10.688 -2.781 16.906 1 63.72 362 VAL A C 1
ATOM 2831 O O . VAL A 1 362 ? -11.539 -1.963 17.266 1 63.72 362 VAL A O 1
ATOM 2834 N N . GLN A 1 363 ? -10.547 -4 17.547 1 56.69 363 GLN A N 1
ATOM 2835 C CA . GLN A 1 363 ? -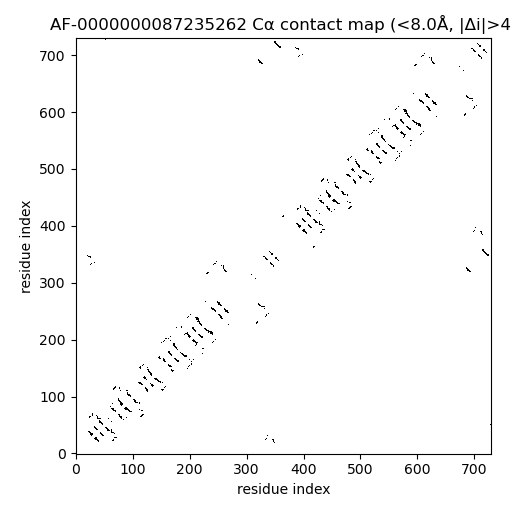11.039 -4.289 18.891 1 56.69 363 GLN A CA 1
ATOM 2836 C C . GLN A 1 363 ? -10.414 -3.352 19.922 1 56.69 363 GLN A C 1
ATOM 2838 O O . GLN A 1 363 ? -9.25 -2.959 19.781 1 56.69 363 GLN A O 1
ATOM 2843 N N . GLU A 1 364 ? -11.289 -2.656 20.703 1 52.03 364 GLU A N 1
ATOM 2844 C CA . GLU A 1 364 ? -10.922 -1.973 21.938 1 52.03 364 GLU A CA 1
ATOM 2845 C C . GLU A 1 364 ? -10.188 -2.908 22.891 1 52.03 364 GLU A C 1
ATOM 2847 O O . GLU A 1 364 ? -10.547 -4.078 23.031 1 52.03 364 GLU A O 1
ATOM 2852 N N . ASN A 1 365 ? -8.836 -3.057 22.938 1 41.06 365 ASN A N 1
ATOM 2853 C CA . ASN A 1 365 ? -8.562 -3.76 24.188 1 41.06 365 ASN A CA 1
ATOM 2854 C C . ASN A 1 365 ? -9.062 -2.977 25.391 1 41.06 365 ASN A C 1
ATOM 2856 O O . ASN A 1 365 ? -8.938 -1.751 25.438 1 41.06 365 ASN A O 1
ATOM 2860 N N . MET B 1 1 ? -36.938 -25.047 50.219 1 24.67 1 MET B N 1
ATOM 2861 C CA . MET B 1 1 ? -36.969 -25.578 48.844 1 24.67 1 MET B CA 1
ATOM 2862 C C . MET B 1 1 ? -36.469 -24.531 47.844 1 24.67 1 MET B C 1
ATOM 2864 O O . MET B 1 1 ? -37.281 -23.703 47.375 1 24.67 1 MET B O 1
ATOM 2868 N N . THR B 1 2 ? -35.344 -23.891 48.031 1 26.88 2 THR B N 1
ATOM 2869 C CA . THR B 1 2 ? -34.75 -22.609 47.656 1 26.88 2 THR B CA 1
ATOM 2870 C C . THR B 1 2 ? -34.344 -22.625 46.188 1 26.88 2 THR B C 1
ATOM 2872 O O . THR B 1 2 ? -33.531 -23.438 45.781 1 26.88 2 THR B O 1
ATOM 2875 N N . SER B 1 3 ? -35.344 -22.344 45.281 1 25.64 3 SER B N 1
ATOM 2876 C CA . SER B 1 3 ? -35.375 -22.422 43.812 1 25.64 3 SER B CA 1
ATOM 2877 C C . SER B 1 3 ? -34.219 -21.609 43.219 1 25.64 3 SER B C 1
ATOM 2879 O O . SER B 1 3 ? -34.125 -20.406 43.469 1 25.64 3 SER B O 1
ATOM 2881 N N . GLN B 1 4 ? -33.031 -22.188 43 1 22.69 4 GLN B N 1
ATOM 2882 C CA . GLN B 1 4 ? -31.766 -21.672 42.531 1 22.69 4 GLN B CA 1
ATOM 2883 C C . GLN B 1 4 ? -31.875 -21.172 41.094 1 22.69 4 GLN B C 1
ATOM 2885 O O . GLN B 1 4 ? -32.156 -21.969 40.188 1 22.69 4 GLN B O 1
ATOM 2890 N N . VAL B 1 5 ? -32.5 -19.938 40.875 1 26.22 5 VAL B N 1
ATOM 2891 C CA . VAL B 1 5 ? -32.75 -19.375 39.531 1 26.22 5 VAL B CA 1
ATOM 2892 C C . VAL B 1 5 ? -31.438 -19.281 38.781 1 26.22 5 VAL B C 1
ATOM 2894 O O . VAL B 1 5 ? -30.453 -18.75 39.281 1 26.22 5 VAL B O 1
ATOM 2897 N N . SER B 1 6 ? -31.172 -20.25 37.875 1 24.66 6 SER B N 1
ATOM 2898 C CA . SER B 1 6 ? -29.969 -20.375 37.062 1 24.66 6 SER B CA 1
ATOM 2899 C C . SER B 1 6 ? -29.766 -19.156 36.188 1 24.66 6 SER B C 1
ATOM 2901 O O . SER B 1 6 ? -30.703 -18.672 35.531 1 24.66 6 SER B O 1
ATOM 2903 N N . PRO B 1 7 ? -28.797 -18.219 36.469 1 25.39 7 PRO B N 1
ATOM 2904 C CA . PRO B 1 7 ? -28.562 -16.969 35.75 1 25.39 7 PRO B CA 1
ATOM 2905 C C . PRO B 1 7 ? -28.359 -17.172 34.25 1 25.39 7 PRO B C 1
ATOM 2907 O O . PRO B 1 7 ? -27.625 -18.094 33.844 1 25.39 7 PRO B O 1
ATOM 2910 N N . SER B 1 8 ? -29.453 -17.047 33.438 1 23.98 8 SER B N 1
ATOM 2911 C CA . SER B 1 8 ? -29.438 -17.141 32 1 23.98 8 SER B CA 1
ATOM 2912 C C . SER B 1 8 ? -28.344 -16.266 31.391 1 23.98 8 SER B C 1
ATOM 2914 O O . SER B 1 8 ? -28.312 -15.055 31.625 1 23.98 8 SER B O 1
ATOM 2916 N N . GLN B 1 9 ? -27.141 -16.75 31.25 1 24.34 9 GLN B N 1
ATOM 2917 C CA . GLN B 1 9 ? -25.953 -16.172 30.609 1 24.34 9 GLN B CA 1
ATOM 2918 C C . GLN B 1 9 ? -26.25 -15.742 29.172 1 24.34 9 GLN B C 1
ATOM 2920 O O . GLN B 1 9 ? -26.422 -16.594 28.297 1 24.34 9 GLN B O 1
ATOM 2925 N N . GLY B 1 10 ? -27.172 -14.766 28.984 1 22.98 10 GLY B N 1
ATOM 2926 C CA . GLY B 1 10 ? -27.5 -14.328 27.625 1 22.98 10 GLY B CA 1
ATOM 2927 C C . GLY B 1 10 ? -26.281 -13.906 26.828 1 22.98 10 GLY B C 1
ATOM 2928 O O . GLY B 1 10 ? -25.516 -13.039 27.266 1 22.98 10 GLY B O 1
ATOM 2929 N N . ALA B 1 11 ? -25.641 -14.75 26.016 1 28.08 11 ALA B N 1
ATOM 2930 C CA . ALA B 1 11 ? -24.641 -14.594 24.984 1 28.08 11 ALA B CA 1
ATOM 2931 C C . ALA B 1 11 ? -25 -13.477 24.016 1 28.08 11 ALA B C 1
ATOM 2933 O O . ALA B 1 11 ? -25.734 -13.703 23.047 1 28.08 11 ALA B O 1
ATOM 2934 N N . GLY B 1 12 ? -25.438 -12.281 24.469 1 25.05 12 GLY B N 1
ATOM 2935 C CA . GLY B 1 12 ? -25.719 -11.219 23.516 1 25.05 12 GLY B CA 1
ATOM 2936 C C . GLY B 1 12 ? -24.562 -10.93 22.578 1 25.05 12 GLY B C 1
ATOM 2937 O O . GLY B 1 12 ? -23.516 -10.438 23 1 25.05 12 GLY B O 1
ATOM 2938 N N . GLY B 1 13 ? -24.281 -11.75 21.641 1 30.72 13 GLY B N 1
ATOM 2939 C CA . GLY B 1 13 ? -23.406 -11.414 20.531 1 30.72 13 GLY B CA 1
ATOM 2940 C C . GLY B 1 13 ? -23.656 -10.023 19.969 1 30.72 13 GLY B C 1
ATOM 2941 O O . GLY B 1 13 ? -24.75 -9.742 19.469 1 30.72 13 GLY B O 1
ATOM 2942 N N . SER B 1 14 ? -23.25 -8.969 20.641 1 31.36 14 SER B N 1
ATOM 2943 C CA . SER B 1 14 ? -23.391 -7.605 20.141 1 31.36 14 SER B CA 1
ATOM 2944 C C . SER B 1 14 ? -23.109 -7.535 18.641 1 31.36 14 SER B C 1
ATOM 2946 O O . SER B 1 14 ? -22.094 -8.039 18.172 1 31.36 14 SER B O 1
ATOM 2948 N N . ASP B 1 15 ? -24.078 -7.656 17.859 1 33.44 15 ASP B N 1
ATOM 2949 C CA . ASP B 1 15 ? -24.125 -7.203 16.484 1 33.44 15 ASP B CA 1
ATOM 2950 C C . ASP B 1 15 ? -23.328 -5.918 16.297 1 33.44 15 ASP B C 1
ATOM 2952 O O . ASP B 1 15 ? -23.75 -4.848 16.75 1 33.44 15 ASP B O 1
ATOM 2956 N N . VAL B 1 16 ? -22.141 -5.852 16.531 1 34.94 16 VAL B N 1
ATOM 2957 C CA . VAL B 1 16 ? -21.422 -4.664 16.078 1 34.94 16 VAL B CA 1
ATOM 2958 C C . VAL B 1 16 ? -21.969 -4.195 14.742 1 34.94 16 VAL B C 1
ATOM 2960 O O . VAL B 1 16 ? -21.766 -4.852 13.711 1 34.94 16 VAL B O 1
ATOM 2963 N N . GLU B 1 17 ? -23.141 -3.793 14.625 1 36.66 17 GLU B N 1
ATOM 2964 C CA . GLU B 1 17 ? -23.625 -3.014 13.492 1 36.66 17 GLU B CA 1
ATOM 2965 C C . GLU B 1 17 ? -22.531 -2.121 12.922 1 36.66 17 GLU B C 1
ATOM 2967 O O . GLU B 1 17 ? -21.859 -1.4 13.664 1 36.66 17 GLU B O 1
ATOM 2972 N N . ASP B 1 18 ? -21.828 -2.453 11.93 1 43.03 18 ASP B N 1
ATOM 2973 C CA . ASP B 1 18 ? -20.938 -1.646 11.094 1 43.03 18 ASP B CA 1
ATOM 2974 C C . ASP B 1 18 ? -21.453 -0.209 10.992 1 43.03 18 ASP B C 1
ATOM 2976 O O . ASP B 1 18 ? -22.172 0.135 10.047 1 43.03 18 ASP B O 1
ATOM 2980 N N . GLU B 1 19 ? -22.078 0.414 11.984 1 45.59 19 GLU B N 1
ATOM 2981 C CA . GLU B 1 19 ? -22.5 1.809 11.906 1 45.59 19 GLU B CA 1
ATOM 2982 C C . GLU B 1 19 ? -21.391 2.695 11.352 1 45.59 19 GLU B C 1
ATOM 2984 O O . GLU B 1 19 ? -20.25 2.645 11.828 1 45.59 19 GLU B O 1
ATOM 2989 N N . ASP B 1 20 ? -21.562 3.17 10.164 1 56.16 20 ASP B N 1
ATOM 2990 C CA . ASP B 1 20 ? -20.766 4.176 9.484 1 56.16 20 ASP B CA 1
ATOM 2991 C C . ASP B 1 20 ? -20.422 5.336 10.414 1 56.16 20 ASP B C 1
ATOM 2993 O O . ASP B 1 20 ? -21.312 6.035 10.898 1 56.16 20 ASP B O 1
ATOM 2997 N N . VAL B 1 21 ? -19.469 5.27 11.234 1 61.34 21 VAL B N 1
ATOM 2998 C CA . VAL B 1 21 ? -19.031 6.387 12.055 1 61.34 21 VAL B CA 1
ATOM 2999 C C . VAL B 1 21 ? -18.719 7.59 11.164 1 61.34 21 VAL B C 1
ATOM 3001 O O . VAL B 1 21 ? -17.922 7.492 10.234 1 61.34 21 VAL B O 1
ATOM 3004 N N . GLU B 1 22 ? -19.609 8.578 11.25 1 75.88 22 GLU B N 1
ATOM 3005 C CA . GLU B 1 22 ? -19.344 9.852 10.578 1 75.88 22 GLU B CA 1
ATOM 3006 C C . GLU B 1 22 ? -18.172 10.586 11.234 1 75.88 22 GLU B C 1
ATOM 3008 O O . GLU B 1 22 ? -18.219 10.906 12.422 1 75.88 22 GLU B O 1
ATOM 3013 N N . LEU B 1 23 ? -17.156 10.781 10.555 1 86.12 23 LEU B N 1
ATOM 3014 C CA . LEU B 1 23 ? -15.984 11.492 11.055 1 86.12 23 LEU B CA 1
ATOM 3015 C C . LEU B 1 23 ? -15.969 12.93 10.562 1 86.12 23 LEU B C 1
ATOM 3017 O O . LEU B 1 23 ? -16.219 13.195 9.383 1 86.12 23 LEU B O 1
ATOM 3021 N N . PHE B 1 24 ? -15.758 13.82 11.492 1 87.88 24 PHE B N 1
ATOM 3022 C CA . PHE B 1 24 ? -15.688 15.234 11.141 1 87.88 24 PHE B CA 1
ATOM 3023 C C . PHE B 1 24 ? -14.258 15.648 10.828 1 87.88 24 PHE B C 1
ATOM 3025 O O . PHE B 1 24 ? -14.023 16.484 9.953 1 87.88 24 PHE B O 1
ATOM 3032 N N . SER B 1 25 ? -13.422 15.07 11.578 1 91.62 25 SER B N 1
ATOM 3033 C CA . SER B 1 25 ? -12.016 15.359 11.328 1 91.62 25 SER B CA 1
ATOM 3034 C C . SER B 1 25 ? -11.117 14.25 11.859 1 91.62 25 SER B C 1
ATOM 3036 O O . SER B 1 25 ? -11.516 13.492 12.742 1 91.62 25 SER B O 1
ATOM 3038 N N . VAL B 1 26 ? -10.055 14.148 11.18 1 93.94 26 VAL B N 1
ATOM 3039 C CA . VAL B 1 26 ? -9 13.242 11.609 1 93.94 26 VAL B CA 1
ATOM 3040 C C . VAL B 1 26 ? -7.652 13.961 11.586 1 93.94 26 VAL B C 1
ATOM 3042 O O . VAL B 1 26 ? -7.348 14.688 10.641 1 93.94 26 VAL B O 1
ATOM 3045 N N . ASN B 1 27 ? -6.883 13.75 12.68 1 95.25 27 ASN B N 1
ATOM 3046 C CA . ASN B 1 27 ? -5.602 14.438 12.766 1 95.25 27 ASN B CA 1
ATOM 3047 C C . ASN B 1 27 ? -4.508 13.523 13.312 1 95.25 27 ASN B C 1
ATOM 3049 O O . ASN B 1 27 ? -4.715 12.82 14.305 1 95.25 27 ASN B O 1
ATOM 3053 N N . TRP B 1 28 ? -3.391 13.586 12.625 1 96 28 TRP B N 1
ATOM 3054 C CA . TRP B 1 28 ? -2.211 12.906 13.148 1 96 28 TRP B CA 1
ATOM 3055 C C . TRP B 1 28 ? -1.657 13.633 14.367 1 96 28 TRP B C 1
ATOM 3057 O O . TRP B 1 28 ? -1.72 14.867 14.445 1 96 28 TRP B O 1
ATOM 3067 N N . ASN B 1 29 ? -1.066 12.836 15.273 1 95.56 29 ASN B N 1
ATOM 3068 C CA . ASN B 1 29 ? -0.206 13.508 16.25 1 95.56 29 ASN B CA 1
ATOM 3069 C C . ASN B 1 29 ? 1.144 13.875 15.641 1 95.56 29 ASN B C 1
ATOM 3071 O O . ASN B 1 29 ? 1.397 13.602 14.469 1 95.56 29 ASN B O 1
ATOM 3075 N N . GLN B 1 30 ? 1.979 14.453 16.359 1 93.56 30 GLN B N 1
ATOM 3076 C CA . GLN B 1 30 ? 3.162 15.125 15.836 1 93.56 30 GLN B CA 1
ATOM 3077 C C . GLN B 1 30 ? 4.188 14.117 15.32 1 93.56 30 GLN B C 1
ATOM 3079 O O . GLN B 1 30 ? 4.965 14.43 14.414 1 93.56 30 GLN B O 1
ATOM 3084 N N . ASP B 1 31 ? 4.211 12.906 15.867 1 91.5 31 ASP B N 1
ATOM 3085 C CA . ASP B 1 31 ? 5.164 11.914 15.391 1 91.5 31 ASP B CA 1
ATOM 3086 C C . ASP B 1 31 ? 4.473 10.844 14.555 1 91.5 31 ASP B C 1
ATOM 3088 O O . ASP B 1 31 ? 5.082 9.836 14.195 1 91.5 31 ASP B O 1
ATOM 3092 N N . HIS B 1 32 ? 3.221 10.969 14.344 1 94.44 32 HIS B N 1
ATOM 3093 C CA . HIS B 1 32 ? 2.396 10.148 13.461 1 94.44 32 HIS B CA 1
ATOM 3094 C C . HIS B 1 32 ? 2.279 8.727 13.992 1 94.44 32 HIS B C 1
ATOM 3096 O O . HIS B 1 32 ? 2.029 7.793 13.219 1 94.44 32 HIS B O 1
ATOM 3102 N N . SER B 1 33 ? 2.535 8.555 15.25 1 94.88 33 SER B N 1
ATOM 3103 C CA . SER B 1 33 ? 2.359 7.246 15.867 1 94.88 33 SER B CA 1
ATOM 3104 C C . SER B 1 33 ? 0.894 6.984 16.203 1 94.88 33 SER B C 1
ATOM 3106 O O . SER B 1 33 ? 0.491 5.836 16.391 1 94.88 33 SER B O 1
ATOM 3108 N N . CYS B 1 34 ? 0.168 8.086 16.281 1 95.94 34 CYS B N 1
ATOM 3109 C CA . CYS B 1 34 ? -1.255 8.008 16.594 1 95.94 34 CYS B CA 1
ATOM 3110 C C . CYS B 1 34 ? -2.045 9.047 15.805 1 95.94 34 CYS B C 1
ATOM 3112 O O . CYS B 1 34 ? -1.46 9.906 15.148 1 95.94 34 CYS B O 1
ATOM 3114 N N . PHE B 1 35 ? -3.361 8.812 15.844 1 96.06 35 PHE B N 1
ATOM 3115 C CA . PHE B 1 35 ? -4.234 9.844 15.289 1 96.06 35 PHE B CA 1
ATOM 3116 C C . PHE B 1 35 ? -5.543 9.914 16.078 1 96.06 35 PHE B C 1
ATOM 3118 O O . PHE B 1 35 ? -5.898 8.977 16.781 1 96.06 35 PHE B O 1
ATOM 3125 N N . SER B 1 36 ? -6.113 11.047 16 1 95.56 36 SER B N 1
ATOM 3126 C CA . SER B 1 36 ? -7.398 11.281 16.656 1 95.56 36 SER B CA 1
ATOM 3127 C C . SER B 1 36 ? -8.5 11.547 15.633 1 95.56 36 SER B C 1
ATOM 3129 O O . SER B 1 36 ? -8.227 12.031 14.531 1 95.56 36 SER B O 1
ATOM 3131 N N . ALA B 1 37 ? -9.688 11.203 16.031 1 93.5 37 ALA B N 1
ATOM 3132 C CA . ALA B 1 37 ? -10.859 11.398 15.172 1 93.5 37 ALA B CA 1
ATOM 3133 C C . ALA B 1 37 ? -12 12.047 15.945 1 93.5 37 ALA B C 1
ATOM 3135 O O . ALA B 1 37 ? -12.312 11.641 17.062 1 93.5 37 ALA B O 1
ATOM 3136 N N . ALA B 1 38 ? -12.523 13.039 15.328 1 93.56 38 ALA B N 1
ATOM 3137 C CA . ALA B 1 38 ? -13.703 13.68 15.891 1 93.56 38 ALA B CA 1
ATOM 3138 C C . ALA B 1 38 ? -14.984 13.07 15.32 1 93.56 38 ALA B C 1
ATOM 3140 O O . ALA B 1 38 ? -15.109 12.891 14.109 1 93.56 38 ALA B O 1
ATOM 3141 N N . THR B 1 39 ? -15.844 12.719 16.203 1 88.75 39 THR B N 1
ATOM 3142 C CA . THR B 1 39 ? -17.125 12.133 15.789 1 88.75 39 THR B CA 1
ATOM 3143 C C . THR B 1 39 ? -18.281 13 16.25 1 88.75 39 THR B C 1
ATOM 3145 O O . THR B 1 39 ? -18.094 14 16.938 1 88.75 39 THR B O 1
ATOM 3148 N N . ALA B 1 40 ? -19.484 12.609 15.852 1 84.44 40 ALA B N 1
ATOM 3149 C CA . ALA B 1 40 ? -20.688 13.359 16.188 1 84.44 40 ALA B CA 1
ATOM 3150 C C . ALA B 1 40 ? -20.969 13.297 17.688 1 84.44 40 ALA B C 1
ATOM 3152 O O . ALA B 1 40 ? -21.609 14.188 18.25 1 84.44 40 ALA B O 1
ATOM 3153 N N . ASN B 1 41 ? -20.391 12.297 18.297 1 86.69 41 ASN B N 1
ATOM 3154 C CA . ASN B 1 41 ? -20.719 12.141 19.703 1 86.69 41 ASN B CA 1
ATOM 3155 C C . ASN B 1 41 ? -19.484 11.984 20.578 1 86.69 41 ASN B C 1
ATOM 3157 O O . ASN B 1 41 ? -19.547 11.406 21.656 1 86.69 41 ASN B O 1
ATOM 3161 N N . GLY B 1 42 ? -18.422 12.484 20 1 90.19 42 GLY B N 1
ATOM 3162 C CA . GLY B 1 42 ? -17.234 12.391 20.844 1 90.19 42 GLY B CA 1
ATOM 3163 C C . GLY B 1 42 ? -15.938 12.359 20.062 1 90.19 42 GLY B C 1
ATOM 3164 O O . GLY B 1 42 ? -15.773 13.109 19.094 1 90.19 42 GLY B O 1
ATOM 3165 N N . LEU B 1 43 ? -14.992 11.617 20.703 1 92.12 43 LEU B N 1
ATOM 3166 C CA . LEU B 1 43 ? -13.688 11.516 20.062 1 92.12 43 LEU B CA 1
ATOM 3167 C C . LEU B 1 43 ? -13.109 10.117 20.219 1 92.12 43 LEU B C 1
ATOM 3169 O O . LEU B 1 43 ? -13.477 9.383 21.125 1 92.12 43 LEU B O 1
ATOM 3173 N N . ARG B 1 44 ? -12.297 9.789 19.219 1 92.44 44 ARG B N 1
ATOM 3174 C CA . ARG B 1 44 ? -11.57 8.523 19.219 1 92.44 44 ARG B CA 1
ATOM 3175 C C . ARG B 1 44 ? -10.086 8.734 18.953 1 92.44 44 ARG B C 1
ATOM 3177 O O . ARG B 1 44 ? -9.711 9.672 18.25 1 92.44 44 ARG B O 1
ATOM 3184 N N . MET B 1 45 ? -9.336 7.891 19.578 1 94.31 45 MET B N 1
ATOM 3185 C CA . MET B 1 45 ? -7.895 7.926 19.359 1 94.31 45 MET B CA 1
ATOM 3186 C C . MET B 1 45 ? -7.363 6.539 19 1 94.31 45 MET B C 1
ATOM 3188 O O . MET B 1 45 ? -7.75 5.551 19.625 1 94.31 45 MET B O 1
ATOM 3192 N N . PHE B 1 46 ? -6.48 6.492 18.047 1 94.12 46 PHE B N 1
ATOM 3193 C CA . PHE B 1 46 ? -5.949 5.219 17.562 1 94.12 46 PHE B CA 1
ATOM 3194 C C . PHE B 1 46 ? -4.426 5.234 17.562 1 94.12 46 PHE B C 1
ATOM 3196 O O . PHE B 1 46 ? -3.811 6.262 17.281 1 94.12 46 PHE B O 1
ATOM 3203 N N . SER B 1 47 ? -3.877 4.078 17.891 1 94.69 47 SER B N 1
ATOM 3204 C CA . SER B 1 47 ? -2.459 3.842 17.641 1 94.69 47 SER B CA 1
ATOM 3205 C C . SER B 1 47 ? -2.23 3.256 16.25 1 94.69 47 SER B C 1
ATOM 3207 O O . SER B 1 47 ? -3.045 2.469 15.766 1 94.69 47 SER B O 1
ATOM 3209 N N . CYS B 1 48 ? -1.144 3.568 15.656 1 92.06 48 CYS B N 1
ATOM 3210 C CA . CYS B 1 48 ? -0.879 3.104 14.305 1 92.06 48 CYS B CA 1
ATOM 3211 C C . CYS B 1 48 ? -0.181 1.749 14.312 1 92.06 48 CYS B C 1
ATOM 3213 O O . CYS B 1 48 ? -0.422 0.913 13.445 1 92.06 48 CYS B O 1
ATOM 3215 N N . LYS B 1 49 ? 0.713 1.528 15.227 1 86.5 49 LYS B N 1
ATOM 3216 C CA . LYS B 1 49 ? 1.463 0.277 15.297 1 86.5 49 LYS B CA 1
ATOM 3217 C C . LYS B 1 49 ? 1.494 -0.268 16.719 1 86.5 49 LYS B C 1
ATOM 3219 O O . LYS B 1 49 ? 2.254 0.219 17.562 1 86.5 49 LYS B O 1
ATOM 3224 N N . PRO B 1 50 ? 0.755 -1.242 17.047 1 87.88 50 PRO B N 1
ATOM 3225 C CA . PRO B 1 50 ? -0.264 -1.857 16.203 1 87.88 50 PRO B CA 1
ATOM 3226 C C . PRO B 1 50 ? -1.488 -0.966 16 1 87.88 50 PRO B C 1
ATOM 3228 O O . PRO B 1 50 ? -1.753 -0.086 16.828 1 87.88 50 PRO B O 1
ATOM 3231 N N . PHE B 1 51 ? -2.156 -1.288 15.016 1 90.38 51 PHE B N 1
ATOM 3232 C CA . PHE B 1 51 ? -3.373 -0.518 14.789 1 90.38 51 PHE B CA 1
ATOM 3233 C C . PHE B 1 51 ? -4.457 -0.914 15.781 1 90.38 51 PHE B C 1
ATOM 3235 O O . PHE B 1 51 ? -5.004 -2.016 15.703 1 90.38 51 PHE B O 1
ATOM 3242 N N . LYS B 1 52 ? -4.707 0.034 16.719 1 91.88 52 LYS B N 1
ATOM 3243 C CA . LYS B 1 52 ? -5.664 -0.238 17.781 1 91.88 52 LYS B CA 1
ATOM 3244 C C . LYS B 1 52 ? -6.281 1.054 18.312 1 91.88 52 LYS B C 1
ATOM 3246 O O . LYS B 1 52 ? -5.621 2.096 18.344 1 91.88 52 LYS B O 1
ATOM 3251 N N . GLU B 1 53 ? -7.543 0.878 18.688 1 92.25 53 GLU B N 1
ATOM 3252 C CA . GLU B 1 53 ? -8.172 2.006 19.359 1 92.25 53 GLU B CA 1
ATOM 3253 C C . GLU B 1 53 ? -7.68 2.135 20.797 1 92.25 53 GLU B C 1
ATOM 3255 O O . GLU B 1 53 ? -7.746 1.178 21.578 1 92.25 53 GLU B O 1
ATOM 3260 N N . GLN B 1 54 ? -7.184 3.318 21.141 1 92.25 54 GLN B N 1
ATOM 3261 C CA . GLN B 1 54 ? -6.594 3.52 22.469 1 92.25 54 GLN B CA 1
ATOM 3262 C C . GLN B 1 54 ? -7.543 4.289 23.375 1 92.25 54 GLN B C 1
ATOM 3264 O O . GLN B 1 54 ? -7.484 4.145 24.594 1 92.25 54 GLN B O 1
ATOM 3269 N N . LEU B 1 55 ? -8.352 5.098 22.797 1 91.94 55 LEU B N 1
ATOM 3270 C CA . LEU B 1 55 ? -9.242 5.945 23.594 1 91.94 55 LEU B CA 1
ATOM 3271 C C . LEU B 1 55 ? -10.539 6.223 22.828 1 91.94 55 LEU B C 1
ATOM 3273 O O . LEU B 1 55 ? -10.516 6.477 21.625 1 91.94 55 LEU B O 1
ATOM 3277 N N . ARG B 1 56 ? -11.633 6.117 23.547 1 91.38 56 ARG B N 1
ATOM 3278 C CA . ARG B 1 56 ? -12.945 6.496 23.031 1 91.38 56 ARG B CA 1
ATOM 3279 C C . ARG B 1 56 ? -13.75 7.266 24.078 1 91.38 56 ARG B C 1
ATOM 3281 O O . ARG B 1 56 ? -13.875 6.82 25.219 1 91.38 56 ARG B O 1
ATOM 3288 N N . ARG B 1 57 ? -14.125 8.422 23.719 1 90.62 57 ARG B N 1
ATOM 3289 C CA . ARG B 1 57 ? -14.992 9.219 24.578 1 90.62 57 ARG B CA 1
ATOM 3290 C C . ARG B 1 57 ? -16.312 9.547 23.875 1 90.62 57 ARG B C 1
ATOM 3292 O O 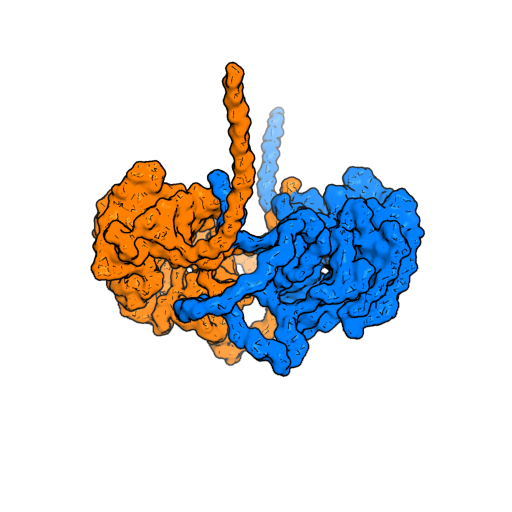. ARG B 1 57 ? -16.312 9.984 22.719 1 90.62 57 ARG B O 1
ATOM 3299 N N . ILE B 1 58 ? -17.359 9.266 24.594 1 87.5 58 ILE B N 1
ATOM 3300 C CA . ILE B 1 58 ? -18.688 9.57 24.078 1 87.5 58 ILE B CA 1
ATOM 3301 C C . ILE B 1 58 ? -19.312 10.695 24.906 1 87.5 58 ILE B C 1
ATOM 3303 O O . ILE B 1 58 ? -19.344 10.625 26.141 1 87.5 58 ILE B O 1
ATOM 3307 N N . GLN B 1 59 ? -19.656 11.641 24.188 1 80.94 59 GLN B N 1
ATOM 3308 C CA . GLN B 1 59 ? -20.266 12.789 24.844 1 80.94 59 GLN B CA 1
ATOM 3309 C C . GLN B 1 59 ? -21.75 12.891 24.516 1 80.94 59 GLN B C 1
ATOM 3311 O O . GLN B 1 59 ? -22.125 12.836 23.344 1 80.94 59 GLN B O 1
ATOM 3316 N N . GLU B 1 60 ? -22.516 13.031 25.484 1 75.06 60 GLU B N 1
ATOM 3317 C CA . GLU B 1 60 ? -23.953 13.125 25.312 1 75.06 60 GLU B CA 1
ATOM 3318 C C . GLU B 1 60 ? -24.359 14.43 24.641 1 75.06 60 GLU B C 1
ATOM 3320 O O . GLU B 1 60 ? -25.312 14.477 23.859 1 75.06 60 GLU B O 1
ATOM 3325 N N . ASP B 1 61 ? -23.703 15.43 25.031 1 71 61 ASP B N 1
ATOM 3326 C CA . ASP B 1 61 ? -24.109 16.766 24.625 1 71 61 ASP B CA 1
ATOM 3327 C C . ASP B 1 61 ? -23.547 17.109 23.234 1 71 61 ASP B C 1
ATOM 3329 O O . ASP B 1 61 ? -23.578 18.266 22.828 1 71 61 ASP B O 1
ATOM 3333 N N . GLY B 1 62 ? -23 16.172 22.547 1 76.56 62 GLY B N 1
ATOM 3334 C CA . GLY B 1 62 ? -22.562 16.438 21.188 1 76.56 62 GLY B CA 1
ATOM 3335 C C . GLY B 1 62 ? -21.109 16.062 20.953 1 76.56 62 GLY B C 1
ATOM 3336 O O . GLY B 1 62 ? -20.375 15.75 21.891 1 76.56 62 GLY B O 1
ATOM 3337 N N . GLY B 1 63 ? -20.688 16.156 19.703 1 85.94 63 GLY B N 1
ATOM 3338 C CA . GLY B 1 63 ? -19.344 15.742 19.312 1 85.94 63 GLY B CA 1
ATOM 3339 C C . GLY B 1 63 ? -18.438 16.906 19 1 85.94 63 GLY B C 1
ATOM 3340 O O . GLY B 1 63 ? -18.656 18.031 19.484 1 85.94 63 GLY B O 1
ATOM 3341 N N . PHE B 1 64 ? -17.344 16.703 18.562 1 91.81 64 PHE B N 1
ATOM 3342 C CA . PHE B 1 64 ? -16.297 17.688 18.266 1 91.81 64 PHE B CA 1
ATOM 3343 C C . PHE B 1 64 ? -16.141 17.859 16.766 1 91.81 64 PHE B C 1
ATOM 3345 O O . PHE B 1 64 ? -16.391 16.938 16 1 91.81 64 PHE B O 1
ATOM 3352 N N . ARG B 1 65 ? -15.812 19.031 16.438 1 93.19 65 ARG B N 1
ATOM 3353 C CA . ARG B 1 65 ? -15.422 19.312 15.055 1 93.19 65 ARG B CA 1
ATOM 3354 C C . ARG B 1 65 ? -13.93 19.109 14.852 1 93.19 65 ARG B C 1
ATOM 3356 O O . ARG B 1 65 ? -13.492 18.641 13.805 1 93.19 65 ARG B O 1
ATOM 3363 N N . ILE B 1 66 ? -13.211 19.516 15.859 1 95.62 66 ILE B N 1
ATOM 3364 C CA . ILE B 1 66 ? -11.758 19.391 15.812 1 95.62 66 ILE B CA 1
ATOM 3365 C C . ILE B 1 66 ? -11.258 18.703 17.078 1 95.62 66 ILE B C 1
ATOM 3367 O O . ILE B 1 66 ? -11.672 19.062 18.188 1 95.62 66 ILE B O 1
ATOM 3371 N N . VAL B 1 67 ? -10.438 17.734 16.906 1 95.88 67 VAL B N 1
ATOM 3372 C CA . VAL B 1 67 ? -9.711 17.078 18 1 95.88 67 VAL B CA 1
ATOM 3373 C C . VAL B 1 67 ? -8.219 17.047 17.672 1 95.88 67 VAL B C 1
ATOM 3375 O O . VAL B 1 67 ? -7.801 16.359 16.734 1 95.88 67 VAL B O 1
ATOM 3378 N N . GLU B 1 68 ? -7.453 17.797 18.375 1 97 68 GLU B N 1
ATOM 3379 C CA . GLU B 1 68 ? -6 17.828 18.219 1 97 68 GLU B CA 1
ATOM 3380 C C . GLU B 1 68 ? -5.297 17.281 19.453 1 97 68 GLU B C 1
ATOM 3382 O O . GLU B 1 68 ? -5.578 17.688 20.578 1 97 68 GLU B O 1
ATOM 3387 N N . MET B 1 69 ? -4.402 16.375 19.203 1 96 69 MET B N 1
ATOM 3388 C CA . MET B 1 69 ? -3.689 15.766 20.312 1 96 69 MET B CA 1
ATOM 3389 C C . MET B 1 69 ? -2.27 16.312 20.422 1 96 69 MET B C 1
ATOM 3391 O O . MET B 1 69 ? -1.622 16.562 19.406 1 96 69 MET B O 1
ATOM 3395 N N . LEU B 1 70 ? -1.841 16.391 21.688 1 96.06 70 LEU B N 1
ATOM 3396 C CA . LEU B 1 70 ? -0.451 16.766 21.922 1 96.06 70 LEU B CA 1
ATOM 3397 C C . LEU B 1 70 ? 0.42 15.523 22.094 1 96.06 70 LEU B C 1
ATOM 3399 O O . LEU B 1 70 ? 0.539 15 23.219 1 96.06 70 LEU B O 1
ATOM 3403 N N . PHE B 1 71 ? 1.085 15.141 21 1 94.25 71 PHE B N 1
ATOM 3404 C CA . PHE B 1 71 ? 1.899 13.93 21 1 94.25 71 PHE B CA 1
ATOM 3405 C C . PHE B 1 71 ? 1.131 12.758 21.594 1 94.25 71 PHE B C 1
ATOM 3407 O O . PHE B 1 71 ? -0.009 12.492 21.203 1 94.25 71 PHE B O 1
ATOM 3414 N N . ARG B 1 72 ? 1.713 12.031 22.359 1 92.38 72 ARG B N 1
ATOM 3415 C CA . ARG B 1 72 ? 1.029 10.898 22.984 1 92.38 72 ARG B CA 1
ATOM 3416 C C . ARG B 1 72 ? 0.672 11.211 24.422 1 92.38 72 ARG B C 1
ATOM 3418 O O . ARG B 1 72 ? 0.607 10.305 25.266 1 92.38 72 ARG B O 1
ATOM 3425 N N . THR B 1 73 ? 0.546 12.406 24.641 1 90.75 73 THR B N 1
ATOM 3426 C CA . THR B 1 73 ? 0.09 12.797 25.969 1 90.75 73 THR B CA 1
ATOM 3427 C C . THR B 1 73 ? -1.426 12.672 26.078 1 90.75 73 THR B C 1
ATOM 3429 O O . THR B 1 73 ? -2.084 12.203 25.141 1 90.75 73 THR B O 1
ATOM 3432 N N . ASN B 1 74 ? -1.979 13.117 27.25 1 92.44 74 ASN B N 1
ATOM 3433 C CA . ASN B 1 74 ? -3.422 13.062 27.469 1 92.44 74 ASN B CA 1
ATOM 3434 C C . ASN B 1 74 ? -4.07 14.43 27.266 1 92.44 74 ASN B C 1
ATOM 3436 O O . ASN B 1 74 ? -5.219 14.641 27.656 1 92.44 74 ASN B O 1
ATOM 3440 N N . ILE B 1 75 ? -3.303 15.289 26.656 1 95.69 75 ILE B N 1
ATOM 3441 C CA . ILE B 1 75 ? -3.801 16.641 26.469 1 95.69 75 ILE B CA 1
ATOM 3442 C C . ILE B 1 75 ? -4.398 16.781 25.062 1 95.69 75 ILE B C 1
ATOM 3444 O O . ILE B 1 75 ? -3.766 16.422 24.078 1 95.69 75 ILE B O 1
ATOM 3448 N N . PHE B 1 76 ? -5.605 17.375 25.031 1 96.62 76 PHE B N 1
ATOM 3449 C CA . PHE B 1 76 ? -6.324 17.547 23.766 1 96.62 76 PHE B CA 1
ATOM 3450 C C . PHE B 1 76 ? -6.734 19.016 23.594 1 96.62 76 PHE B C 1
ATOM 3452 O O . PHE B 1 76 ? -7.062 19.688 24.562 1 96.62 76 PHE B O 1
ATOM 3459 N N . GLY B 1 77 ? -6.59 19.5 22.359 1 97.06 77 GLY B N 1
ATOM 3460 C CA . GLY B 1 77 ? -7.332 20.672 21.938 1 97.06 77 GLY B CA 1
ATOM 3461 C C . GLY B 1 77 ? -8.664 20.344 21.297 1 97.06 77 GLY B C 1
ATOM 3462 O O . GLY B 1 77 ? -8.703 19.688 20.25 1 97.06 77 GLY B O 1
ATOM 3463 N N . LEU B 1 78 ? -9.773 20.844 21.875 1 95.44 78 LEU B N 1
ATOM 3464 C CA . LEU B 1 78 ? -11.109 20.438 21.453 1 95.44 78 LEU B CA 1
ATOM 3465 C C . LEU B 1 78 ? -11.93 21.641 21 1 95.44 78 LEU B C 1
ATOM 3467 O O . LEU B 1 78 ? -11.961 22.656 21.688 1 95.44 78 LEU B O 1
ATOM 3471 N N . VAL B 1 79 ? -12.484 21.484 19.844 1 95.94 79 VAL B N 1
ATOM 3472 C CA . VAL B 1 79 ? -13.445 22.469 19.359 1 95.94 79 VAL B CA 1
ATOM 3473 C C . VAL B 1 79 ? -14.797 21.797 19.109 1 95.94 79 VAL B C 1
ATOM 3475 O O . VAL B 1 79 ? -14.875 20.781 18.406 1 95.94 79 VAL B O 1
ATOM 3478 N N . GLY B 1 80 ? -15.828 22.328 19.578 1 91.44 80 GLY B N 1
ATOM 3479 C CA . GLY B 1 80 ? -17.141 21.719 19.5 1 91.44 80 GLY B CA 1
ATOM 3480 C C . GLY B 1 80 ? -17.828 21.906 18.172 1 91.44 80 GLY B C 1
ATOM 3481 O O . GLY B 1 80 ? -17.328 22.672 17.328 1 91.44 80 GLY B O 1
ATOM 3482 N N . GLN B 1 81 ? -18.969 21.281 17.953 1 86.94 81 GLN B N 1
ATOM 3483 C CA . GLN B 1 81 ? -19.766 21.359 16.734 1 86.94 81 GLN B CA 1
ATOM 3484 C C . GLN B 1 81 ? -20.812 22.453 16.828 1 86.94 81 GLN B C 1
ATOM 3486 O O . GLN B 1 81 ? -21.422 22.828 15.82 1 86.94 81 GLN B O 1
ATOM 3491 N N . GLY B 1 82 ? -21 23.078 17.891 1 78.06 82 GLY B N 1
ATOM 3492 C CA . GLY B 1 82 ? -21.938 24.172 18.062 1 78.06 82 GLY B CA 1
ATOM 3493 C C . GLY B 1 82 ? -23.297 23.719 18.594 1 78.06 82 GLY B C 1
ATOM 3494 O O . GLY B 1 82 ? -24.156 24.547 18.906 1 78.06 82 GLY B O 1
ATOM 3495 N N . ALA B 1 83 ? -23.641 22.484 18.562 1 63.97 83 ALA B N 1
ATOM 3496 C CA . ALA B 1 83 ? -24.969 22.062 18.984 1 63.97 83 ALA B CA 1
ATOM 3497 C C . ALA B 1 83 ? -25.188 22.344 20.469 1 63.97 83 ALA B C 1
ATOM 3499 O O . ALA B 1 83 ? -26.297 22.656 20.891 1 63.97 83 ALA B O 1
ATOM 3500 N N . ASP B 1 84 ? -24.141 22.203 21.156 1 62.62 84 ASP B N 1
ATOM 3501 C CA . ASP B 1 84 ? -24.234 22.391 22.609 1 62.62 84 ASP B CA 1
ATOM 3502 C C . ASP B 1 84 ? -23.594 23.703 23.031 1 62.62 84 ASP B C 1
ATOM 3504 O O . ASP B 1 84 ? -22.703 24.219 22.359 1 62.62 84 ASP B O 1
ATOM 3508 N N . LYS B 1 85 ? -24.172 24.266 24.016 1 62.03 85 LYS B N 1
ATOM 3509 C CA . LYS B 1 85 ? -23.734 25.531 24.609 1 62.03 85 LYS B CA 1
ATOM 3510 C C . LYS B 1 85 ? -22.281 25.453 25.047 1 62.03 85 LYS B C 1
ATOM 3512 O O . LYS B 1 85 ? -21.547 26.438 24.938 1 62.03 85 LYS B O 1
ATOM 3517 N N . GLN B 1 86 ? -21.797 24.25 25.422 1 67.5 86 GLN B N 1
ATOM 3518 C CA . GLN B 1 86 ? -20.453 24.188 26 1 67.5 86 GLN B CA 1
ATOM 3519 C C . GLN B 1 86 ? -19.391 24.078 24.922 1 67.5 86 GLN B C 1
ATOM 3521 O O . GLN B 1 86 ? -18.297 24.641 25.047 1 67.5 86 GLN B O 1
ATOM 3526 N N . TYR B 1 87 ? -19.766 23.484 23.922 1 75.38 87 TYR B N 1
ATOM 3527 C CA . TYR B 1 87 ? -18.766 23.281 22.875 1 75.38 87 TYR B CA 1
ATOM 3528 C C . TYR B 1 87 ? -19.203 23.953 21.578 1 75.38 87 TYR B C 1
ATOM 3530 O O . TYR B 1 87 ? -19.891 23.344 20.766 1 75.38 87 TYR B O 1
ATOM 3538 N N . GLN B 1 88 ? -18.734 25.188 21.453 1 88.25 88 GLN B N 1
ATOM 3539 C CA . GLN B 1 88 ? -19.047 26.016 20.297 1 88.25 88 GLN B CA 1
ATOM 3540 C C . GLN B 1 88 ? -17.922 25.953 19.266 1 88.25 88 GLN B C 1
ATOM 3542 O O . GLN B 1 88 ? -16.812 25.531 19.578 1 88.25 88 GLN B O 1
ATOM 3547 N N . GLN B 1 89 ? -18.203 26.375 18.156 1 93.75 89 GLN B N 1
ATOM 3548 C CA . GLN B 1 89 ? -17.266 26.281 17.047 1 93.75 89 GLN B CA 1
ATOM 3549 C C . GLN B 1 89 ? -16.203 27.375 17.141 1 93.75 89 GLN B C 1
ATOM 3551 O O . GLN B 1 89 ? -15.172 27.312 16.453 1 93.75 89 GLN B O 1
ATOM 3556 N N . ASN B 1 90 ? -16.5 28.344 18 1 96 90 ASN B N 1
ATOM 3557 C CA . ASN B 1 90 ? -15.539 29.438 18.172 1 96 90 ASN B CA 1
ATOM 3558 C C . ASN B 1 90 ? -14.836 29.359 19.516 1 96 90 ASN B C 1
ATOM 3560 O O . ASN B 1 90 ? -14.312 30.359 20.016 1 96 90 ASN B O 1
ATOM 3564 N N . LYS B 1 91 ? -14.898 28.219 20.125 1 95.5 91 LYS B N 1
ATOM 3565 C CA . LYS B 1 91 ? -14.258 28.031 21.438 1 95.5 91 LYS B CA 1
ATOM 3566 C C . LYS B 1 91 ? -13.289 26.859 21.406 1 95.5 91 LYS B C 1
ATOM 3568 O O . LYS B 1 91 ? -13.594 25.812 20.844 1 95.5 91 LYS B O 1
ATOM 3573 N N . LEU B 1 92 ? -12.164 27.125 22 1 97.31 92 LEU B N 1
ATOM 3574 C CA . LEU B 1 92 ? -11.172 26.062 22.156 1 97.31 92 LEU B CA 1
ATOM 3575 C C . LEU B 1 92 ? -11.039 25.656 23.625 1 97.31 92 LEU B C 1
ATOM 3577 O O . LEU B 1 92 ? -10.844 26.516 24.5 1 97.31 92 LEU B O 1
ATOM 3581 N N . THR B 1 93 ? -11.164 24.391 23.844 1 95.44 93 THR B N 1
ATOM 3582 C CA . THR B 1 93 ? -10.922 23.812 25.156 1 95.44 93 THR B CA 1
ATOM 3583 C C . THR B 1 93 ? -9.648 22.984 25.172 1 95.44 93 THR B C 1
ATOM 3585 O O . THR B 1 93 ? -9.492 22.062 24.359 1 95.44 93 THR B O 1
ATOM 3588 N N . ILE B 1 94 ? -8.703 23.312 25.953 1 96.88 94 ILE B N 1
ATOM 3589 C CA . ILE B 1 94 ? -7.547 22.469 26.203 1 96.88 94 ILE B CA 1
ATOM 3590 C C . ILE B 1 94 ? -7.809 21.578 27.422 1 96.88 94 ILE B C 1
ATOM 3592 O O . ILE B 1 94 ? -7.988 22.062 28.531 1 96.88 94 ILE B O 1
ATOM 3596 N N . TRP B 1 95 ? -7.754 20.312 27.109 1 94.88 95 TRP B N 1
ATOM 3597 C CA . TRP B 1 95 ? -8.266 19.344 28.078 1 94.88 95 TRP B CA 1
ATOM 3598 C C . TRP B 1 95 ? -7.23 18.266 28.359 1 94.88 95 TRP B C 1
ATOM 3600 O O . TRP B 1 95 ? -6.613 17.719 27.438 1 94.88 95 TRP B O 1
ATOM 3610 N N . ASP B 1 96 ? -6.992 17.984 29.641 1 95.25 96 ASP B N 1
ATOM 3611 C CA . ASP B 1 96 ? -6.207 16.844 30.078 1 95.25 96 ASP B CA 1
ATOM 3612 C C . ASP B 1 96 ? -7.109 15.648 30.406 1 95.25 96 ASP B C 1
ATOM 3614 O O . ASP B 1 96 ? -7.73 15.617 31.469 1 95.25 96 ASP B O 1
ATOM 3618 N N . ASP B 1 97 ? -7.121 14.719 29.625 1 92.81 97 ASP B N 1
ATOM 3619 C CA . ASP B 1 97 ? -8.07 13.617 29.719 1 92.81 97 ASP B CA 1
ATOM 3620 C C . ASP B 1 97 ? -7.727 12.695 30.891 1 92.81 97 ASP B C 1
ATOM 3622 O O . ASP B 1 97 ? -8.617 12.195 31.578 1 92.81 97 ASP B O 1
ATOM 3626 N N . CYS B 1 98 ? -6.496 12.445 31.078 1 90.75 98 CYS B N 1
ATOM 3627 C CA . CYS B 1 98 ? -6.078 11.555 32.156 1 90.75 98 CYS B CA 1
ATOM 3628 C C . CYS B 1 98 ? -6.414 12.156 33.5 1 90.75 98 CYS B C 1
ATOM 3630 O O . CYS B 1 98 ? -6.93 11.461 34.406 1 90.75 98 CYS B O 1
ATOM 3632 N N . ARG B 1 99 ? -6.16 13.344 33.656 1 92.56 99 ARG B N 1
ATOM 3633 C CA . ARG B 1 99 ? -6.367 14.008 34.938 1 92.56 99 ARG B CA 1
ATOM 3634 C C . ARG B 1 99 ? -7.777 14.578 35.031 1 92.56 99 ARG B C 1
ATOM 3636 O O . ARG B 1 99 ? -8.195 15.047 36.094 1 92.56 99 ARG B O 1
ATOM 3643 N N . ASN B 1 100 ? -8.453 14.57 34 1 92.06 100 ASN B N 1
ATOM 3644 C CA . ASN B 1 100 ? -9.797 15.148 33.938 1 92.06 100 ASN B CA 1
ATOM 3645 C C . ASN B 1 100 ? -9.789 16.609 34.375 1 92.06 100 ASN B C 1
ATOM 3647 O O . ASN B 1 100 ? -10.547 17 35.281 1 92.06 100 ASN B O 1
ATOM 3651 N N . VAL B 1 101 ? -8.875 17.297 33.719 1 94.44 101 VAL B N 1
ATOM 3652 C CA . VAL B 1 101 ? -8.688 18.703 34.094 1 94.44 101 VAL B CA 1
ATOM 3653 C C . VAL B 1 101 ? -8.805 19.594 32.875 1 94.44 101 VAL B C 1
ATOM 3655 O O . VAL B 1 101 ? -8.273 19.281 31.812 1 94.44 101 VAL B O 1
ATOM 3658 N N . LEU B 1 102 ? -9.516 20.688 33.062 1 93.69 102 LEU B N 1
ATOM 3659 C CA . LEU B 1 102 ? -9.539 21.75 32.094 1 93.69 102 LEU B CA 1
ATOM 3660 C C . LEU B 1 102 ? -8.305 22.641 32.219 1 93.69 102 LEU B C 1
ATOM 3662 O O . LEU B 1 102 ? -8.148 23.359 33.188 1 93.69 102 LEU B O 1
ATOM 3666 N N . ILE B 1 103 ? -7.508 22.641 31.234 1 94.75 103 ILE B N 1
ATOM 3667 C CA . ILE B 1 103 ? -6.285 23.438 31.266 1 94.75 103 ILE B CA 1
ATOM 3668 C C . ILE B 1 103 ? -6.605 24.891 30.875 1 94.75 103 ILE B C 1
ATOM 3670 O O . ILE B 1 103 ? -6.066 25.828 31.469 1 94.75 103 ILE B O 1
ATOM 3674 N N . GLY B 1 104 ? -7.469 25.047 29.875 1 95 104 GLY B N 1
ATOM 3675 C CA . GLY B 1 104 ? -7.855 26.391 29.469 1 95 104 GLY B CA 1
ATOM 3676 C C . GLY B 1 104 ? -8.992 26.391 28.469 1 95 104 GLY B C 1
ATOM 3677 O O . GLY B 1 104 ? -9.18 25.438 27.719 1 95 104 GLY B O 1
ATOM 3678 N N . ASP B 1 105 ? -9.695 27.5 28.5 1 94.94 105 ASP B N 1
ATOM 3679 C CA . ASP B 1 105 ? -10.766 27.781 27.547 1 94.94 105 ASP B CA 1
ATOM 3680 C C . ASP B 1 105 ? -10.547 29.109 26.844 1 94.94 105 ASP B C 1
ATOM 3682 O O . ASP B 1 105 ? -10.281 30.125 27.5 1 94.94 105 ASP B O 1
ATOM 3686 N N . PHE B 1 106 ? -10.695 29.078 25.625 1 96.62 106 PHE B N 1
ATOM 3687 C CA . PHE B 1 106 ? -10.43 30.266 24.828 1 96.62 106 PHE B CA 1
ATOM 3688 C C . PHE B 1 106 ? -11.562 30.531 23.844 1 96.62 106 PHE B C 1
ATOM 3690 O O . PHE B 1 106 ? -11.969 29.641 23.109 1 96.62 106 PHE B O 1
ATOM 3697 N N . SER B 1 107 ? -12.039 31.719 23.812 1 96 107 SER B N 1
ATOM 3698 C CA . SER B 1 107 ? -13.102 32.125 22.891 1 96 107 SER B CA 1
ATOM 3699 C C . SER B 1 107 ? -12.578 33.062 21.812 1 96 107 SER B C 1
ATOM 3701 O O . SER B 1 107 ? -11.773 33.969 22.109 1 96 107 SER B O 1
ATOM 3703 N N . PHE B 1 108 ? -13.148 32.938 20.672 1 97 108 PHE B N 1
ATOM 3704 C CA . PHE B 1 108 ? -12.68 33.75 19.547 1 97 108 PHE B CA 1
ATOM 3705 C C . PHE B 1 108 ? -13.852 34.406 18.844 1 97 108 PHE B C 1
ATOM 3707 O O . PHE B 1 108 ? -15.008 34.094 19.078 1 97 108 PHE B O 1
ATOM 3714 N N . LYS B 1 109 ? -13.508 35.312 17.969 1 94.62 109 LYS B N 1
ATOM 3715 C CA . LYS B 1 109 ? -14.5 36.156 17.297 1 94.62 109 LYS B CA 1
ATOM 3716 C C . LYS B 1 109 ? -15.219 35.375 16.203 1 94.62 109 LYS B C 1
ATOM 3718 O O . LYS B 1 109 ? -16.359 35.688 15.859 1 94.62 109 LYS B O 1
ATOM 3723 N N . SER B 1 110 ? -14.547 34.438 15.641 1 95.69 110 SER B N 1
ATOM 3724 C CA . SER B 1 110 ? -15.109 33.625 14.57 1 95.69 110 SER B CA 1
ATOM 3725 C C . SER B 1 110 ? -14.797 32.156 14.789 1 95.69 110 SER B C 1
ATOM 3727 O O . SER B 1 110 ? -14.102 31.781 15.742 1 95.69 110 SER B O 1
ATOM 3729 N N . ASN B 1 111 ? -15.414 31.328 13.883 1 96.31 111 ASN B N 1
ATOM 3730 C CA . ASN B 1 111 ? -15.234 29.875 14.016 1 96.31 111 ASN B CA 1
ATOM 3731 C C . ASN B 1 111 ? -13.773 29.484 13.852 1 96.31 111 ASN B C 1
ATOM 3733 O O . ASN B 1 111 ? -13.07 30.016 12.992 1 96.31 111 ASN B O 1
ATOM 3737 N N . ILE B 1 112 ? -13.391 28.562 14.672 1 97.56 112 ILE B N 1
ATOM 3738 C CA . ILE B 1 112 ? -12.039 28.031 14.609 1 97.56 112 ILE B CA 1
ATOM 3739 C C . ILE B 1 112 ? -11.914 27.062 13.422 1 97.56 112 ILE B C 1
ATOM 3741 O O . ILE B 1 112 ? -12.75 26.172 13.25 1 97.56 112 ILE B O 1
ATOM 3745 N N . ARG B 1 113 ? -10.867 27.281 12.617 1 97.25 113 ARG B N 1
ATOM 3746 C CA . ARG B 1 113 ? -10.672 26.469 11.43 1 97.25 113 ARG B CA 1
ATOM 3747 C C . ARG B 1 113 ? -9.672 25.344 11.695 1 97.25 113 ARG B C 1
ATOM 3749 O O . ARG B 1 113 ? -9.773 24.266 11.102 1 97.25 113 ARG B O 1
ATOM 3756 N N . ALA B 1 114 ? -8.734 25.625 12.57 1 97.44 114 ALA B N 1
ATOM 3757 C CA . ALA B 1 114 ? -7.754 24.609 12.914 1 97.44 114 ALA B CA 1
ATOM 3758 C C . ALA B 1 114 ? -7.062 24.938 14.234 1 97.44 114 ALA B C 1
ATOM 3760 O O . ALA B 1 114 ? -7.035 26.094 14.664 1 97.44 114 ALA B O 1
ATOM 3761 N N . VAL B 1 115 ? -6.559 23.859 14.844 1 97.75 115 VAL B N 1
ATOM 3762 C CA . VAL B 1 115 ? -5.758 23.969 16.062 1 97.75 115 VAL B CA 1
ATOM 3763 C C . VAL B 1 115 ? -4.48 23.141 15.914 1 97.75 115 VAL B C 1
ATOM 3765 O O . VAL B 1 115 ? -4.512 22.016 15.391 1 97.75 115 VAL B O 1
ATOM 3768 N N . LYS B 1 116 ? -3.406 23.734 16.25 1 97 116 LYS B N 1
ATOM 3769 C CA . LYS B 1 116 ? -2.131 23.031 16.281 1 97 116 LYS B CA 1
ATOM 3770 C C . LYS B 1 116 ? -1.477 23.109 17.656 1 97 116 LYS B C 1
ATOM 3772 O O . LYS B 1 116 ? -1.435 24.188 18.266 1 97 116 LYS B O 1
ATOM 3777 N N . LEU B 1 117 ? -1.028 21.969 18.125 1 96 117 LEU B N 1
ATOM 3778 C CA . LEU B 1 117 ? -0.384 21.922 19.422 1 96 117 LEU B CA 1
ATOM 3779 C C . LEU B 1 117 ? 1.086 21.547 19.297 1 96 117 LEU B C 1
ATOM 3781 O O . LEU B 1 117 ? 1.446 20.734 18.438 1 96 117 LEU B O 1
ATOM 3785 N N . SER B 1 118 ? 1.88 22.109 20.062 1 94.44 118 SER B N 1
ATOM 3786 C CA . SER B 1 118 ? 3.275 21.734 20.281 1 94.44 118 SER B CA 1
ATOM 3787 C C . SER B 1 118 ? 3.648 21.812 21.75 1 94.44 118 SER B C 1
ATOM 3789 O O . SER B 1 118 ? 2.814 22.172 22.594 1 94.44 118 SER B O 1
ATOM 3791 N N . LYS B 1 119 ? 4.859 21.5 22.062 1 91.31 119 LYS B N 1
ATOM 3792 C CA . LYS B 1 119 ? 5.305 21.484 23.453 1 91.31 119 LYS B CA 1
ATOM 3793 C C . LYS B 1 119 ? 5.258 22.891 24.062 1 91.31 119 LYS B C 1
ATOM 3795 O O . LYS B 1 119 ? 4.875 23.062 25.219 1 91.31 119 LYS B O 1
ATOM 3800 N N . ASP B 1 120 ? 5.551 23.828 23.234 1 92.38 120 ASP B N 1
ATOM 3801 C CA . ASP B 1 120 ? 5.73 25.172 23.781 1 92.38 120 ASP B CA 1
ATOM 3802 C C . ASP B 1 120 ? 4.559 26.078 23.406 1 92.38 120 ASP B C 1
ATOM 3804 O O . ASP B 1 120 ? 4.27 27.062 24.094 1 92.38 120 ASP B O 1
ATOM 3808 N N . TYR B 1 121 ? 3.9 25.688 22.312 1 94.69 121 TYR B N 1
ATOM 3809 C CA . TYR B 1 121 ? 2.91 26.625 21.781 1 94.69 121 TYR B CA 1
ATOM 3810 C C . TYR B 1 121 ? 1.639 25.891 21.375 1 94.69 121 TYR B C 1
ATOM 3812 O O . TYR B 1 121 ? 1.677 24.703 21.062 1 94.69 121 TYR B O 1
ATOM 3820 N N . PHE B 1 122 ? 0.548 26.531 21.438 1 96.88 122 PHE B N 1
ATOM 3821 C CA . PHE B 1 122 ? -0.629 26.109 20.688 1 96.88 122 PHE B CA 1
ATOM 3822 C C . PHE B 1 122 ? -1.153 27.234 19.812 1 96.88 122 PHE B C 1
ATOM 3824 O O . PHE B 1 122 ? -1.084 28.406 20.203 1 96.88 122 PHE B O 1
ATOM 3831 N N . VAL B 1 123 ? -1.589 26.891 18.688 1 97.94 123 VAL B N 1
ATOM 3832 C CA . VAL B 1 123 ? -1.955 27.859 17.656 1 97.94 123 VAL B CA 1
ATOM 3833 C C . VAL B 1 123 ? -3.408 27.641 17.25 1 97.94 123 VAL B C 1
ATOM 3835 O O . VAL B 1 123 ? -3.85 26.5 17.062 1 97.94 123 VAL B O 1
ATOM 3838 N N . VAL B 1 124 ? -4.148 28.719 17.109 1 98.5 124 VAL B N 1
ATOM 3839 C CA . VAL B 1 124 ? -5.531 28.688 16.641 1 98.5 124 VAL B CA 1
ATOM 3840 C C . VAL B 1 124 ? -5.645 29.469 15.328 1 98.5 124 VAL B C 1
ATOM 3842 O O . VAL B 1 124 ? -5.281 30.641 15.258 1 98.5 124 VAL B O 1
ATOM 3845 N N . ALA B 1 125 ? -6.133 28.781 14.344 1 98.38 125 ALA B N 1
ATOM 3846 C CA . ALA B 1 125 ? -6.336 29.406 13.047 1 98.38 125 ALA B CA 1
ATOM 3847 C C . ALA B 1 125 ? -7.809 29.766 12.828 1 98.38 125 ALA B C 1
ATOM 3849 O O . ALA B 1 125 ? -8.672 28.891 12.883 1 98.38 125 ALA B O 1
ATOM 3850 N N . LEU B 1 126 ? -8.062 31.016 12.641 1 98 126 LEU B N 1
ATOM 3851 C CA . LEU B 1 126 ? -9.352 31.5 12.164 1 98 126 LEU B CA 1
ATOM 3852 C C . LEU B 1 126 ? -9.312 31.781 10.672 1 98 126 LEU B C 1
ATOM 3854 O O . LEU B 1 126 ? -8.312 31.5 10.008 1 98 126 LEU B O 1
ATOM 3858 N N . GLU B 1 127 ? -10.328 32.25 10.164 1 97.31 127 GLU B N 1
ATOM 3859 C CA . GLU B 1 127 ? -10.391 32.469 8.727 1 97.31 127 GLU B CA 1
ATOM 3860 C C . GLU B 1 127 ? -9.438 33.562 8.289 1 97.31 127 GLU B C 1
ATOM 3862 O O . GLU B 1 127 ? -8.844 33.5 7.207 1 97.31 127 GLU B O 1
ATOM 3867 N N . HIS B 1 128 ? -9.211 34.594 9.195 1 97.25 128 HIS B N 1
ATOM 3868 C CA . HIS B 1 128 ? -8.391 35.719 8.742 1 97.25 128 HIS B CA 1
ATOM 3869 C C . HIS B 1 128 ? -7.285 36.031 9.742 1 97.25 128 HIS B C 1
ATOM 3871 O O . HIS B 1 128 ? -6.59 37.031 9.609 1 97.25 128 HIS B O 1
ATOM 3877 N N . GLU B 1 129 ? -7.156 35.156 10.734 1 98 129 GLU B N 1
ATOM 3878 C CA . GLU B 1 129 ? -6.16 35.438 11.766 1 98 129 GLU B CA 1
ATOM 3879 C C . GLU B 1 129 ? -5.602 34.125 12.344 1 98 129 GLU B C 1
ATOM 3881 O O . GLU B 1 129 ? -6.309 33.125 12.422 1 98 129 GLU B O 1
ATOM 3886 N N . ILE B 1 130 ? -4.352 34.25 12.75 1 98.12 130 ILE B N 1
ATOM 3887 C CA . ILE B 1 130 ? -3.691 33.188 13.484 1 98.12 130 ILE B CA 1
ATOM 3888 C C . ILE B 1 130 ? -3.332 33.656 14.891 1 98.12 130 ILE B C 1
ATOM 3890 O O . ILE B 1 130 ? -2.715 34.719 15.047 1 98.12 130 ILE B O 1
ATOM 3894 N N . HIS B 1 131 ? -3.764 32.938 15.891 1 98.5 131 HIS B N 1
ATOM 3895 C CA . HIS B 1 131 ? -3.441 33.219 17.281 1 98.5 131 HIS B CA 1
ATOM 3896 C C . HIS B 1 131 ? -2.41 32.219 17.812 1 98.5 131 HIS B C 1
ATOM 3898 O O . HIS B 1 131 ? -2.637 31.016 17.797 1 98.5 131 HIS B O 1
ATOM 3904 N N . VAL B 1 132 ? -1.297 32.75 18.312 1 97.81 132 VAL B N 1
ATOM 3905 C CA . VAL B 1 132 ? -0.264 31.891 18.891 1 97.81 132 VAL B CA 1
ATOM 3906 C C . VAL B 1 132 ? -0.19 32.125 20.406 1 97.81 132 VAL B C 1
ATOM 3908 O O . VAL B 1 132 ? 0.003 33.25 20.844 1 97.81 132 VAL B O 1
ATOM 3911 N N . TYR B 1 133 ? -0.323 31.062 21.125 1 97.75 133 TYR B N 1
ATOM 3912 C CA . TYR B 1 133 ? -0.274 31.125 22.578 1 97.75 133 TYR B CA 1
ATOM 3913 C C . TYR B 1 133 ? 0.916 30.344 23.109 1 97.75 133 TYR B C 1
ATOM 3915 O O . TYR B 1 133 ? 1.351 29.359 22.516 1 97.75 133 TYR B O 1
ATOM 3923 N N . SER B 1 134 ? 1.423 30.828 24.25 1 95.5 134 SER B N 1
ATOM 3924 C CA . SER B 1 134 ? 2.377 30.031 25.016 1 95.5 134 SER B CA 1
ATOM 3925 C C . SER B 1 134 ? 1.672 28.953 25.828 1 95.5 134 SER B C 1
ATOM 3927 O O . SER B 1 134 ? 0.697 29.219 26.516 1 95.5 134 SER B O 1
ATOM 3929 N N . PHE B 1 135 ? 2.186 27.766 25.672 1 93.12 135 PHE B N 1
ATOM 3930 C CA . PHE B 1 135 ? 1.573 26.672 26.438 1 93.12 135 PHE B CA 1
ATOM 3931 C C . PHE B 1 135 ? 1.868 26.812 27.922 1 93.12 135 PHE B C 1
ATOM 3933 O O . PHE B 1 135 ? 1.064 26.406 28.766 1 93.12 135 PHE B O 1
ATOM 3940 N N . LYS B 1 136 ? 2.916 27.375 28.297 1 91.62 136 LYS B N 1
ATOM 3941 C CA . LYS B 1 136 ? 3.342 27.562 29.672 1 91.62 136 LYS B CA 1
ATOM 3942 C C . LYS B 1 136 ? 2.508 28.625 30.375 1 91.62 136 LYS B C 1
ATOM 3944 O O . LYS B 1 136 ? 2.029 28.406 31.484 1 91.62 136 LYS B O 1
ATOM 3949 N N . THR B 1 137 ? 2.287 29.703 29.703 1 95.25 137 THR B N 1
ATOM 3950 C CA . THR B 1 137 ? 1.639 30.844 30.344 1 95.25 137 THR B CA 1
ATOM 3951 C C . THR B 1 137 ? 0.181 30.953 29.906 1 95.25 137 THR B C 1
ATOM 3953 O O . THR B 1 137 ? -0.604 31.672 30.531 1 95.25 137 THR B O 1
ATOM 3956 N N . LEU B 1 138 ? -0.162 30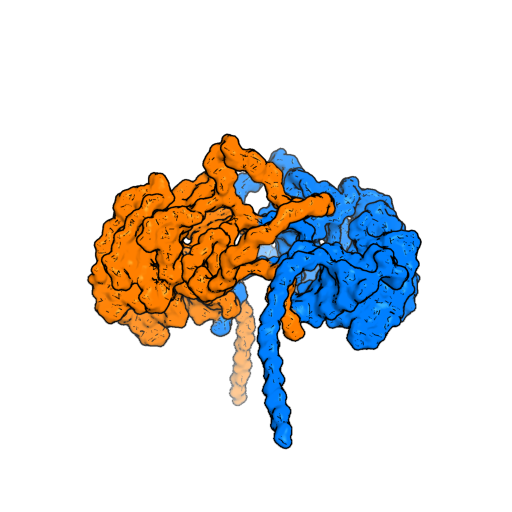.297 28.844 1 96.12 138 LEU B N 1
ATOM 3957 C CA . LEU B 1 138 ? -1.486 30.344 28.234 1 96.12 138 LEU B CA 1
ATOM 3958 C C . LEU B 1 138 ? -1.818 31.75 27.75 1 96.12 138 LEU B C 1
ATOM 3960 O O . LEU B 1 138 ? -2.99 32.125 27.672 1 96.12 138 LEU B O 1
ATOM 3964 N N . LYS B 1 139 ? -0.766 32.5 27.484 1 96.94 139 LYS B N 1
ATOM 3965 C CA . LYS B 1 139 ? -0.958 33.875 27.016 1 96.94 139 LYS B CA 1
ATOM 3966 C C . LYS B 1 139 ? -0.712 33.969 25.516 1 96.94 139 LYS B C 1
ATOM 3968 O O . LYS B 1 139 ? 0.106 33.25 24.953 1 96.94 139 LYS B O 1
ATOM 3973 N N . LEU B 1 140 ? -1.397 34.938 24.938 1 97.38 140 LEU B N 1
ATOM 3974 C CA . LEU B 1 140 ? -1.222 35.219 23.516 1 97.38 140 LEU B CA 1
ATOM 3975 C C . LEU B 1 140 ? 0.149 35.844 23.25 1 97.38 140 LEU B C 1
ATOM 3977 O O . LEU B 1 140 ? 0.521 36.844 23.875 1 97.38 140 LEU B O 1
ATOM 3981 N N . ILE B 1 141 ? 0.877 35.281 22.375 1 94.31 141 ILE B N 1
ATOM 3982 C CA . ILE B 1 141 ? 2.229 35.75 22.062 1 94.31 141 ILE B CA 1
ATOM 3983 C C . ILE B 1 141 ? 2.234 36.469 20.719 1 94.31 141 ILE B C 1
ATOM 3985 O O . ILE B 1 141 ? 2.939 37.469 20.547 1 94.31 141 ILE B O 1
ATOM 3989 N N . HIS B 1 142 ? 1.552 35.906 19.703 1 94.62 142 HIS B N 1
ATOM 3990 C CA . HIS B 1 142 ? 1.476 36.5 18.375 1 94.62 142 HIS B CA 1
ATOM 3991 C C . HIS B 1 142 ? 0.047 36.469 17.844 1 94.62 142 HIS B C 1
ATOM 3993 O O . HIS B 1 142 ? -0.693 35.531 18.078 1 94.62 142 HIS B O 1
ATOM 3999 N N . LEU B 1 143 ? -0.327 37.5 17.266 1 97.25 143 LEU B N 1
ATOM 4000 C CA . LEU B 1 143 ? -1.531 37.625 16.453 1 97.25 143 LEU B CA 1
ATOM 4001 C C . LEU B 1 143 ? -1.182 38.031 15.016 1 97.25 143 LEU B C 1
ATOM 4003 O O . LEU B 1 143 ? -0.635 39.094 14.773 1 97.25 143 LEU B O 1
ATOM 4007 N N . ILE B 1 144 ? -1.506 37.156 14.094 1 97.12 144 ILE B N 1
ATOM 4008 C CA . ILE B 1 144 ? -1.056 37.344 12.719 1 97.12 144 ILE B CA 1
ATOM 4009 C C . ILE B 1 144 ? -2.262 37.406 11.781 1 97.12 144 ILE B C 1
ATOM 4011 O O . ILE B 1 144 ? -3.104 36.5 11.797 1 97.12 144 ILE B O 1
ATOM 4015 N N . ASP B 1 145 ? -2.314 38.406 10.961 1 97.25 145 ASP B N 1
ATOM 4016 C CA . ASP B 1 145 ? -3.344 38.5 9.93 1 97.25 145 ASP B CA 1
ATOM 4017 C C . ASP B 1 145 ? -2.98 37.625 8.727 1 97.25 145 ASP B C 1
ATOM 4019 O O . ASP B 1 145 ? -1.811 37.531 8.344 1 97.25 145 ASP B O 1
ATOM 4023 N N . THR B 1 146 ? -3.977 37 8.18 1 97 146 THR B N 1
ATOM 4024 C CA . THR B 1 146 ? -3.766 36.219 6.977 1 97 146 THR B CA 1
ATOM 4025 C C . THR B 1 146 ? -4.801 36.562 5.91 1 97 146 THR B C 1
ATOM 4027 O O . THR B 1 146 ? -5.809 37.188 6.203 1 97 146 THR B O 1
ATOM 4030 N N . THR B 1 147 ? -4.543 36.188 4.652 1 95.81 147 THR B N 1
ATOM 4031 C CA . THR B 1 147 ? -5.609 36.094 3.662 1 95.81 147 THR B CA 1
ATOM 4032 C C . THR B 1 147 ? -6.684 35.094 4.117 1 95.81 147 THR B C 1
ATOM 4034 O O . THR B 1 147 ? -6.562 34.5 5.184 1 95.81 147 THR B O 1
ATOM 4037 N N . SER B 1 148 ? -7.777 35.062 3.289 1 96.12 148 SER B N 1
ATOM 4038 C CA . SER B 1 148 ? -8.797 34.094 3.631 1 96.12 148 SER B CA 1
ATOM 4039 C C . SER B 1 148 ? -8.203 32.688 3.75 1 96.12 148 SER B C 1
ATOM 4041 O O . SER B 1 148 ? -7.527 32.219 2.832 1 96.12 148 SER B O 1
ATOM 4043 N N . ASN B 1 149 ? -8.391 32.062 4.887 1 96.12 149 ASN B N 1
ATOM 4044 C CA . ASN B 1 149 ? -7.832 30.75 5.23 1 96.12 149 ASN B CA 1
ATOM 4045 C C . ASN B 1 149 ? -8.914 29.781 5.699 1 96.12 149 ASN B C 1
ATOM 4047 O O . ASN B 1 149 ? -8.906 29.344 6.852 1 96.12 149 ASN B O 1
ATOM 4051 N N . PRO B 1 150 ? -9.781 29.422 4.797 1 94.56 150 PRO B N 1
ATOM 4052 C CA . PRO B 1 150 ? -10.938 28.609 5.195 1 94.56 150 PRO B CA 1
ATOM 4053 C C . PRO B 1 150 ? -10.539 27.219 5.695 1 94.56 150 PRO B C 1
ATOM 4055 O O . PRO B 1 150 ? -11.281 26.609 6.453 1 94.56 150 PRO B O 1
ATOM 4058 N N . ASN B 1 151 ? -9.336 26.797 5.336 1 93.75 151 ASN B N 1
ATOM 4059 C CA . ASN B 1 151 ? -8.914 25.453 5.738 1 93.75 151 ASN B CA 1
ATOM 4060 C C . ASN B 1 151 ? -8.047 25.5 6.996 1 93.75 151 ASN B C 1
ATOM 4062 O O . ASN B 1 151 ? -7.574 24.469 7.465 1 93.75 151 ASN B O 1
ATOM 4066 N N . GLY B 1 152 ? -7.84 26.641 7.484 1 96.75 152 GLY B N 1
ATOM 4067 C CA . GLY B 1 152 ? -7.039 26.797 8.688 1 96.75 152 GLY B CA 1
ATOM 4068 C C . GLY B 1 152 ? -5.586 26.406 8.492 1 96.75 152 GLY B C 1
ATOM 4069 O O . GLY B 1 152 ? -4.988 25.766 9.359 1 96.75 152 GLY B O 1
ATOM 4070 N N . LEU B 1 153 ? -5.051 26.781 7.426 1 97.69 153 LEU B N 1
ATOM 4071 C CA . LEU B 1 153 ? -3.674 26.422 7.102 1 97.69 153 LEU B CA 1
ATOM 4072 C C . LEU B 1 153 ? -2.701 27.016 8.109 1 97.69 153 LEU B C 1
ATOM 4074 O O . LEU B 1 153 ? -2.643 28.25 8.266 1 97.69 153 LEU B O 1
ATOM 4078 N N . CYS B 1 154 ? -2.006 26.203 8.734 1 97.5 154 CYS B N 1
ATOM 4079 C CA . CYS B 1 154 ? -0.943 26.547 9.672 1 97.5 154 CYS B CA 1
ATOM 4080 C C . CYS B 1 154 ? -0.139 25.297 10.062 1 97.5 154 CYS B C 1
ATOM 4082 O O . CYS B 1 154 ? -0.707 24.234 10.281 1 97.5 154 CYS B O 1
ATOM 4084 N N . CYS B 1 155 ? 1.144 25.469 10.023 1 96.12 155 CYS B N 1
ATOM 4085 C CA . CYS B 1 155 ? 2.016 24.359 10.375 1 96.12 155 CYS B CA 1
ATOM 4086 C C . CYS B 1 155 ? 3.008 24.766 11.461 1 96.12 155 CYS B C 1
ATOM 4088 O O . CYS B 1 155 ? 3.504 25.891 11.469 1 96.12 155 CYS B O 1
ATOM 4090 N N . LEU B 1 156 ? 3.217 23.781 12.336 1 95.31 156 LEU B N 1
ATOM 4091 C CA . LEU B 1 156 ? 4.211 23.953 13.391 1 95.31 156 LEU B CA 1
ATOM 4092 C C . LEU B 1 156 ? 5.262 22.844 13.328 1 95.31 156 LEU B C 1
ATOM 4094 O O . LEU B 1 156 ? 4.934 21.688 13.094 1 95.31 156 LEU B O 1
ATOM 4098 N N . SER B 1 157 ? 6.492 23.297 13.469 1 94.81 157 SER B N 1
ATOM 4099 C CA . SER B 1 157 ? 7.531 22.281 13.586 1 94.81 157 SER B CA 1
ATOM 4100 C C . SER B 1 157 ? 7.531 21.656 14.977 1 94.81 157 SER B C 1
ATOM 4102 O O . SER B 1 157 ? 7.07 22.266 15.945 1 94.81 157 SER B O 1
ATOM 4104 N N . HIS B 1 158 ? 8.023 20.469 15.094 1 91.69 158 HIS B N 1
ATOM 4105 C CA . HIS B 1 158 ? 7.91 19.734 16.344 1 91.69 158 HIS B CA 1
ATOM 4106 C C . HIS B 1 158 ? 9.273 19.25 16.828 1 91.69 158 HIS B C 1
ATOM 4108 O O . HIS B 1 158 ? 9.359 18.266 17.578 1 91.69 158 HIS B O 1
ATOM 4114 N N . HIS B 1 159 ? 10.227 19.953 16.453 1 87.06 159 HIS B N 1
ATOM 4115 C CA . HIS B 1 159 ? 11.555 19.656 16.984 1 87.06 159 HIS B CA 1
ATOM 4116 C C . HIS B 1 159 ? 11.703 20.156 18.422 1 87.06 159 HIS B C 1
ATOM 4118 O O . HIS B 1 159 ? 11.047 21.109 18.812 1 87.06 159 HIS B O 1
ATOM 4124 N N . ALA B 1 160 ? 12.586 19.547 19.125 1 80.75 160 ALA B N 1
ATOM 4125 C CA . ALA B 1 160 ? 12.75 19.844 20.547 1 80.75 160 ALA B CA 1
ATOM 4126 C C . ALA B 1 160 ? 13.32 21.25 20.734 1 80.75 160 ALA B C 1
ATOM 4128 O O . ALA B 1 160 ? 12.914 21.969 21.656 1 80.75 160 ALA B O 1
ATOM 4129 N N . ASP B 1 161 ? 14.141 21.656 19.844 1 84.38 161 ASP B N 1
ATOM 4130 C CA . ASP B 1 161 ? 14.906 22.891 20.094 1 84.38 161 ASP B CA 1
ATOM 4131 C C . ASP B 1 161 ? 14.492 23.984 19.109 1 84.38 161 ASP B C 1
ATOM 4133 O O . ASP B 1 161 ? 14.883 25.141 19.281 1 84.38 161 ASP B O 1
ATOM 4137 N N . ILE B 1 162 ? 13.805 23.594 18.109 1 86.06 162 ILE B N 1
ATOM 4138 C CA . ILE B 1 162 ? 13.492 24.562 17.062 1 86.06 162 ILE B CA 1
ATOM 4139 C C . ILE B 1 162 ? 11.984 24.656 16.875 1 86.06 162 ILE B C 1
ATOM 4141 O O . ILE B 1 162 ? 11.305 23.641 16.719 1 86.06 162 ILE B O 1
ATOM 4145 N N . SER B 1 163 ? 11.516 25.906 17 1 91.88 163 SER B N 1
ATOM 4146 C CA . SER B 1 163 ? 10.094 26.156 16.797 1 91.88 163 SER B CA 1
ATOM 4147 C C . SER B 1 163 ? 9.859 27.078 15.594 1 91.88 163 SER B C 1
ATOM 4149 O O . SER B 1 163 ? 10.258 28.234 15.617 1 91.88 163 SER B O 1
ATOM 4151 N N . VAL B 1 164 ? 9.352 26.5 14.594 1 96.19 164 VAL B N 1
ATOM 4152 C CA . VAL B 1 164 ? 9.055 27.25 13.375 1 96.19 164 VAL B CA 1
ATOM 4153 C C . VAL B 1 164 ? 7.57 27.109 13.039 1 96.19 164 VAL B C 1
ATOM 4155 O O . VAL B 1 164 ? 6.988 26.031 13.195 1 96.19 164 VAL B O 1
ATOM 4158 N N . MET B 1 165 ? 6.965 28.156 12.625 1 97.44 165 MET B N 1
ATOM 4159 C CA . MET B 1 165 ? 5.566 28.141 12.203 1 97.44 165 MET B CA 1
ATOM 4160 C C . MET B 1 165 ? 5.418 28.703 10.789 1 97.44 165 MET B C 1
ATOM 4162 O O . MET B 1 165 ? 6.09 29.672 10.43 1 97.44 165 MET B O 1
ATOM 4166 N N . ALA B 1 166 ? 4.578 28.109 10.008 1 98.31 166 ALA B N 1
ATOM 4167 C CA . ALA B 1 166 ? 4.266 28.609 8.672 1 98.31 166 ALA B CA 1
ATOM 4168 C C . ALA B 1 166 ? 2.762 28.797 8.492 1 98.31 166 ALA B C 1
ATOM 4170 O O . ALA B 1 166 ? 1.973 27.953 8.93 1 98.31 166 ALA B O 1
ATOM 4171 N N . CYS B 1 167 ? 2.346 29.891 7.902 1 98.25 167 CYS B N 1
ATOM 4172 C CA . CYS B 1 167 ? 0.949 30.188 7.605 1 98.25 167 CYS B CA 1
ATOM 4173 C C . CYS B 1 167 ? 0.831 31.094 6.387 1 98.25 167 CYS B C 1
ATOM 4175 O O . CYS B 1 167 ? 1.824 31.672 5.938 1 98.25 167 CYS B O 1
ATOM 4177 N N . PRO B 1 168 ? -0.332 31.141 5.828 1 98 168 PRO B N 1
ATOM 4178 C CA . PRO B 1 168 ? -0.49 32.062 4.715 1 98 168 PRO B CA 1
ATOM 4179 C C . PRO B 1 168 ? -0.299 33.531 5.133 1 98 168 PRO B C 1
ATOM 4181 O O . PRO B 1 168 ? -0.638 33.906 6.258 1 98 168 PRO B O 1
ATOM 4184 N N . TRP B 1 169 ? 0.239 34.312 4.281 1 97.75 169 TRP B N 1
ATOM 4185 C CA . TRP B 1 169 ? 0.347 35.75 4.488 1 97.75 169 TRP B CA 1
ATOM 4186 C C . TRP B 1 169 ? -0.904 36.469 3.996 1 97.75 169 TRP B C 1
ATOM 4188 O O . TRP B 1 169 ? -1.88 35.844 3.598 1 97.75 169 TRP B O 1
ATOM 4198 N N . THR B 1 170 ? -0.888 37.75 4.129 1 97.06 170 THR B N 1
ATOM 4199 C CA . THR B 1 170 ? -2.029 38.562 3.711 1 97.06 170 THR B CA 1
ATOM 4200 C C . THR B 1 170 ? -2.113 38.625 2.189 1 97.06 170 THR B C 1
ATOM 4202 O O . THR B 1 170 ? -3.17 38.938 1.635 1 97.06 170 THR B O 1
ATOM 4205 N N . ARG B 1 171 ? -0.991 38.375 1.538 1 96 171 ARG B N 1
ATOM 4206 C CA . ARG B 1 171 ? -0.974 38.375 0.079 1 96 171 ARG B CA 1
ATOM 4207 C C . ARG B 1 171 ? -1.068 36.938 -0.456 1 96 171 ARG B C 1
ATOM 4209 O O . ARG B 1 171 ? -0.446 36.031 0.088 1 96 171 ARG B O 1
ATOM 4216 N N . GLN B 1 172 ? -1.737 36.844 -1.542 1 95.31 172 GLN B N 1
ATOM 4217 C CA . GLN B 1 172 ? -1.983 35.562 -2.16 1 95.31 172 GLN B CA 1
ATOM 4218 C C . GLN B 1 172 ? -0.674 34.875 -2.531 1 95.31 172 GLN B C 1
ATOM 4220 O O . GLN B 1 172 ? 0.228 35.5 -3.09 1 95.31 172 GLN B O 1
ATOM 4225 N N . GLY B 1 173 ? -0.633 33.594 -2.234 1 97.5 173 GLY B N 1
ATOM 4226 C CA . GLY B 1 173 ? 0.462 32.781 -2.699 1 97.5 173 GLY B CA 1
ATOM 4227 C C . GLY B 1 173 ? 1.719 32.906 -1.862 1 97.5 173 GLY B C 1
ATOM 4228 O O . GLY B 1 173 ? 2.732 32.281 -2.143 1 97.5 173 GLY B O 1
ATOM 4229 N N . ILE B 1 174 ? 1.651 33.75 -0.844 1 98.31 174 ILE B N 1
ATOM 4230 C CA . ILE B 1 174 ? 2.832 33.969 -0.021 1 98.31 174 ILE B CA 1
ATOM 4231 C C . ILE B 1 174 ? 2.662 33.312 1.338 1 98.31 174 ILE B C 1
ATOM 4233 O O . ILE B 1 174 ? 1.58 33.344 1.928 1 98.31 174 ILE B O 1
ATOM 4237 N N . VAL B 1 175 ? 3.736 32.656 1.761 1 98.62 175 VAL B N 1
ATOM 4238 C CA . VAL B 1 175 ? 3.742 32 3.062 1 98.62 175 VAL B CA 1
ATOM 4239 C C . VAL B 1 175 ? 4.617 32.781 4.035 1 98.62 175 VAL B C 1
ATOM 4241 O O . VAL B 1 175 ? 5.73 33.188 3.695 1 98.62 175 VAL B O 1
ATOM 4244 N N . ARG B 1 176 ? 4.055 33.031 5.16 1 98.38 176 ARG B N 1
ATOM 4245 C CA . ARG B 1 176 ? 4.812 33.625 6.262 1 98.38 176 ARG B CA 1
ATOM 4246 C C . ARG B 1 176 ? 5.438 32.531 7.133 1 98.38 176 ARG B C 1
ATOM 4248 O O . ARG B 1 176 ? 4.742 31.625 7.602 1 98.38 176 ARG B O 1
ATOM 4255 N N . VAL B 1 177 ? 6.723 32.625 7.316 1 98.25 177 VAL B N 1
ATOM 4256 C CA . VAL B 1 177 ? 7.441 31.688 8.156 1 98.25 177 VAL B CA 1
ATOM 4257 C C . VAL B 1 177 ? 8.016 32.406 9.375 1 98.25 177 VAL B C 1
ATOM 4259 O O . VAL B 1 177 ? 8.766 33.375 9.242 1 98.25 177 VAL B O 1
ATOM 4262 N N . GLU B 1 178 ? 7.605 31.938 10.523 1 96.75 178 GLU B N 1
ATOM 4263 C CA . GLU B 1 178 ? 8.07 32.5 11.781 1 96.75 178 GLU B CA 1
ATOM 4264 C C . GLU B 1 178 ? 9.047 31.578 12.492 1 96.75 178 GLU B C 1
ATOM 4266 O O . GLU B 1 178 ? 8.672 30.469 12.906 1 96.75 178 GLU B O 1
ATOM 4271 N N . HIS B 1 179 ? 10.242 32.031 12.602 1 95.06 179 HIS B N 1
ATOM 4272 C CA . HIS B 1 179 ? 11.219 31.344 13.438 1 95.06 179 HIS B CA 1
ATOM 4273 C C . HIS B 1 179 ? 11.211 31.891 14.859 1 95.06 179 HIS B C 1
ATOM 4275 O O . HIS B 1 179 ? 11.867 32.906 15.156 1 95.06 179 HIS B O 1
ATOM 4281 N N . PHE B 1 180 ? 10.602 31.219 15.75 1 91.38 180 PHE B N 1
ATOM 4282 C CA . PHE B 1 180 ? 10.359 31.734 17.094 1 91.38 180 PHE B CA 1
ATOM 4283 C C . PHE B 1 180 ? 11.664 31.859 17.859 1 91.38 180 PHE B C 1
ATOM 4285 O O . PHE B 1 180 ? 11.852 32.812 18.641 1 91.38 180 PHE B O 1
ATOM 4292 N N . GLY B 1 181 ? 12.555 30.969 17.656 1 86.56 181 GLY B N 1
ATOM 4293 C CA . GLY B 1 181 ? 13.82 31.016 18.375 1 86.56 181 GLY B CA 1
ATOM 4294 C C . GLY B 1 181 ? 14.664 32.219 18.016 1 86.56 181 GLY B C 1
ATOM 4295 O O . GLY B 1 181 ? 15.188 32.906 18.906 1 86.56 181 GLY B O 1
ATOM 4296 N N . SER B 1 182 ? 14.758 32.469 16.781 1 89.94 182 SER B N 1
ATOM 4297 C CA . SER B 1 182 ? 15.586 33.562 16.312 1 89.94 182 SER B CA 1
ATOM 4298 C C . SER B 1 182 ? 14.773 34.844 16.156 1 89.94 182 SER B C 1
ATOM 4300 O O . SER B 1 182 ? 15.32 35.906 15.844 1 89.94 182 SER B O 1
ATOM 4302 N N . LYS B 1 183 ? 13.539 34.781 16.391 1 90.81 183 LYS B N 1
ATOM 4303 C CA . LYS B 1 183 ? 12.641 35.906 16.219 1 90.81 183 LYS B CA 1
ATOM 4304 C C . LYS B 1 183 ? 12.773 36.5 14.828 1 90.81 183 LYS B C 1
ATOM 4306 O O . LYS B 1 183 ? 12.891 37.719 14.68 1 90.81 183 LYS B O 1
ATOM 4311 N N . GLU B 1 184 ? 12.875 35.656 13.898 1 94.69 184 GLU B N 1
ATOM 4312 C CA . GLU B 1 184 ? 12.953 36.062 12.5 1 94.69 184 GLU B CA 1
ATOM 4313 C C . GLU B 1 184 ? 11.695 35.656 11.734 1 94.69 184 GLU B C 1
ATOM 4315 O O . GLU B 1 184 ? 11.141 34.562 11.969 1 94.69 184 GLU B O 1
ATOM 4320 N N . THR B 1 185 ? 11.289 36.562 10.922 1 96.19 185 THR B N 1
ATOM 4321 C CA . THR B 1 185 ? 10.148 36.312 10.047 1 96.19 185 THR B CA 1
ATOM 4322 C C . THR B 1 185 ? 10.578 36.344 8.578 1 96.19 185 THR B C 1
ATOM 4324 O O . THR B 1 185 ? 11.312 37.219 8.156 1 96.19 185 THR B O 1
ATOM 4327 N N . LYS B 1 186 ? 10.203 35.312 7.859 1 96.81 186 LYS B N 1
ATOM 4328 C CA . LYS B 1 186 ? 10.484 35.219 6.43 1 96.81 186 LYS B CA 1
ATOM 4329 C C . LYS B 1 186 ? 9.195 35.125 5.625 1 96.81 186 LYS B C 1
ATOM 4331 O O . LYS B 1 186 ? 8.203 34.562 6.102 1 96.81 186 LYS B O 1
ATOM 4336 N N . PHE B 1 187 ? 9.242 35.75 4.422 1 98 187 PHE B N 1
ATOM 4337 C CA . PHE B 1 187 ? 8.117 35.625 3.504 1 98 187 PHE B CA 1
ATOM 4338 C C . PHE B 1 187 ? 8.539 34.906 2.225 1 98 187 PHE B C 1
ATOM 4340 O O . PHE B 1 187 ? 9.5 35.312 1.566 1 98 187 PHE B O 1
ATOM 4347 N N . ILE B 1 188 ? 7.844 33.875 1.884 1 98.31 188 ILE B N 1
ATOM 4348 C CA . ILE B 1 188 ? 8.188 33.062 0.722 1 98.31 188 ILE B CA 1
ATOM 4349 C C . ILE B 1 188 ? 7.082 33.156 -0.327 1 98.31 188 ILE B C 1
ATOM 4351 O O . ILE B 1 188 ? 5.926 32.812 -0.062 1 98.31 188 ILE B O 1
ATOM 4355 N N . THR B 1 189 ? 7.434 33.625 -1.521 1 98.25 189 THR B N 1
ATOM 4356 C CA . THR B 1 189 ? 6.504 33.594 -2.646 1 98.25 189 THR B CA 1
ATOM 4357 C C . THR B 1 189 ? 6.395 32.219 -3.24 1 98.25 189 THR B C 1
ATOM 4359 O O . THR B 1 189 ? 7.215 31.812 -4.074 1 98.25 189 THR B O 1
ATOM 4362 N N . ALA B 1 190 ? 5.402 31.531 -2.871 1 98.25 190 ALA B N 1
ATOM 4363 C CA . ALA B 1 190 ? 5.344 30.094 -3.15 1 98.25 190 ALA B CA 1
ATOM 4364 C C . ALA B 1 190 ? 4.586 29.812 -4.445 1 98.25 190 ALA B C 1
ATOM 4366 O O . ALA B 1 190 ? 5.008 28.984 -5.254 1 98.25 190 ALA B O 1
ATOM 4367 N N . HIS B 1 191 ? 3.482 30.484 -4.598 1 97.94 191 HIS B N 1
ATOM 4368 C CA . HIS B 1 191 ? 2.635 30.234 -5.758 1 97.94 191 HIS B CA 1
ATOM 4369 C C . HIS B 1 191 ? 1.966 31.516 -6.242 1 97.94 191 HIS B C 1
ATOM 4371 O O . HIS B 1 191 ? 1.974 32.531 -5.539 1 97.94 191 HIS B O 1
ATOM 4377 N N . ASP B 1 192 ? 1.374 31.406 -7.449 1 96.69 192 ASP B N 1
ATOM 4378 C CA . ASP B 1 192 ? 0.63 32.531 -8 1 96.69 192 ASP B CA 1
ATOM 4379 C C . ASP B 1 192 ? -0.785 32.594 -7.43 1 96.69 192 ASP B C 1
ATOM 4381 O O . ASP B 1 192 ? -1.374 33.656 -7.324 1 96.69 192 ASP B O 1
ATOM 4385 N N . SER B 1 193 ? -1.299 31.469 -7.105 1 96.69 193 SER B N 1
ATOM 4386 C CA . SER B 1 193 ? -2.627 31.375 -6.508 1 96.69 193 SER B CA 1
ATOM 4387 C C . SER B 1 193 ? -2.539 31.109 -5.008 1 96.69 193 SER B C 1
ATOM 4389 O O . SER B 1 193 ? -1.443 31.016 -4.453 1 96.69 193 SER B O 1
ATOM 4391 N N . ASN B 1 194 ? -3.699 31.062 -4.379 1 97.06 194 ASN B N 1
ATOM 4392 C CA . ASN B 1 194 ? -3.744 30.844 -2.936 1 97.06 194 ASN B CA 1
ATOM 4393 C C . ASN B 1 194 ? -3.162 29.484 -2.551 1 97.06 194 ASN B C 1
ATOM 4395 O O . ASN B 1 194 ? -3.346 28.5 -3.27 1 97.06 194 ASN B O 1
ATOM 4399 N N . ILE B 1 195 ? -2.594 29.484 -1.404 1 97.75 195 ILE B N 1
ATOM 4400 C CA . ILE B 1 195 ? -2.08 28.234 -0.854 1 97.75 195 ILE B CA 1
ATOM 4401 C C . ILE B 1 195 ? -3.238 27.375 -0.344 1 97.75 195 ILE B C 1
ATOM 4403 O O . ILE B 1 195 ? -4.148 27.891 0.318 1 97.75 195 ILE B O 1
ATOM 4407 N N . SER B 1 196 ? -3.189 26.141 -0.645 1 96.62 196 SER B N 1
ATOM 4408 C CA . SER B 1 196 ? -4.289 25.281 -0.219 1 96.62 196 SER B CA 1
ATOM 4409 C C . SER B 1 196 ? -3.805 24.172 0.709 1 96.62 196 SER B C 1
ATOM 4411 O O . SER B 1 196 ? -4.602 23.531 1.403 1 96.62 196 SER B O 1
ATOM 4413 N N . CYS B 1 197 ? -2.549 23.922 0.683 1 97.75 197 CYS B N 1
ATOM 4414 C CA . CYS B 1 197 ? -1.96 22.891 1.525 1 97.75 197 CYS B CA 1
ATOM 4415 C C . CYS B 1 197 ? -0.487 23.172 1.792 1 97.75 197 CYS B C 1
ATOM 4417 O O . CYS B 1 197 ? 0.213 23.703 0.926 1 97.75 197 CYS B O 1
ATOM 4419 N N . MET B 1 198 ? -0.029 22.797 2.979 1 98 198 MET B N 1
ATOM 4420 C CA . MET B 1 198 ? 1.387 23 3.283 1 98 198 MET B CA 1
ATOM 4421 C C . MET B 1 198 ? 1.812 22.125 4.465 1 98 198 MET B C 1
ATOM 4423 O O . MET B 1 198 ? 0.973 21.688 5.254 1 98 198 MET B O 1
ATOM 4427 N N . THR B 1 199 ? 3.057 21.891 4.527 1 97.5 199 THR B N 1
ATOM 4428 C CA . THR B 1 199 ? 3.609 21.141 5.645 1 97.5 199 THR B CA 1
ATOM 4429 C C . THR B 1 199 ? 5.07 21.516 5.883 1 97.5 199 THR B C 1
ATOM 4431 O O . THR B 1 199 ? 5.75 21.984 4.969 1 97.5 199 THR B O 1
ATOM 4434 N N . LEU B 1 200 ? 5.461 21.328 7.145 1 97 200 LEU B N 1
ATOM 4435 C CA . LEU B 1 200 ? 6.844 21.531 7.555 1 97 200 LEU B CA 1
ATOM 4436 C C . LEU B 1 200 ? 7.492 20.219 7.961 1 97 200 LEU B C 1
ATOM 4438 O O . LEU B 1 200 ? 6.816 19.312 8.469 1 97 200 LEU B O 1
ATOM 4442 N N . THR B 1 201 ? 8.828 20.188 7.703 1 94.69 201 THR B N 1
ATOM 4443 C CA . THR B 1 201 ? 9.57 19.094 8.32 1 94.69 201 THR B CA 1
ATOM 4444 C C . THR B 1 201 ? 9.641 19.266 9.828 1 94.69 201 THR B C 1
ATOM 4446 O O . THR B 1 201 ? 9.375 20.359 10.352 1 94.69 201 THR B O 1
ATOM 4449 N N . VAL B 1 202 ? 10.047 18.234 10.43 1 92.62 202 VAL B N 1
ATOM 4450 C CA . VAL B 1 202 ? 10.086 18.219 11.891 1 92.62 202 VAL B CA 1
ATOM 4451 C C . VAL B 1 202 ? 11.008 19.328 12.398 1 92.62 202 VAL B C 1
ATOM 4453 O O . VAL B 1 202 ? 10.703 19.969 13.406 1 92.62 202 VAL B O 1
ATOM 4456 N N . ASP B 1 203 ? 12.039 19.562 11.711 1 91.38 203 ASP B N 1
ATOM 4457 C CA . ASP B 1 203 ? 13 20.578 12.141 1 91.38 203 ASP B CA 1
ATOM 4458 C C . ASP B 1 203 ? 12.602 21.953 11.625 1 91.38 203 ASP B C 1
ATOM 4460 O O . ASP B 1 203 ? 13.273 22.953 11.906 1 91.38 203 ASP B O 1
ATOM 4464 N N . GLY B 1 204 ? 11.594 22.016 10.812 1 95.12 204 GLY B N 1
ATOM 4465 C CA . GLY B 1 204 ? 11.086 23.297 10.336 1 95.12 204 GLY B CA 1
ATOM 4466 C C . GLY B 1 204 ? 11.938 23.891 9.227 1 95.12 204 GLY B C 1
ATOM 4467 O O . GLY B 1 204 ? 11.711 25.031 8.82 1 95.12 204 GLY B O 1
ATOM 4468 N N . LEU B 1 205 ? 12.82 23.141 8.672 1 94.19 205 LEU B N 1
ATOM 4469 C CA . LEU B 1 205 ? 13.781 23.703 7.723 1 94.19 205 LEU B CA 1
ATOM 4470 C C . LEU B 1 205 ? 13.219 23.656 6.305 1 94.19 205 LEU B C 1
ATOM 4472 O O . LEU B 1 205 ? 13.648 24.438 5.441 1 94.19 205 LEU B O 1
ATOM 4476 N N . LEU B 1 206 ? 12.367 22.703 6.117 1 96.81 206 LEU B N 1
ATOM 4477 C CA . LEU B 1 206 ? 11.773 22.609 4.789 1 96.81 206 LEU B CA 1
ATOM 4478 C C . LEU B 1 206 ? 10.273 22.875 4.852 1 96.81 206 LEU B C 1
ATOM 4480 O O . LEU B 1 206 ? 9.578 22.344 5.723 1 96.81 206 LEU B O 1
ATOM 4484 N N . LEU B 1 207 ? 9.836 23.641 3.908 1 98.25 207 LEU B N 1
ATOM 4485 C CA . LEU B 1 207 ? 8.422 23.938 3.711 1 98.25 207 LEU B CA 1
ATOM 4486 C C . LEU B 1 207 ? 7.945 23.422 2.359 1 98.25 207 LEU B C 1
ATOM 4488 O O . LEU B 1 207 ? 8.562 23.688 1.329 1 98.25 207 LEU B O 1
ATOM 4492 N N . THR B 1 208 ? 6.93 22.625 2.365 1 98.19 208 THR B N 1
ATOM 4493 C CA . THR B 1 208 ? 6.328 22.141 1.13 1 98.19 208 THR B CA 1
ATOM 4494 C C . THR B 1 208 ? 4.918 22.703 0.958 1 98.19 208 THR B C 1
ATOM 4496 O O . THR B 1 208 ? 4.137 22.734 1.91 1 98.19 208 THR B O 1
ATOM 4499 N N . THR B 1 209 ? 4.602 23.156 -0.241 1 98.5 209 THR B N 1
ATOM 4500 C CA . THR B 1 209 ? 3.324 23.844 -0.441 1 98.5 209 THR B CA 1
ATOM 4501 C C . THR B 1 209 ? 2.668 23.375 -1.74 1 98.5 209 THR B C 1
ATOM 4503 O O . THR B 1 209 ? 3.35 22.906 -2.654 1 98.5 209 THR B O 1
ATOM 4506 N N . ALA B 1 210 ? 1.409 23.5 -1.757 1 98.06 210 ALA B N 1
ATOM 4507 C CA . ALA B 1 210 ? 0.584 23.375 -2.957 1 98.06 210 ALA B CA 1
ATOM 4508 C C . ALA B 1 210 ? -0.461 24.484 -3.018 1 98.06 210 ALA B C 1
ATOM 4510 O O . ALA B 1 210 ? -0.961 24.938 -1.981 1 98.06 210 ALA B O 1
ATOM 4511 N N . SER B 1 211 ? -0.761 24.938 -4.176 1 97.5 211 SER B N 1
ATOM 4512 C CA . SER B 1 211 ? -1.8 25.938 -4.352 1 97.5 211 SER B CA 1
ATOM 4513 C C . SER B 1 211 ? -3.16 25.297 -4.59 1 97.5 211 SER B C 1
ATOM 4515 O O . SER B 1 211 ? -3.279 24.062 -4.605 1 97.5 211 SER B O 1
ATOM 4517 N N . VAL B 1 212 ? -4.184 26.156 -4.809 1 96.88 212 VAL B N 1
ATOM 4518 C CA . VAL B 1 212 ? -5.547 25.688 -5.066 1 96.88 212 VAL B CA 1
ATOM 4519 C C . VAL B 1 212 ? -5.609 24.984 -6.418 1 96.88 212 VAL B C 1
ATOM 4521 O O . VAL B 1 212 ? -6.543 24.219 -6.688 1 96.88 212 VAL B O 1
ATOM 4524 N N . ARG B 1 213 ? -4.621 25.25 -7.266 1 96.06 213 ARG B N 1
ATOM 4525 C CA . ARG B 1 213 ? -4.566 24.531 -8.539 1 96.06 213 ARG B CA 1
ATOM 4526 C C . ARG B 1 213 ? -4.121 23.094 -8.344 1 96.06 213 ARG B C 1
ATOM 4528 O O . ARG B 1 213 ? -4.586 22.188 -9.039 1 96.06 213 ARG B O 1
ATOM 4535 N N . GLY B 1 214 ? -3.146 22.922 -7.484 1 96.12 214 GLY B N 1
ATOM 4536 C CA . GLY B 1 214 ? -2.76 21.594 -7.055 1 96.12 214 GLY B CA 1
ATOM 4537 C C . GLY B 1 214 ? -1.929 20.844 -8.086 1 96.12 214 GLY B C 1
ATOM 4538 O O . GLY B 1 214 ? -1.742 19.625 -7.98 1 96.12 214 GLY B O 1
ATOM 4539 N N . THR B 1 215 ? -1.422 21.531 -9.07 1 93.69 215 THR B N 1
ATOM 4540 C CA . THR B 1 215 ? -0.646 20.891 -10.133 1 93.69 215 THR B CA 1
ATOM 4541 C C . THR B 1 215 ? 0.819 20.766 -9.727 1 93.69 215 THR B C 1
ATOM 4543 O O . THR B 1 215 ? 1.468 19.75 -10.023 1 93.69 215 THR B O 1
ATOM 4546 N N . LEU B 1 216 ? 1.246 21.75 -9.031 1 94.56 216 LEU B N 1
ATOM 4547 C CA . LEU B 1 216 ? 2.65 21.766 -8.648 1 94.56 216 LEU B CA 1
ATOM 4548 C C . LEU B 1 216 ? 2.795 21.734 -7.125 1 94.56 216 LEU B C 1
ATOM 4550 O O . LEU B 1 216 ? 2.025 22.391 -6.414 1 94.56 216 LEU B O 1
ATOM 4554 N N . ILE B 1 217 ? 3.744 20.938 -6.715 1 96.19 217 ILE B N 1
ATOM 4555 C CA . ILE B 1 217 ? 4.188 20.953 -5.324 1 96.19 217 ILE B CA 1
ATOM 4556 C C . ILE B 1 217 ? 5.613 21.484 -5.238 1 96.19 217 ILE B C 1
ATOM 4558 O O . ILE B 1 217 ? 6.488 21.062 -6 1 96.19 217 ILE B O 1
ATOM 4562 N N . ARG B 1 218 ? 5.797 22.359 -4.32 1 96.69 218 ARG B N 1
ATOM 4563 C CA . ARG B 1 218 ? 7.109 22.984 -4.23 1 96.69 218 ARG B CA 1
ATOM 4564 C C . ARG B 1 218 ? 7.68 22.859 -2.82 1 96.69 218 ARG B C 1
ATOM 4566 O O . ARG B 1 218 ? 6.938 22.938 -1.837 1 96.69 218 ARG B O 1
ATOM 4573 N N . ILE B 1 219 ? 8.969 22.719 -2.795 1 96.94 219 ILE B N 1
ATOM 4574 C CA . ILE B 1 219 ? 9.688 22.594 -1.534 1 96.94 219 ILE B CA 1
ATOM 4575 C C . ILE B 1 219 ? 10.648 23.781 -1.378 1 96.94 219 ILE B C 1
ATOM 4577 O O . ILE B 1 219 ? 11.414 24.078 -2.293 1 96.94 219 ILE B O 1
ATOM 4581 N N . PHE B 1 220 ? 10.602 24.375 -0.195 1 97.75 220 PHE B N 1
ATOM 4582 C CA . PHE B 1 220 ? 11.406 25.562 0.048 1 97.75 220 PHE B CA 1
ATOM 4583 C C . PHE B 1 220 ? 12.281 25.391 1.285 1 97.75 220 PHE B C 1
ATOM 4585 O O . PHE B 1 220 ? 11.906 24.672 2.217 1 97.75 220 PHE B O 1
ATOM 4592 N N . ASN B 1 221 ? 13.359 26.094 1.205 1 96.62 221 ASN B N 1
ATOM 4593 C CA . ASN B 1 221 ? 14.141 26.328 2.416 1 96.62 221 ASN B CA 1
ATOM 4594 C C . ASN B 1 221 ? 13.539 27.438 3.262 1 96.62 221 ASN B C 1
ATOM 4596 O O . ASN B 1 221 ? 13.352 28.562 2.777 1 96.62 221 ASN B O 1
ATOM 4600 N N . THR B 1 222 ? 13.297 27.188 4.539 1 97.31 222 THR B N 1
ATOM 4601 C CA . THR B 1 222 ? 12.578 28.172 5.344 1 97.31 222 THR B CA 1
ATOM 4602 C C . THR B 1 222 ? 13.5 29.297 5.793 1 97.31 222 THR B C 1
ATOM 4604 O O . THR B 1 222 ? 13.039 30.359 6.211 1 97.31 222 THR B O 1
ATOM 4607 N N . MET B 1 223 ? 14.734 29.109 5.75 1 94.88 223 MET B N 1
ATOM 4608 C CA . MET B 1 223 ? 15.688 30.094 6.238 1 94.88 223 MET B CA 1
ATOM 4609 C C . MET B 1 223 ? 15.914 31.188 5.203 1 94.88 223 MET B C 1
ATOM 4611 O O . MET B 1 223 ? 15.984 32.375 5.547 1 94.88 223 MET B O 1
ATOM 4615 N N . ASP B 1 224 ? 16.016 30.75 3.961 1 94.5 224 ASP B N 1
ATOM 4616 C CA . ASP B 1 224 ? 16.328 31.75 2.959 1 94.5 224 ASP B CA 1
ATOM 4617 C C . ASP B 1 224 ? 15.219 31.859 1.913 1 94.5 224 ASP B C 1
ATOM 4619 O O . ASP B 1 224 ? 15.25 32.719 1.045 1 94.5 224 ASP B O 1
ATOM 4623 N N . GLY B 1 225 ? 14.352 30.984 1.922 1 96.25 225 GLY B N 1
ATOM 4624 C CA . GLY B 1 225 ? 13.195 31.062 1.044 1 96.25 225 GLY B CA 1
ATOM 4625 C C . GLY B 1 225 ? 13.445 30.484 -0.332 1 96.25 225 GLY B C 1
ATOM 4626 O O . GLY B 1 225 ? 12.586 30.547 -1.21 1 96.25 225 GLY B O 1
ATOM 4627 N N . ALA B 1 226 ? 14.547 29.812 -0.536 1 95.44 226 ALA B N 1
ATOM 4628 C CA . ALA B 1 226 ? 14.883 29.25 -1.84 1 95.44 226 ALA B CA 1
ATOM 4629 C C . ALA B 1 226 ? 13.992 28.062 -2.17 1 95.44 226 ALA B C 1
ATOM 4631 O O . ALA B 1 226 ? 13.719 27.219 -1.307 1 95.44 226 ALA B O 1
ATOM 4632 N N . CYS B 1 227 ? 13.555 28.078 -3.406 1 95.31 227 CYS B N 1
ATOM 4633 C CA . CYS B 1 227 ? 12.836 26.891 -3.889 1 95.31 227 CYS B CA 1
ATOM 4634 C C . CYS B 1 227 ? 13.805 25.766 -4.223 1 95.31 227 CYS B C 1
ATOM 4636 O O . CYS B 1 227 ? 14.586 25.875 -5.168 1 95.31 227 CYS B O 1
ATOM 4638 N N . LEU B 1 228 ? 13.703 24.719 -3.549 1 94.38 228 LEU B N 1
ATOM 4639 C CA . LEU B 1 228 ? 14.68 23.641 -3.66 1 94.38 228 LEU B CA 1
ATOM 4640 C C . LEU B 1 228 ? 14.234 22.609 -4.695 1 94.38 228 LEU B C 1
ATOM 4642 O O . LEU B 1 228 ? 15.078 21.969 -5.324 1 94.38 228 LEU B O 1
ATOM 4646 N N . GLN B 1 229 ? 12.992 22.359 -4.785 1 92.31 229 GLN B N 1
ATOM 4647 C CA . GLN B 1 229 ? 12.469 21.344 -5.695 1 92.31 229 GLN B CA 1
ATOM 4648 C C . GLN B 1 229 ? 11.016 21.625 -6.059 1 92.31 229 GLN B C 1
ATOM 4650 O O . GLN B 1 229 ? 10.25 22.141 -5.234 1 92.31 229 GLN B O 1
ATOM 4655 N N . GLU B 1 230 ? 10.695 21.312 -7.273 1 93.62 230 GLU B N 1
ATOM 4656 C CA . GLU B 1 230 ? 9.328 21.375 -7.781 1 93.62 230 GLU B CA 1
ATOM 4657 C C . GLU B 1 230 ? 8.93 20.062 -8.453 1 93.62 230 GLU B C 1
ATOM 4659 O O . GLU B 1 230 ? 9.688 19.516 -9.258 1 93.62 230 GLU B O 1
ATOM 4664 N N . VAL B 1 231 ? 7.82 19.562 -8.008 1 89.75 231 VAL B N 1
ATOM 4665 C CA . VAL B 1 231 ? 7.34 18.328 -8.625 1 89.75 231 VAL B CA 1
ATOM 4666 C C . VAL B 1 231 ? 5.926 18.531 -9.164 1 89.75 231 VAL B C 1
ATOM 4668 O O . VAL B 1 231 ? 5.164 19.344 -8.625 1 89.75 231 VAL B O 1
ATOM 4671 N N . ARG B 1 232 ? 5.613 17.75 -10.164 1 90.25 232 ARG B N 1
ATOM 4672 C CA . ARG B 1 232 ? 4.309 17.906 -10.805 1 90.25 232 ARG B CA 1
ATOM 4673 C C . ARG B 1 232 ? 3.42 16.703 -10.516 1 90.25 232 ARG B C 1
ATOM 4675 O O . ARG B 1 232 ? 3.771 15.562 -10.859 1 90.25 232 ARG B O 1
ATOM 4682 N N . ARG B 1 233 ? 2.338 16.906 -10 1 86.88 233 ARG B N 1
ATOM 4683 C CA . ARG B 1 233 ? 1.35 15.875 -9.727 1 86.88 233 ARG B CA 1
ATOM 4684 C C . ARG B 1 233 ? 0.581 15.508 -10.992 1 86.88 233 ARG B C 1
ATOM 4686 O O . ARG B 1 233 ? 0.256 14.336 -11.211 1 86.88 233 ARG B O 1
ATOM 4693 N N . GLY B 1 234 ? 0.217 16.547 -11.734 1 83.75 234 GLY B N 1
ATOM 4694 C CA . GLY B 1 234 ? -0.578 16.375 -12.945 1 83.75 234 GLY B CA 1
ATOM 4695 C C . GLY B 1 234 ? -0.851 17.672 -13.672 1 83.75 234 GLY B C 1
ATOM 4696 O O . GLY B 1 234 ? -0.461 18.75 -13.203 1 83.75 234 GLY B O 1
ATOM 4697 N N . VAL B 1 235 ? -1.592 17.484 -14.789 1 85.12 235 VAL B N 1
ATOM 4698 C CA . VAL B 1 235 ? -1.918 18.641 -15.609 1 85.12 235 VAL B CA 1
ATOM 4699 C C . VAL B 1 235 ? -3.254 19.234 -15.164 1 85.12 235 VAL B C 1
ATOM 4701 O O . VAL B 1 235 ? -3.445 20.453 -15.195 1 85.12 235 VAL B O 1
ATOM 4704 N N . ASP B 1 236 ? -4.07 18.406 -14.609 1 89.88 236 ASP B N 1
ATOM 4705 C CA . ASP B 1 236 ? -5.402 18.828 -14.18 1 89.88 236 ASP B CA 1
ATOM 4706 C C . ASP B 1 236 ? -5.375 19.391 -12.766 1 89.88 236 ASP B C 1
ATOM 4708 O O . ASP B 1 236 ? -4.629 18.906 -11.914 1 89.88 236 ASP B O 1
ATOM 4712 N N . LYS B 1 237 ? -6.305 20.297 -12.641 1 94 237 LYS B N 1
ATOM 4713 C CA . LYS B 1 237 ? -6.469 20.859 -11.305 1 94 237 LYS B CA 1
ATOM 4714 C C . LYS B 1 237 ? -6.953 19.797 -10.312 1 94 237 LYS B C 1
ATOM 4716 O O . LYS B 1 237 ? -7.746 18.922 -10.672 1 94 237 LYS B O 1
ATOM 4721 N N . ALA B 1 238 ? -6.453 19.906 -9.125 1 93.06 238 ALA B N 1
ATOM 4722 C CA . ALA B 1 238 ? -6.883 19.016 -8.047 1 93.06 238 ALA B CA 1
ATOM 4723 C C . ALA B 1 238 ? -6.711 19.688 -6.688 1 93.06 238 ALA B C 1
ATOM 4725 O O . ALA B 1 238 ? -5.715 20.375 -6.441 1 93.06 238 ALA B O 1
ATOM 4726 N N . GLU B 1 239 ? -7.664 19.5 -5.895 1 95.25 239 GLU B N 1
ATOM 4727 C CA . GLU B 1 239 ? -7.492 19.938 -4.512 1 95.25 239 GLU B CA 1
ATOM 4728 C C . GLU B 1 239 ? -6.566 19 -3.744 1 95.25 239 GLU B C 1
ATOM 4730 O O . GLU B 1 239 ? -6.859 17.812 -3.6 1 95.25 239 GLU B O 1
ATOM 4735 N N . ILE B 1 240 ? -5.535 19.531 -3.201 1 96 240 ILE B N 1
ATOM 4736 C CA . ILE B 1 240 ? -4.594 18.734 -2.439 1 96 240 ILE B CA 1
ATOM 4737 C C . ILE B 1 240 ? -5.07 18.594 -0.995 1 96 240 ILE B C 1
ATOM 4739 O O . ILE B 1 240 ? -5.32 19.609 -0.324 1 96 240 ILE B O 1
ATOM 4743 N N . TYR B 1 241 ? -5.195 17.406 -0.542 1 94.12 241 TYR B N 1
ATOM 4744 C CA . TYR B 1 241 ? -5.695 17.156 0.806 1 94.12 241 TYR B CA 1
ATOM 4745 C C . TYR B 1 241 ? -4.547 17.078 1.806 1 94.12 241 TYR B C 1
ATOM 4747 O O . TYR B 1 241 ? -4.684 17.5 2.955 1 94.12 241 TYR B O 1
ATOM 4755 N N . SER B 1 242 ? -3.48 16.516 1.333 1 96.38 242 SER B N 1
ATOM 4756 C CA . SER B 1 242 ? -2.414 16.297 2.303 1 96.38 242 SER B CA 1
ATOM 4757 C C . SER B 1 242 ? -1.063 16.125 1.61 1 96.38 242 SER B C 1
ATOM 4759 O O . SER B 1 242 ? -0.987 15.602 0.498 1 96.38 242 SER B O 1
ATOM 4761 N N . ILE B 1 243 ? -0.074 16.625 2.291 1 96.88 243 ILE B N 1
ATOM 4762 C CA . ILE B 1 243 ? 1.322 16.484 1.892 1 96.88 243 ILE B CA 1
ATOM 4763 C C . ILE B 1 243 ? 2.143 15.945 3.061 1 96.88 243 ILE B C 1
ATOM 4765 O O . ILE B 1 243 ? 1.987 16.391 4.199 1 96.88 243 ILE B O 1
ATOM 4769 N N . ALA B 1 244 ? 2.986 14.992 2.752 1 96.19 244 ALA B N 1
ATOM 4770 C CA . ALA B 1 244 ? 3.844 14.445 3.799 1 96.19 244 ALA B CA 1
ATOM 4771 C C . ALA B 1 244 ? 5.242 14.141 3.264 1 96.19 244 ALA B C 1
ATOM 4773 O O . ALA B 1 244 ? 5.391 13.664 2.137 1 96.19 244 ALA B O 1
ATOM 4774 N N . LEU B 1 245 ? 6.191 14.43 4.109 1 94.19 245 LEU B N 1
ATOM 4775 C CA . LEU B 1 245 ? 7.574 14.094 3.799 1 94.19 245 LEU B CA 1
ATOM 4776 C C . LEU B 1 245 ? 8.062 12.945 4.676 1 94.19 245 LEU B C 1
ATOM 4778 O O . LEU B 1 245 ? 7.758 12.891 5.867 1 94.19 245 LEU B O 1
ATOM 4782 N N . SER B 1 246 ? 8.844 12.078 4.02 1 91 246 SER B N 1
ATOM 4783 C CA . SER B 1 246 ? 9.43 11 4.809 1 91 246 SER B CA 1
ATOM 4784 C C . SER B 1 246 ? 10.492 11.531 5.77 1 91 246 SER B C 1
ATOM 4786 O O . SER B 1 246 ? 11.109 12.57 5.512 1 91 246 SER B O 1
ATOM 4788 N N . PRO B 1 247 ? 10.695 10.797 6.859 1 90.44 247 PRO B N 1
ATOM 4789 C CA . PRO B 1 247 ? 11.641 11.281 7.871 1 90.44 247 PRO B CA 1
ATOM 4790 C C . PRO B 1 247 ? 13.055 11.469 7.32 1 90.44 247 PRO B C 1
ATOM 4792 O O . PRO B 1 247 ? 13.781 12.359 7.758 1 90.44 247 PRO B O 1
ATOM 4795 N N . ASN B 1 248 ? 13.445 10.664 6.406 1 87.12 248 ASN B N 1
ATOM 4796 C CA . ASN B 1 248 ? 14.781 10.766 5.832 1 87.12 248 ASN B CA 1
ATOM 4797 C C . ASN B 1 248 ? 14.805 11.68 4.613 1 87.12 248 ASN B C 1
ATOM 4799 O O . ASN B 1 248 ? 15.82 11.789 3.924 1 87.12 248 ASN B O 1
ATOM 4803 N N . LEU B 1 249 ? 13.672 12.219 4.273 1 90.75 249 LEU B N 1
ATOM 4804 C CA . LEU B 1 249 ? 13.5 13.195 3.203 1 90.75 249 LEU B CA 1
ATOM 4805 C C . LEU B 1 249 ? 13.828 12.586 1.847 1 90.75 249 LEU B C 1
ATOM 4807 O O . LEU B 1 249 ? 14.469 13.227 1.008 1 90.75 249 LEU B O 1
ATOM 4811 N N . GLN B 1 250 ? 13.438 11.352 1.708 1 84.88 250 GLN B N 1
ATOM 4812 C CA . GLN B 1 250 ? 13.617 10.672 0.427 1 84.88 250 GLN B CA 1
ATOM 4813 C C . GLN B 1 250 ? 12.344 10.719 -0.403 1 84.88 250 GLN B C 1
ATOM 4815 O O . GLN B 1 250 ? 12.391 10.68 -1.635 1 84.88 250 GLN B O 1
ATOM 4820 N N . TRP B 1 251 ? 11.312 10.859 0.386 1 86.94 251 TRP B N 1
ATOM 4821 C CA . TRP B 1 251 ? 10.039 10.703 -0.316 1 86.94 251 TRP B CA 1
ATOM 4822 C C . TRP B 1 251 ? 9.07 11.812 0.065 1 86.94 251 TRP B C 1
ATOM 4824 O O . TRP B 1 251 ? 9.094 12.305 1.194 1 86.94 251 TRP B O 1
ATOM 4834 N N . LEU B 1 252 ? 8.273 12.148 -0.937 1 92.5 252 LEU B N 1
ATOM 4835 C CA . LEU B 1 252 ? 7.152 13.07 -0.78 1 92.5 252 LEU B CA 1
ATOM 4836 C C . LEU B 1 252 ? 5.844 12.414 -1.197 1 92.5 252 LEU B C 1
ATOM 4838 O O . LEU B 1 252 ? 5.742 11.859 -2.295 1 92.5 252 LEU B O 1
ATOM 4842 N N . ALA B 1 253 ? 4.891 12.398 -0.3 1 92.75 253 ALA B N 1
ATOM 4843 C CA . ALA B 1 253 ? 3.578 11.844 -0.603 1 92.75 253 ALA B CA 1
ATOM 4844 C C . ALA B 1 253 ? 2.518 12.938 -0.672 1 92.75 253 ALA B C 1
ATOM 4846 O O . ALA B 1 253 ? 2.469 13.82 0.19 1 92.75 253 ALA B O 1
ATOM 4847 N N . VAL B 1 254 ? 1.646 12.836 -1.7 1 93.62 254 VAL B N 1
ATOM 4848 C CA . VAL B 1 254 ? 0.623 13.859 -1.913 1 93.62 254 VAL B CA 1
ATOM 4849 C C . VAL B 1 254 ? -0.715 13.188 -2.223 1 93.62 254 VAL B C 1
ATOM 4851 O O . VAL B 1 254 ? -0.818 12.398 -3.164 1 93.62 254 VAL B O 1
ATOM 4854 N N . SER B 1 255 ? -1.728 13.516 -1.428 1 92.19 255 SER B N 1
ATOM 4855 C CA . SER B 1 255 ? -3.076 13.031 -1.7 1 92.19 255 SER B CA 1
ATOM 4856 C C . SER B 1 255 ? -3.971 14.148 -2.223 1 92.19 255 SER B C 1
ATOM 4858 O O . SER B 1 255 ? -3.807 15.312 -1.845 1 92.19 255 SER B O 1
ATOM 4860 N N . SER B 1 256 ? -4.941 13.773 -3.084 1 91.88 256 SER B N 1
ATOM 4861 C CA . SER B 1 256 ? -5.797 14.797 -3.678 1 91.88 256 SER B CA 1
ATOM 4862 C C . SER B 1 256 ? -7.246 14.328 -3.756 1 91.88 256 SER B C 1
ATOM 4864 O O . SER B 1 256 ? -7.559 13.195 -3.389 1 91.88 256 SER B O 1
ATOM 4866 N N . ASP B 1 257 ? -8.102 15.242 -4.277 1 90.5 257 ASP B N 1
ATOM 4867 C CA . ASP B 1 257 ? -9.531 14.984 -4.383 1 90.5 257 ASP B CA 1
ATOM 4868 C C . ASP B 1 257 ? -9.844 14.086 -5.574 1 90.5 257 ASP B C 1
ATOM 4870 O O . ASP B 1 257 ? -11.008 13.766 -5.836 1 90.5 257 ASP B O 1
ATOM 4874 N N . LYS B 1 258 ? -8.812 13.656 -6.219 1 83.06 258 LYS B N 1
ATOM 4875 C CA . LYS B 1 258 ? -9 12.727 -7.324 1 83.06 258 LYS B CA 1
ATOM 4876 C C . LYS B 1 258 ? -8.945 11.281 -6.836 1 83.06 258 LYS B C 1
ATOM 4878 O O . LYS B 1 258 ? -9.023 10.344 -7.637 1 83.06 258 LYS B O 1
ATOM 4883 N N . GLY B 1 259 ? -8.766 11.211 -5.504 1 79.38 259 GLY B N 1
ATOM 4884 C CA . GLY B 1 259 ? -8.672 9.875 -4.938 1 79.38 259 GLY B CA 1
ATOM 4885 C C . GLY B 1 259 ? -7.324 9.219 -5.184 1 79.38 259 GLY B C 1
ATOM 4886 O O . GLY B 1 259 ? -7.219 7.992 -5.203 1 79.38 259 GLY B O 1
ATOM 4887 N N . THR B 1 260 ? -6.355 9.992 -5.465 1 82.5 260 THR B N 1
ATOM 4888 C CA . THR B 1 260 ? -5.027 9.469 -5.77 1 82.5 260 THR B CA 1
ATOM 4889 C C . THR B 1 260 ? -4.012 9.953 -4.738 1 82.5 260 THR B C 1
ATOM 4891 O O . THR B 1 260 ? -4.18 11.016 -4.141 1 82.5 260 THR B O 1
ATOM 4894 N N . MET B 1 261 ? -3.141 9.109 -4.531 1 87.38 261 MET B N 1
ATOM 4895 C CA . MET B 1 261 ? -1.935 9.477 -3.795 1 87.38 261 MET B CA 1
ATOM 4896 C C . MET B 1 261 ? -0.696 9.336 -4.672 1 87.38 261 MET B C 1
ATOM 4898 O O . MET B 1 261 ? -0.452 8.266 -5.238 1 87.38 261 MET B O 1
ATOM 4902 N N . HIS B 1 262 ? 0.035 10.383 -4.809 1 88.12 262 HIS B N 1
ATOM 4903 C CA . HIS B 1 262 ? 1.271 10.391 -5.582 1 88.12 262 HIS B CA 1
ATOM 4904 C C . HIS B 1 262 ? 2.492 10.375 -4.672 1 88.12 262 HIS B C 1
ATOM 4906 O O . HIS B 1 262 ? 2.514 11.062 -3.648 1 88.12 262 HIS B O 1
ATOM 4912 N N . ILE B 1 263 ? 3.428 9.609 -5.016 1 87.31 263 ILE B N 1
ATOM 4913 C CA . ILE B 1 263 ? 4.695 9.555 -4.293 1 87.31 263 ILE B CA 1
ATOM 4914 C C . ILE B 1 263 ? 5.824 10.047 -5.191 1 87.31 263 ILE B C 1
ATOM 4916 O O . ILE B 1 263 ? 5.953 9.602 -6.336 1 87.31 263 ILE B O 1
ATOM 4920 N N . PHE B 1 264 ? 6.645 10.977 -4.676 1 86.88 264 PHE B N 1
ATOM 4921 C CA . PHE B 1 264 ? 7.766 11.555 -5.402 1 86.88 264 PHE B CA 1
ATOM 4922 C C . PHE B 1 264 ? 9.078 11.281 -4.68 1 86.88 264 PHE B C 1
ATOM 4924 O O . PHE B 1 264 ? 9.102 11.141 -3.455 1 86.88 264 PHE B O 1
ATOM 4931 N N . SER B 1 265 ? 10.125 11.203 -5.461 1 82.88 265 SER B N 1
ATOM 4932 C CA . SER B 1 265 ? 11.469 11.195 -4.883 1 82.88 265 SER B CA 1
ATOM 4933 C C . SER B 1 265 ? 11.938 12.609 -4.562 1 82.88 265 SER B C 1
ATOM 4935 O O . SER B 1 265 ? 11.742 13.531 -5.359 1 82.88 265 SER B O 1
ATOM 4937 N N . LEU B 1 266 ? 12.547 12.68 -3.363 1 85.94 266 LEU B N 1
ATOM 4938 C CA . LEU B 1 266 ? 13.078 13.977 -2.957 1 85.94 266 LEU B CA 1
ATOM 4939 C C . LEU B 1 266 ? 14.578 14.055 -3.211 1 85.94 266 LEU B C 1
ATOM 4941 O O . LEU B 1 266 ? 15.297 13.078 -2.992 1 85.94 266 LEU B O 1
ATOM 4945 N N . ARG B 1 267 ? 15.07 15.125 -3.686 1 79.56 267 ARG B N 1
ATOM 4946 C CA . ARG B 1 267 ? 16.484 15.367 -3.945 1 79.56 267 ARG B CA 1
ATOM 4947 C C . ARG B 1 267 ? 16.984 16.562 -3.145 1 79.56 267 ARG B C 1
ATOM 4949 O O . ARG B 1 267 ? 17.922 17.25 -3.57 1 79.56 267 ARG B O 1
ATOM 4956 N N . VAL B 1 268 ? 16.438 16.781 -2.006 1 76 268 VAL B N 1
ATOM 4957 C CA . VAL B 1 268 ? 16.766 17.984 -1.258 1 76 268 VAL B CA 1
ATOM 4958 C C . VAL B 1 268 ? 17.875 17.688 -0.254 1 76 268 VAL B C 1
ATOM 4960 O O . VAL B 1 268 ? 17.891 16.625 0.368 1 76 268 VAL B O 1
ATOM 4963 N N . ARG B 1 269 ? 19.328 17.625 -0.571 1 57.41 269 ARG B N 1
ATOM 4964 C CA . ARG B 1 269 ? 20.453 17.359 0.323 1 57.41 269 ARG B CA 1
ATOM 4965 C C . ARG B 1 269 ? 20.391 18.25 1.56 1 57.41 269 ARG B C 1
ATOM 4967 O O . ARG B 1 269 ? 20.219 19.469 1.445 1 57.41 269 ARG B O 1
ATOM 4974 N N . PRO B 1 270 ? 20.234 17.656 2.727 1 50.88 270 PRO B N 1
ATOM 4975 C CA . PRO B 1 270 ? 20.438 18.578 3.836 1 50.88 270 PRO B CA 1
ATOM 4976 C C . PRO B 1 270 ? 21.859 19.156 3.871 1 50.88 270 PRO B C 1
ATOM 4978 O O . PRO B 1 270 ? 22.797 18.5 3.441 1 50.88 270 PRO B O 1
ATOM 4981 N N . ARG B 1 271 ? 22.219 20.375 3.91 1 41.38 271 ARG B N 1
ATOM 4982 C CA . ARG B 1 271 ? 23.516 21.016 4.023 1 41.38 271 ARG B CA 1
ATOM 4983 C C . ARG B 1 271 ? 24.375 20.328 5.078 1 41.38 271 ARG B C 1
ATOM 4985 O O . ARG B 1 271 ? 25.609 20.438 5.055 1 41.38 271 ARG B O 1
ATOM 4992 N N . GLY B 1 272 ? 24.141 19.703 6.191 1 35.09 272 GLY B N 1
ATOM 4993 C CA . GLY B 1 272 ? 25.125 19.484 7.23 1 35.09 272 GLY B CA 1
ATOM 4994 C C . GLY B 1 272 ? 26.109 18.391 6.898 1 35.09 272 GLY B C 1
ATOM 4995 O O . GLY B 1 272 ? 27.094 18.172 7.625 1 35.09 272 GLY B O 1
ATOM 4996 N N . LYS B 1 273 ? 25.922 17.266 6.395 1 35.38 273 LYS B N 1
ATOM 4997 C CA . LYS B 1 273 ? 26.984 16.266 6.488 1 35.38 273 LYS B CA 1
ATOM 4998 C C . LYS B 1 273 ? 28.078 16.531 5.461 1 35.38 273 LYS B C 1
ATOM 5000 O O . LYS B 1 273 ? 28.891 15.656 5.18 1 35.38 273 LYS B O 1
ATOM 5005 N N . ASP B 1 274 ? 28.188 17.547 4.73 1 32.66 274 ASP B N 1
ATOM 5006 C CA . ASP B 1 274 ? 29.5 17.766 4.129 1 32.66 274 ASP B CA 1
ATOM 5007 C C . ASP B 1 274 ? 30.578 17.938 5.199 1 32.66 274 ASP B C 1
ATOM 5009 O O . ASP B 1 274 ? 31.719 18.234 4.887 1 32.66 274 ASP B O 1
ATOM 5013 N N . ALA B 1 275 ? 30.438 18.297 6.488 1 29.69 275 ALA B N 1
ATOM 5014 C CA . ALA B 1 275 ? 31.672 18.625 7.188 1 29.69 275 ALA B CA 1
ATOM 5015 C C . ALA B 1 275 ? 32.594 17.406 7.293 1 29.69 275 ALA B C 1
ATOM 5017 O O . ALA B 1 275 ? 33.781 17.547 7.48 1 29.69 275 ALA B O 1
ATOM 5018 N N . SER B 1 276 ? 32.5 16.203 7.723 1 26.73 276 SER B N 1
ATOM 5019 C CA . SER B 1 276 ? 33.688 15.477 8.133 1 26.73 276 SER B CA 1
ATOM 5020 C C . SER B 1 276 ? 34.406 14.875 6.922 1 26.73 276 SER B C 1
ATOM 5022 O O . SER B 1 276 ? 35.625 14.648 6.965 1 26.73 276 SER B O 1
ATOM 5024 N N . ASN B 1 277 ? 33.969 14.039 6.078 1 24.69 277 ASN B N 1
ATOM 5025 C CA . ASN B 1 277 ? 35 13.312 5.309 1 24.69 277 ASN B CA 1
ATOM 5026 C C . ASN B 1 277 ? 35.625 14.188 4.238 1 24.69 277 ASN B C 1
ATOM 5028 O O . ASN B 1 277 ? 34.938 14.672 3.336 1 24.69 277 ASN B O 1
ATOM 5032 N N . GLY B 1 278 ? 36.75 14.938 4.566 1 23.16 278 GLY B N 1
ATOM 5033 C CA . GLY B 1 278 ? 37.938 15.445 3.865 1 23.16 278 GLY B CA 1
ATOM 5034 C C . GLY B 1 278 ? 38.438 14.508 2.791 1 23.16 278 GLY B C 1
ATOM 5035 O O . GLY B 1 278 ? 39.656 14.273 2.689 1 23.16 278 GLY B O 1
ATOM 5036 N N . LYS B 1 279 ? 38.031 13.391 2.303 1 23.81 279 LYS B N 1
ATOM 5037 C CA . LYS B 1 279 ? 38.906 12.891 1.263 1 23.81 279 LYS B CA 1
ATOM 5038 C C . LYS B 1 279 ? 39.25 13.984 0.257 1 23.81 279 LYS B C 1
ATOM 5040 O O . LYS B 1 279 ? 38.469 14.914 0.058 1 23.81 279 LYS B O 1
ATOM 5045 N N . SER B 1 280 ? 40.625 14.039 -0.165 1 21.08 280 SER B N 1
ATOM 5046 C CA . SER B 1 280 ? 41.656 14.656 -0.996 1 21.08 280 SER B CA 1
ATOM 5047 C C . SER B 1 280 ? 41.125 14.922 -2.408 1 21.08 280 SER B C 1
ATOM 5049 O O . SER B 1 280 ? 40.406 14.102 -2.969 1 21.08 280 SER B O 1
ATOM 5051 N N . ALA B 1 281 ? 41 16.078 -2.758 1 21.81 281 ALA B N 1
ATOM 5052 C CA . ALA B 1 281 ? 40.969 16.625 -4.105 1 21.81 281 ALA B CA 1
ATOM 5053 C C . ALA B 1 281 ? 42 15.977 -4.992 1 21.81 281 ALA B C 1
ATOM 5055 O O . ALA B 1 281 ? 42.219 16.391 -6.137 1 21.81 281 ALA B O 1
ATOM 5056 N N . ILE B 1 282 ? 42.938 15.102 -4.422 1 18.09 282 ILE B N 1
ATOM 5057 C CA . ILE B 1 282 ? 44.156 14.969 -5.234 1 18.09 282 ILE B CA 1
ATOM 5058 C C . ILE B 1 282 ? 43.812 14.227 -6.531 1 18.09 282 ILE B C 1
ATOM 5060 O O . ILE B 1 282 ? 44.531 14.383 -7.531 1 18.09 282 ILE B O 1
ATOM 5064 N N . ALA B 1 283 ? 43.062 13.086 -6.453 1 20.33 283 ALA B N 1
ATOM 5065 C CA . ALA B 1 283 ? 43.5 12.234 -7.555 1 20.33 283 ALA B CA 1
ATOM 5066 C C . ALA B 1 283 ? 43.125 12.836 -8.906 1 20.33 283 ALA B C 1
ATOM 5068 O O . ALA B 1 283 ? 42.344 12.258 -9.648 1 20.33 283 ALA B O 1
ATOM 5069 N N . GLY B 1 284 ? 42.812 14.242 -9.016 1 19.52 284 GLY B N 1
ATOM 5070 C CA . GLY B 1 284 ? 42.375 14.453 -10.391 1 19.52 284 GLY B CA 1
ATOM 5071 C C . GLY B 1 284 ? 43.312 13.844 -11.414 1 19.52 284 GLY B C 1
ATOM 5072 O O . GLY B 1 284 ? 42.969 13.773 -12.602 1 19.52 284 GLY B O 1
ATOM 5073 N N . ARG B 1 285 ? 44.656 14.102 -11.172 1 18.41 285 ARG B N 1
ATOM 5074 C CA . ARG B 1 285 ? 45.25 14.359 -12.477 1 18.41 285 ARG B CA 1
ATOM 5075 C C . ARG B 1 285 ? 45.469 13.07 -13.258 1 18.41 285 ARG B C 1
ATOM 5077 O O . ARG B 1 285 ? 46.188 13.039 -14.242 1 18.41 285 ARG B O 1
ATOM 5084 N N . GLN B 1 286 ? 45.125 11.875 -12.664 1 17.44 286 GLN B N 1
ATOM 5085 C CA . GLN B 1 286 ? 45.844 10.891 -13.477 1 17.44 286 GLN B CA 1
ATOM 5086 C C . GLN B 1 286 ? 45.438 11 -14.945 1 17.44 286 GLN B C 1
ATOM 5088 O O . GLN B 1 286 ? 44.312 11.359 -15.258 1 17.44 286 GLN B O 1
ATOM 5093 N N . MET B 1 287 ? 46.5 10.711 -15.836 1 17.72 287 MET B N 1
ATOM 5094 C CA . MET B 1 287 ? 46.844 10.672 -17.25 1 17.72 287 MET B CA 1
ATOM 5095 C C . MET B 1 287 ? 45.812 9.914 -18.062 1 17.72 287 MET B C 1
ATOM 5097 O O . MET B 1 287 ? 45.094 9.086 -17.531 1 17.72 287 MET B O 1
ATOM 5101 N N . ASP B 1 288 ? 45.875 10.055 -19.5 1 18.27 288 ASP B N 1
ATOM 5102 C CA . ASP B 1 288 ? 45.281 10.078 -20.828 1 18.27 288 ASP B CA 1
ATOM 5103 C C . ASP B 1 288 ? 44.906 8.672 -21.297 1 18.27 288 ASP B C 1
ATOM 5105 O O . ASP B 1 288 ? 44.156 8.5 -22.234 1 18.27 288 ASP B O 1
ATOM 5109 N N . ARG B 1 289 ? 45.656 7.547 -20.969 1 17.62 289 ARG B N 1
ATOM 5110 C CA . ARG B 1 289 ? 45.844 6.789 -22.203 1 17.62 289 ARG B CA 1
ATOM 5111 C C . ARG B 1 289 ? 44.562 6.07 -22.594 1 17.62 289 ARG B C 1
ATOM 5113 O O . ARG B 1 289 ? 43.688 5.852 -21.766 1 17.62 289 ARG B O 1
ATOM 5120 N N . SER B 1 290 ? 44.469 5.242 -23.766 1 18.09 290 SER B N 1
ATOM 5121 C CA . SER B 1 290 ? 43.75 4.871 -24.984 1 18.09 290 SER B CA 1
ATOM 5122 C C . SER B 1 290 ? 42.75 3.732 -24.719 1 18.09 290 SER B C 1
ATOM 5124 O O . SER B 1 290 ? 41.906 3.447 -25.562 1 18.09 290 SER B O 1
ATOM 5126 N N . TYR B 1 291 ? 42.938 2.795 -23.688 1 17.39 291 TYR B N 1
ATOM 5127 C CA . TYR B 1 291 ? 42.438 1.565 -24.328 1 17.39 291 TYR B CA 1
ATOM 5128 C C . TYR B 1 291 ? 40.938 1.576 -24.469 1 17.39 291 TYR B C 1
ATOM 5130 O O . TYR B 1 291 ? 40.219 2.145 -23.641 1 17.39 291 TYR B O 1
ATOM 5138 N N . SER B 1 292 ? 40.281 1.181 -25.594 1 17.92 292 SER B N 1
ATOM 5139 C CA . SER B 1 292 ? 39.094 1.108 -26.484 1 17.92 292 SER B CA 1
ATOM 5140 C C . SER B 1 292 ? 38 0.273 -25.859 1 17.92 292 SER B C 1
ATOM 5142 O O . SER B 1 292 ? 36.969 -0.007 -26.516 1 17.92 292 SER B O 1
ATOM 5144 N N . SER B 1 293 ? 38.188 -0.346 -24.656 1 18.55 293 SER B N 1
ATOM 5145 C CA . SER B 1 293 ? 37.281 -1.481 -24.609 1 18.55 293 SER B CA 1
ATOM 5146 C C . SER B 1 293 ? 35.844 -1.02 -24.5 1 18.55 293 SER B C 1
ATOM 5148 O O . SER B 1 293 ? 35.562 0.046 -23.953 1 18.55 293 SER B O 1
ATOM 5150 N N . GLY B 1 294 ? 34.875 -1.697 -25.109 1 18.2 294 GLY B N 1
ATOM 5151 C CA . GLY B 1 294 ? 33.5 -1.556 -25.594 1 18.2 294 GLY B CA 1
ATOM 5152 C C . GLY B 1 294 ? 32.5 -1.353 -24.469 1 18.2 294 GLY B C 1
ATOM 5153 O O . GLY B 1 294 ? 32.656 -1.868 -23.359 1 18.2 294 GLY B O 1
ATOM 5154 N N . SER B 1 295 ? 31.594 -0.273 -24.469 1 20.17 295 SER B N 1
ATOM 5155 C CA . SER B 1 295 ? 30.656 0.663 -23.859 1 20.17 295 SER B CA 1
ATOM 5156 C C . SER B 1 295 ? 29.344 -0.033 -23.484 1 20.17 295 SER B C 1
ATOM 5158 O O . SER B 1 295 ? 28.391 -0.022 -24.266 1 20.17 295 SER B O 1
ATOM 5160 N N . VAL B 1 296 ? 29.297 -1.246 -22.844 1 19.3 296 VAL B N 1
ATOM 5161 C CA . VAL B 1 296 ? 27.953 -1.84 -22.812 1 19.3 296 VAL B CA 1
ATOM 5162 C C . VAL B 1 296 ? 26.969 -0.862 -22.172 1 19.3 296 VAL B C 1
ATOM 5164 O O . VAL B 1 296 ? 27.375 0.084 -21.5 1 19.3 296 VAL B O 1
ATOM 5167 N N . GLY B 1 297 ? 25.797 -1.468 -21.625 1 20.56 297 GLY B N 1
ATOM 5168 C CA . GLY B 1 297 ? 24.391 -1.095 -21.656 1 20.56 297 GLY B CA 1
ATOM 5169 C C . GLY B 1 297 ? 24.016 -0.061 -20.625 1 20.56 297 GLY B C 1
ATOM 5170 O O . GLY B 1 297 ? 24.391 -0.186 -19.453 1 20.56 297 GLY B O 1
ATOM 5171 N N . SER B 1 298 ? 23.828 1.146 -20.922 1 22.16 298 SER B N 1
ATOM 5172 C CA . SER B 1 298 ? 23.375 2.453 -20.453 1 22.16 298 SER B CA 1
ATOM 5173 C C . SER B 1 298 ? 22.109 2.338 -19.609 1 22.16 298 SER B C 1
ATOM 5175 O O . SER B 1 298 ? 21.359 1.37 -19.75 1 22.16 298 SER B O 1
ATOM 5177 N N . ASN B 1 299 ? 22 2.969 -18.484 1 21.97 299 ASN B N 1
ATOM 5178 C CA . ASN B 1 299 ? 21 3.406 -17.516 1 21.97 299 ASN B CA 1
ATOM 5179 C C . ASN B 1 299 ? 19.703 3.857 -18.203 1 21.97 299 ASN B C 1
ATOM 5181 O O . ASN B 1 299 ? 19.734 4.73 -19.062 1 21.97 299 ASN B O 1
ATOM 5185 N N . ALA B 1 300 ? 18.75 3.033 -18.391 1 23.59 300 ALA B N 1
ATOM 5186 C CA . ALA B 1 300 ? 17.609 3.469 -19.172 1 23.59 300 ALA B CA 1
ATOM 5187 C C . ALA B 1 300 ? 17.141 4.863 -18.75 1 23.59 300 ALA B C 1
ATOM 5189 O O . ALA B 1 300 ? 16.547 5.027 -17.688 1 23.59 300 ALA B O 1
ATOM 5190 N N . SER B 1 301 ? 17.891 5.949 -18.781 1 25.98 301 SER B N 1
ATOM 5191 C CA . SER B 1 301 ? 17.5 7.324 -19.062 1 25.98 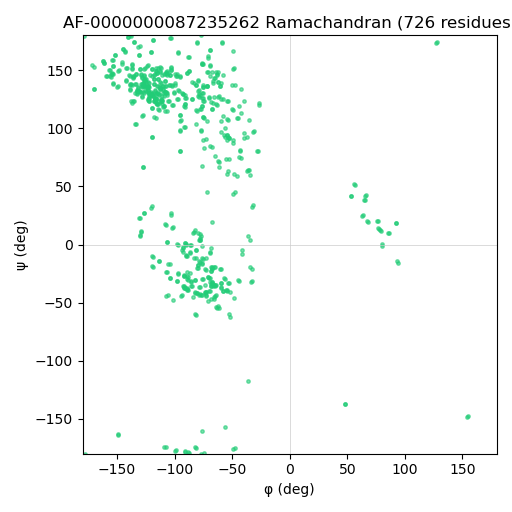301 SER B CA 1
ATOM 5192 C C . SER B 1 301 ? 16.266 7.371 -19.969 1 25.98 301 SER B C 1
ATOM 5194 O O . SER B 1 301 ? 16.219 6.711 -21 1 25.98 301 SER B O 1
ATOM 5196 N N . SER B 1 302 ? 15.016 7.211 -19.531 1 28.33 302 SER B N 1
ATOM 5197 C CA . SER B 1 302 ? 14.141 7.406 -20.672 1 28.33 302 SER B CA 1
ATOM 5198 C C . SER B 1 302 ? 14.781 8.32 -21.703 1 28.33 302 SER B C 1
ATOM 5200 O O . SER B 1 302 ? 15.609 9.164 -21.375 1 28.33 302 SER B O 1
ATOM 5202 N N . SER B 1 303 ? 14.945 7.879 -22.891 1 28.95 303 SER B N 1
ATOM 5203 C CA . SER B 1 303 ? 15.375 8.594 -24.094 1 28.95 303 SER B CA 1
ATOM 5204 C C . SER B 1 303 ? 14.891 10.047 -24.078 1 28.95 303 SER B C 1
ATOM 5206 O O . SER B 1 303 ? 15.156 10.805 -25 1 28.95 303 SER B O 1
ATOM 5208 N N . LEU B 1 304 ? 13.789 10.289 -23.219 1 27.19 304 LEU B N 1
ATOM 5209 C CA . LEU B 1 304 ? 13.43 11.672 -23.484 1 27.19 304 LEU B CA 1
ATOM 5210 C C . LEU B 1 304 ? 14.398 12.633 -22.797 1 27.19 304 LEU B C 1
ATOM 5212 O O . LEU B 1 304 ? 14.102 13.82 -22.656 1 27.19 304 LEU B O 1
ATOM 5216 N N . SER B 1 305 ? 15.422 12.266 -22.219 1 31.59 305 SER B N 1
ATOM 5217 C CA . SER B 1 305 ? 16.484 13.164 -21.766 1 31.59 305 SER B CA 1
ATOM 5218 C C . SER B 1 305 ? 16.969 14.047 -22.906 1 31.59 305 SER B C 1
ATOM 5220 O O . SER B 1 305 ? 17.641 15.055 -22.672 1 31.59 305 SER B O 1
ATOM 5222 N N . PHE B 1 306 ? 16.953 13.516 -24.078 1 30.19 306 PHE B N 1
ATOM 5223 C CA . PHE B 1 306 ? 17.516 14.336 -25.141 1 30.19 306 PHE B CA 1
ATOM 5224 C C . PHE B 1 306 ? 16.656 15.578 -25.391 1 30.19 306 PHE B C 1
ATOM 5226 O O . PHE B 1 306 ? 17.141 16.578 -25.906 1 30.19 306 PHE B O 1
ATOM 5233 N N . MET B 1 307 ? 15.211 15.414 -25.25 1 27.23 307 MET B N 1
ATOM 5234 C CA . MET B 1 307 ? 14.391 16.594 -25.547 1 27.23 307 MET B CA 1
ATOM 5235 C C . MET B 1 307 ? 14.375 17.562 -24.375 1 27.23 307 MET B C 1
ATOM 5237 O O . MET B 1 307 ? 13.555 18.484 -24.328 1 27.23 307 MET B O 1
ATOM 5241 N N . LYS B 1 308 ? 15.039 17.5 -23.453 1 34 308 LYS B N 1
ATOM 5242 C CA . LYS B 1 308 ? 15.195 18.422 -22.328 1 34 308 LYS B CA 1
ATOM 5243 C C . LYS B 1 308 ? 15.469 19.844 -22.812 1 34 308 LYS B C 1
ATOM 5245 O O . LYS B 1 308 ? 15.281 20.812 -22.078 1 34 308 LYS B O 1
ATOM 5250 N N . GLY B 1 309 ? 16.203 19.953 -23.734 1 31.86 309 GLY B N 1
ATOM 5251 C CA . GLY B 1 309 ? 16.562 21.266 -24.25 1 31.86 309 GLY B CA 1
ATOM 5252 C C . GLY B 1 309 ? 15.383 22.047 -24.797 1 31.86 309 GLY B C 1
ATOM 5253 O O . GLY B 1 309 ? 15.406 23.281 -24.812 1 31.86 309 GLY B O 1
ATOM 5254 N N . ILE B 1 310 ? 14.555 21.547 -25.75 1 34.06 310 ILE B N 1
ATOM 5255 C CA . ILE B 1 310 ? 13.602 22.281 -26.562 1 34.06 310 ILE B CA 1
ATOM 5256 C C . ILE B 1 310 ? 12.25 22.359 -25.844 1 34.06 310 ILE B C 1
ATOM 5258 O O . ILE B 1 310 ? 11.352 23.078 -26.266 1 34.06 310 ILE B O 1
ATOM 5262 N N . LEU B 1 311 ? 11.875 21.281 -24.969 1 31.12 311 LEU B N 1
ATOM 5263 C CA . LEU B 1 311 ? 10.477 21.297 -24.578 1 31.12 311 LEU B CA 1
ATOM 5264 C C . LEU B 1 311 ? 10.242 22.234 -23.406 1 31.12 311 LEU B C 1
ATOM 5266 O O . LEU B 1 311 ? 11.133 22.406 -22.562 1 31.12 311 LEU B O 1
ATOM 5270 N N . PRO B 1 312 ? 9.148 23.031 -23.375 1 33.69 312 PRO B N 1
ATOM 5271 C CA . PRO B 1 312 ? 8.789 24.016 -22.359 1 33.69 312 PRO B CA 1
ATOM 5272 C C . PRO B 1 312 ? 8.883 23.469 -20.938 1 33.69 312 PRO B C 1
ATOM 5274 O O . PRO B 1 312 ? 8.867 22.25 -20.75 1 33.69 312 PRO B O 1
ATOM 5277 N N . LYS B 1 313 ? 9.148 24.328 -19.891 1 38.91 313 LYS B N 1
ATOM 5278 C CA . LYS B 1 313 ? 9.297 24.188 -18.438 1 38.91 313 LYS B CA 1
ATOM 5279 C C . LYS B 1 313 ? 8.383 23.094 -17.906 1 38.91 313 LYS B C 1
ATOM 5281 O O . LYS B 1 313 ? 8.672 22.484 -16.859 1 38.91 313 LYS B O 1
ATOM 5286 N N . TYR B 1 314 ? 7.277 22.922 -18.516 1 36.19 314 TYR B N 1
ATOM 5287 C CA . TYR B 1 314 ? 6.258 21.969 -18.078 1 36.19 314 TYR B CA 1
ATOM 5288 C C . TYR B 1 314 ? 6.816 20.547 -18.016 1 36.19 314 TYR B C 1
ATOM 5290 O O . TYR B 1 314 ? 6.434 19.766 -17.156 1 36.19 314 TYR B O 1
ATOM 5298 N N . PHE B 1 315 ? 7.625 20.141 -18.953 1 37.25 315 PHE B N 1
ATOM 5299 C CA . PHE B 1 315 ? 8.125 18.781 -19.078 1 37.25 315 PHE B CA 1
ATOM 5300 C C . PHE B 1 315 ? 9.211 18.5 -18.047 1 37.25 315 PHE B C 1
ATOM 5302 O O . PHE B 1 315 ? 9.688 17.375 -17.938 1 37.25 315 PHE B O 1
ATOM 5309 N N . SER B 1 316 ? 9.742 19.562 -17.359 1 39.88 316 SER B N 1
ATOM 5310 C CA . SER B 1 316 ? 10.852 19.359 -16.438 1 39.88 316 SER B CA 1
ATOM 5311 C C . SER B 1 316 ? 10.367 18.844 -15.086 1 39.88 316 SER B C 1
ATOM 5313 O O . SER B 1 316 ? 11.172 18.594 -14.188 1 39.88 316 SER B O 1
ATOM 5315 N N . SER B 1 317 ? 9.039 18.781 -14.992 1 45.81 317 SER B N 1
ATOM 5316 C CA . SER B 1 317 ? 8.602 18.422 -13.648 1 45.81 317 SER B CA 1
ATOM 5317 C C . SER B 1 317 ? 8.727 16.922 -13.414 1 45.81 317 SER B C 1
ATOM 5319 O O . SER B 1 317 ? 8.664 16.125 -14.359 1 45.81 317 SER B O 1
ATOM 5321 N N . GLU B 1 318 ? 9.328 16.625 -12.273 1 54.97 318 GLU B N 1
ATOM 5322 C CA . GLU B 1 318 ? 9.43 15.234 -11.844 1 54.97 318 GLU B CA 1
ATOM 5323 C C . GLU B 1 318 ? 8.062 14.656 -11.516 1 54.97 318 GLU B C 1
ATOM 5325 O O . GLU B 1 318 ? 7.242 15.305 -10.859 1 54.97 318 GLU B O 1
ATOM 5330 N N . TRP B 1 319 ? 7.781 13.602 -12.234 1 50.06 319 TRP B N 1
ATOM 5331 C CA . TRP B 1 319 ? 6.496 12.953 -12.008 1 50.06 319 TRP B CA 1
ATOM 5332 C C . TRP B 1 319 ? 6.594 11.914 -10.906 1 50.06 319 TRP B C 1
ATOM 5334 O O . TRP B 1 319 ? 7.691 11.484 -10.539 1 50.06 319 TRP B O 1
ATOM 5344 N N . SER B 1 320 ? 5.391 11.609 -10.43 1 56.59 320 SER B N 1
ATOM 5345 C CA . SER B 1 320 ? 5.316 10.602 -9.367 1 56.59 320 SER B CA 1
ATOM 5346 C C . SER B 1 320 ? 5.738 9.234 -9.883 1 56.59 320 SER B C 1
ATOM 5348 O O . SER B 1 320 ? 5.469 8.883 -11.031 1 56.59 320 SER B O 1
ATOM 5350 N N . PHE B 1 321 ? 6.469 8.578 -9.047 1 54.03 321 PHE B N 1
ATOM 5351 C CA . PHE B 1 321 ? 6.945 7.254 -9.43 1 54.03 321 PHE B CA 1
ATOM 5352 C C . PHE B 1 321 ? 5.918 6.184 -9.078 1 54.03 321 PHE B C 1
ATOM 5354 O O . PHE B 1 321 ? 5.938 5.09 -9.641 1 54.03 321 PHE B O 1
ATOM 5361 N N . ALA B 1 322 ? 5.066 6.512 -8.086 1 66 322 ALA B N 1
ATOM 5362 C CA . ALA B 1 322 ? 4.016 5.562 -7.727 1 66 322 ALA B CA 1
ATOM 5363 C C . ALA B 1 322 ? 2.699 6.281 -7.453 1 66 322 ALA B C 1
ATOM 5365 O O . ALA B 1 322 ? 2.691 7.43 -7.004 1 66 322 ALA B O 1
ATOM 5366 N N . GLN B 1 323 ? 1.627 5.602 -7.805 1 71.31 323 GLN B N 1
ATOM 5367 C CA . GLN B 1 323 ? 0.296 6.16 -7.598 1 71.31 323 GLN B CA 1
ATOM 5368 C C . GLN B 1 323 ? -0.668 5.105 -7.066 1 71.31 323 GLN B C 1
ATOM 5370 O O . GLN B 1 323 ? -0.612 3.943 -7.477 1 71.31 323 GLN B O 1
ATOM 5375 N N . PHE B 1 324 ? -1.414 5.543 -6.152 1 72 324 PHE B N 1
ATOM 5376 C CA . PHE B 1 324 ? -2.477 4.715 -5.598 1 72 324 PHE B CA 1
ATOM 5377 C C . PHE B 1 324 ? -3.84 5.359 -5.82 1 72 324 PHE B C 1
ATOM 5379 O O . PHE B 1 324 ? -4.004 6.562 -5.609 1 72 324 PHE B O 1
ATOM 5386 N N . ARG B 1 325 ? -4.633 4.582 -6.352 1 75.06 325 ARG B N 1
ATOM 5387 C CA . ARG B 1 325 ? -6.016 5.035 -6.457 1 75.06 325 ARG B CA 1
ATOM 5388 C C . ARG B 1 325 ? -6.918 4.254 -5.512 1 75.06 325 ARG B C 1
ATOM 5390 O O . ARG B 1 325 ? -6.992 3.023 -5.586 1 75.06 325 ARG B O 1
ATOM 5397 N N . LEU B 1 326 ? -7.492 4.957 -4.648 1 68 326 LEU B N 1
ATOM 5398 C CA . LEU B 1 326 ? -8.336 4.344 -3.629 1 68 326 LEU B CA 1
ATOM 5399 C C . LEU B 1 326 ? -9.812 4.453 -4.008 1 68 326 LEU B C 1
ATOM 5401 O O . LEU B 1 326 ? -10.188 5.305 -4.82 1 68 326 LEU B O 1
ATOM 5405 N N . PRO B 1 327 ? -10.609 3.457 -3.639 1 60.38 327 PRO B N 1
ATOM 5406 C CA . PRO B 1 327 ? -11.984 3.342 -4.117 1 60.38 327 PRO B CA 1
ATOM 5407 C C . PRO B 1 327 ? -12.789 4.625 -3.916 1 60.38 327 PRO B C 1
ATOM 5409 O O . PRO B 1 327 ? -13.516 5.051 -4.816 1 60.38 327 PRO B O 1
ATOM 5412 N N . GLU B 1 328 ? -12.961 5.02 -2.605 1 60.25 328 GLU B N 1
ATOM 5413 C CA . GLU B 1 328 ? -13.906 6.102 -2.35 1 60.25 328 GLU B CA 1
ATOM 5414 C C . GLU B 1 328 ? -13.203 7.457 -2.371 1 60.25 328 GLU B C 1
ATOM 5416 O O . GLU B 1 328 ? -12.062 7.582 -1.932 1 60.25 328 GLU B O 1
ATOM 5421 N N . VAL B 1 329 ? -13.883 8.25 -3.191 1 65.44 329 VAL B N 1
ATOM 5422 C CA . VAL B 1 329 ? -13.406 9.625 -3.166 1 65.44 329 VAL B CA 1
ATOM 5423 C C . VAL B 1 329 ? -13.711 10.258 -1.807 1 65.44 329 VAL B C 1
ATOM 5425 O O . VAL B 1 329 ? -14.836 10.68 -1.554 1 65.44 329 VAL B O 1
ATOM 5428 N N . THR B 1 330 ? -12.828 10.016 -0.875 1 79.06 330 THR B N 1
ATOM 5429 C CA . THR B 1 330 ? -12.852 10.656 0.432 1 79.06 330 THR B CA 1
ATOM 5430 C C . THR B 1 330 ? -11.562 11.43 0.677 1 79.06 330 THR B C 1
ATOM 5432 O O . THR B 1 330 ? -10.641 11.383 -0.139 1 79.06 330 THR B O 1
ATOM 5435 N N . ARG B 1 331 ? -11.695 12.219 1.656 1 86.38 331 ARG B N 1
ATOM 5436 C CA . ARG B 1 331 ? -10.492 12.961 2.037 1 86.38 331 ARG B CA 1
ATOM 5437 C C . ARG B 1 331 ? -9.516 12.07 2.795 1 86.38 331 ARG B C 1
ATOM 5439 O O . ARG B 1 331 ? -9.852 11.531 3.852 1 86.38 331 ARG B O 1
ATOM 5446 N N . TYR B 1 332 ? -8.344 11.961 2.16 1 88.44 332 TYR B N 1
ATOM 5447 C CA . TYR B 1 332 ? -7.305 11.164 2.793 1 88.44 332 TYR B CA 1
ATOM 5448 C C . TYR B 1 332 ? -6.191 12.047 3.34 1 88.44 332 TYR B C 1
ATOM 5450 O O . TYR B 1 332 ? -5.691 12.93 2.641 1 88.44 332 TYR B O 1
ATOM 5458 N N . ILE B 1 333 ? -5.84 11.781 4.578 1 94.31 333 ILE B N 1
ATOM 5459 C CA . ILE B 1 333 ? -4.699 12.453 5.184 1 94.31 333 ILE B CA 1
ATOM 5460 C C . ILE B 1 333 ? -3.525 11.484 5.293 1 94.31 333 ILE B C 1
ATOM 5462 O O . ILE B 1 333 ? -3.668 10.383 5.832 1 94.31 333 ILE B O 1
ATOM 5466 N N . THR B 1 334 ? -2.391 11.922 4.797 1 94.56 334 THR B N 1
ATOM 5467 C CA . THR B 1 334 ? -1.27 11 4.672 1 94.56 334 THR B CA 1
ATOM 5468 C C . THR B 1 334 ? -0.154 11.367 5.645 1 94.56 334 THR B C 1
ATOM 5470 O O . THR B 1 334 ? -0.045 12.516 6.066 1 94.56 334 THR B O 1
ATOM 5473 N N . ALA B 1 335 ? 0.594 10.398 6.035 1 96.31 335 ALA B N 1
ATOM 5474 C CA . ALA B 1 335 ? 1.799 10.547 6.844 1 96.31 335 ALA B CA 1
ATOM 5475 C C . ALA B 1 335 ? 2.77 9.398 6.605 1 96.31 335 ALA B C 1
ATOM 5477 O O . ALA B 1 335 ? 2.383 8.352 6.078 1 96.31 335 ALA B O 1
ATOM 5478 N N . PHE B 1 336 ? 3.998 9.586 6.906 1 93.88 336 PHE B N 1
ATOM 5479 C CA . PHE B 1 336 ? 4.969 8.5 6.879 1 93.88 336 PHE B CA 1
ATOM 5480 C C . PHE B 1 336 ? 5.18 7.93 8.273 1 93.88 336 PHE B C 1
ATOM 5482 O O . PHE B 1 336 ? 5.492 8.664 9.211 1 93.88 336 PHE B O 1
ATOM 5489 N N . GLY B 1 337 ? 4.992 6.664 8.367 1 90.94 337 GLY B N 1
ATOM 5490 C CA . GLY B 1 337 ? 5.285 5.988 9.625 1 90.94 337 GLY B CA 1
ATOM 5491 C C . GLY B 1 337 ? 6.762 5.727 9.836 1 90.94 337 GLY B C 1
ATOM 5492 O O . GLY B 1 337 ? 7.227 5.633 10.969 1 90.94 337 GLY B O 1
ATOM 5493 N N . ASP B 1 338 ? 7.379 5.434 8.82 1 88.94 338 ASP B N 1
ATOM 5494 C CA . ASP B 1 338 ? 8.836 5.312 8.773 1 88.94 338 ASP B CA 1
ATOM 5495 C C . ASP B 1 338 ? 9.367 5.695 7.391 1 88.94 338 ASP B C 1
ATOM 5497 O O . ASP B 1 338 ? 8.68 6.355 6.613 1 88.94 338 ASP B O 1
ATOM 5501 N N . GLN B 1 339 ? 10.57 5.34 7.086 1 83.75 339 GLN B N 1
ATOM 5502 C CA . GLN B 1 339 ? 11.234 5.824 5.879 1 83.75 339 GLN B CA 1
ATOM 5503 C C . GLN B 1 339 ? 10.57 5.254 4.625 1 83.75 339 GLN B C 1
ATOM 5505 O O . GLN B 1 339 ? 10.656 5.848 3.551 1 83.75 339 GLN B O 1
ATOM 5510 N N . THR B 1 340 ? 9.914 4.156 4.805 1 83.06 340 THR B N 1
ATOM 5511 C CA . THR B 1 340 ? 9.438 3.482 3.602 1 83.06 340 THR B CA 1
ATOM 5512 C C . THR B 1 340 ? 7.953 3.148 3.713 1 83.06 340 THR B C 1
ATOM 5514 O O . THR B 1 340 ? 7.434 2.34 2.941 1 83.06 340 THR B O 1
ATOM 5517 N N . THR B 1 341 ? 7.359 3.701 4.695 1 90 341 THR B N 1
ATOM 5518 C CA . THR B 1 341 ? 5.965 3.357 4.938 1 90 341 THR B CA 1
ATOM 5519 C C . THR B 1 341 ? 5.086 4.605 4.902 1 90 341 THR B C 1
ATOM 5521 O O . THR B 1 341 ? 5.316 5.551 5.656 1 90 341 THR B O 1
ATOM 5524 N N . VAL B 1 342 ? 4.094 4.535 4.09 1 91.38 342 VAL B N 1
ATOM 5525 C CA . VAL B 1 342 ? 3.123 5.625 4.008 1 91.38 342 VAL B CA 1
ATOM 5526 C C . VAL B 1 342 ? 1.785 5.172 4.586 1 91.38 342 VAL B C 1
ATOM 5528 O O . VAL B 1 342 ? 1.314 4.07 4.289 1 91.38 342 VAL B O 1
ATOM 5531 N N . MET B 1 343 ? 1.273 6.004 5.387 1 94.31 343 MET B N 1
ATOM 5532 C CA . MET B 1 343 ? -0.021 5.742 6.012 1 94.31 343 MET B CA 1
ATOM 5533 C C . MET B 1 343 ? -1.061 6.758 5.551 1 94.31 343 MET B C 1
ATOM 5535 O O . MET B 1 343 ? -0.734 7.922 5.305 1 94.31 343 MET B O 1
ATOM 5539 N N . MET B 1 344 ? -2.316 6.305 5.461 1 92 344 MET B N 1
ATOM 5540 C CA . MET B 1 344 ? -3.424 7.172 5.07 1 92 344 MET B CA 1
ATOM 5541 C C . MET B 1 344 ? -4.656 6.898 5.926 1 92 344 MET B C 1
ATOM 5543 O O . MET B 1 344 ? -4.98 5.742 6.203 1 92 344 MET B O 1
ATOM 5547 N N . ILE B 1 345 ? -5.223 7.996 6.273 1 92.12 345 ILE B N 1
ATOM 5548 C CA . ILE B 1 345 ? -6.492 7.906 6.984 1 92.12 345 ILE B CA 1
ATOM 5549 C C . ILE B 1 345 ? -7.582 8.617 6.184 1 92.12 345 ILE B C 1
ATOM 5551 O O . ILE B 1 345 ? -7.414 9.766 5.777 1 92.12 345 ILE B O 1
ATOM 5555 N N . GLY B 1 346 ? -8.656 7.852 5.996 1 88.31 346 GLY B N 1
ATOM 5556 C CA . GLY B 1 346 ? -9.797 8.445 5.312 1 88.31 346 GLY B CA 1
ATOM 5557 C C . GLY B 1 346 ? -10.922 8.82 6.258 1 88.31 346 GLY B C 1
ATOM 5558 O O . GLY B 1 346 ? -11.148 8.156 7.266 1 88.31 346 GLY B O 1
ATOM 5559 N N . LEU B 1 347 ? -11.648 9.852 5.859 1 87.44 347 LEU B N 1
ATOM 5560 C CA . LEU B 1 347 ? -12.797 10.258 6.664 1 87.44 347 LEU B CA 1
ATOM 5561 C C . LEU B 1 347 ? -13.906 9.219 6.59 1 87.44 347 LEU B C 1
ATOM 5563 O O . LEU B 1 347 ? -14.875 9.281 7.355 1 87.44 347 LEU B O 1
ATOM 5567 N N . ASP B 1 348 ? -13.742 8.258 5.773 1 81.88 348 ASP B N 1
ATOM 5568 C CA . ASP B 1 348 ? -14.688 7.148 5.703 1 81.88 348 ASP B CA 1
ATOM 5569 C C . ASP B 1 348 ? -14.352 6.066 6.727 1 81.88 348 ASP B C 1
ATOM 5571 O O . ASP B 1 348 ? -15 5.02 6.773 1 81.88 348 ASP B O 1
ATOM 5575 N N . GLY B 1 349 ? -13.312 6.324 7.453 1 85 349 GLY B N 1
ATOM 5576 C CA . GLY B 1 349 ? -12.961 5.402 8.523 1 85 349 GLY B CA 1
ATOM 5577 C C . GLY B 1 349 ? -11.977 4.328 8.094 1 85 349 GLY B C 1
ATOM 5578 O O . GLY B 1 349 ? -11.859 3.291 8.75 1 85 349 GLY B O 1
ATOM 5579 N N . ARG B 1 350 ? -11.312 4.535 7.055 1 85.62 350 ARG B N 1
ATOM 5580 C CA . ARG B 1 350 ? -10.336 3.566 6.578 1 85.62 350 ARG B CA 1
ATOM 5581 C C . ARG B 1 350 ? -8.914 4.008 6.93 1 85.62 350 ARG B C 1
ATOM 5583 O O . ARG B 1 350 ? -8.594 5.195 6.852 1 85.62 350 ARG B O 1
ATOM 5590 N N . TYR B 1 351 ? -8.234 3.055 7.352 1 90.44 351 TYR B N 1
ATOM 5591 C CA . TYR B 1 351 ? -6.801 3.207 7.598 1 90.44 351 TYR B CA 1
ATOM 5592 C C . TYR B 1 351 ? -5.988 2.344 6.641 1 90.44 351 TYR B C 1
ATOM 5594 O O . TYR B 1 351 ? -6.121 1.117 6.637 1 90.44 351 TYR B O 1
ATOM 5602 N N . SER B 1 352 ? -5.191 2.959 5.797 1 88.56 352 SER B N 1
ATOM 5603 C CA . SER B 1 352 ? -4.41 2.25 4.789 1 88.56 352 SER B CA 1
ATOM 5604 C C . SER B 1 352 ? -2.914 2.447 5.012 1 88.56 352 SER B C 1
ATOM 5606 O O . SER B 1 352 ? -2.477 3.531 5.402 1 88.56 352 SER B O 1
ATOM 5608 N N . VAL B 1 353 ? -2.195 1.435 4.773 1 90.81 353 VAL B N 1
ATOM 5609 C CA . VAL B 1 353 ? -0.745 1.477 4.918 1 90.81 353 VAL B CA 1
ATOM 5610 C C . VAL B 1 353 ? -0.087 0.893 3.668 1 90.81 353 VAL B C 1
ATOM 5612 O O . VAL B 1 353 ? -0.501 -0.158 3.174 1 90.81 353 VAL B O 1
ATOM 5615 N N . PHE B 1 354 ? 0.847 1.564 3.164 1 87.94 354 PHE B N 1
ATOM 5616 C CA . PHE B 1 354 ? 1.688 1.071 2.08 1 87.94 354 PHE B CA 1
ATOM 5617 C C . PHE B 1 354 ? 3.156 1.087 2.482 1 87.94 354 PHE B C 1
ATOM 5619 O O . PHE B 1 354 ? 3.658 2.096 2.982 1 87.94 354 PHE B O 1
ATOM 5626 N N . SER B 1 355 ? 3.799 0.036 2.275 1 88.12 355 SER B N 1
ATOM 5627 C CA . SER B 1 355 ? 5.219 -0.066 2.584 1 88.12 355 SER B CA 1
ATOM 5628 C C . SER B 1 355 ? 5.984 -0.754 1.458 1 88.12 355 SER B C 1
ATOM 5630 O O . SER B 1 355 ? 5.457 -1.661 0.809 1 88.12 355 SER B O 1
ATOM 5632 N N . GLN B 1 356 ? 7.195 -0.306 1.229 1 83.69 356 GLN B N 1
ATOM 5633 C CA . GLN B 1 356 ? 8.078 -0.923 0.242 1 83.69 356 GLN B CA 1
ATOM 5634 C C . GLN B 1 356 ? 9.477 -1.119 0.806 1 83.69 356 GLN B C 1
ATOM 5636 O O . GLN B 1 356 ? 10.047 -0.201 1.397 1 83.69 356 GLN B O 1
ATOM 5641 N N . LYS B 1 357 ? 9.969 -2.287 0.661 1 82.75 357 LYS B N 1
ATOM 5642 C CA . LYS B 1 357 ? 11.312 -2.617 1.127 1 82.75 357 LYS B CA 1
ATOM 5643 C C . LYS B 1 357 ? 12.117 -3.316 0.035 1 82.75 357 LYS B C 1
ATOM 5645 O O . LYS B 1 357 ? 11.547 -3.967 -0.843 1 82.75 357 LYS B O 1
ATOM 5650 N N . LEU B 1 358 ? 13.367 -3.115 0.111 1 79.56 358 LEU B N 1
ATOM 5651 C CA . LEU B 1 358 ? 14.266 -3.814 -0.802 1 79.56 358 LEU B CA 1
ATOM 5652 C C . LEU B 1 358 ? 14.82 -5.078 -0.156 1 79.56 358 LEU B C 1
ATOM 5654 O O . LEU B 1 358 ? 15.109 -5.094 1.043 1 79.56 358 LEU B O 1
ATOM 5658 N N . PHE B 1 359 ? 15.016 -6.113 -0.946 1 77 359 PHE B N 1
ATOM 5659 C CA . PHE B 1 359 ? 15.555 -7.379 -0.46 1 77 359 PHE B CA 1
ATOM 5660 C C . PHE B 1 359 ? 16.875 -7.16 0.252 1 77 359 PHE B C 1
ATOM 5662 O O . PHE B 1 359 ? 17.156 -7.801 1.269 1 77 359 PHE B O 1
ATOM 5669 N N . ASN B 1 360 ? 17.672 -6.293 -0.289 1 69.94 360 ASN B N 1
ATOM 5670 C CA . ASN B 1 360 ? 19.031 -6.117 0.193 1 69.94 360 ASN B CA 1
ATOM 5671 C C . ASN B 1 360 ? 19.078 -5.332 1.5 1 69.94 360 ASN B C 1
ATOM 5673 O O . ASN B 1 360 ? 20.109 -5.281 2.17 1 69.94 360 ASN B O 1
ATOM 5677 N N . GLU B 1 361 ? 18.031 -4.684 1.832 1 65.62 361 GLU B N 1
ATOM 5678 C CA . GLU B 1 361 ? 18 -3.896 3.062 1 65.62 361 GLU B CA 1
ATOM 5679 C C . GLU B 1 361 ? 17.672 -4.773 4.266 1 65.62 361 GLU B C 1
ATOM 5681 O O . GLU B 1 361 ? 17.75 -4.32 5.41 1 65.62 361 GLU B O 1
ATOM 5686 N N . VAL B 1 362 ? 17.266 -5.957 4.031 1 63.62 362 VAL B N 1
ATOM 5687 C CA . VAL B 1 362 ? 16.797 -6.754 5.16 1 63.62 362 VAL B CA 1
ATOM 5688 C C . VAL B 1 362 ? 17.938 -7.629 5.684 1 63.62 362 VAL B C 1
ATOM 5690 O O . VAL B 1 362 ? 18.672 -8.25 4.902 1 63.62 362 VAL B O 1
ATOM 5693 N N . GLN B 1 363 ? 18.391 -7.254 6.938 1 56.81 363 GLN B N 1
ATOM 5694 C CA . GLN B 1 363 ? 19.516 -7.871 7.633 1 56.81 363 GLN B CA 1
ATOM 5695 C C . GLN B 1 363 ? 19.281 -9.367 7.828 1 56.81 363 GLN B C 1
ATOM 5697 O O . GLN B 1 363 ? 18.156 -9.805 8.023 1 56.81 363 GLN B O 1
ATOM 5702 N N . GLU B 1 364 ? 20.266 -10.18 7.348 1 52.25 364 GLU B N 1
ATOM 5703 C CA . GLU B 1 364 ? 20.422 -11.586 7.711 1 52.25 364 GLU B CA 1
ATOM 5704 C C . GLU B 1 364 ? 20.453 -11.766 9.227 1 52.25 364 GLU B C 1
ATOM 5706 O O . GLU B 1 364 ? 21.062 -10.969 9.938 1 52.25 364 GLU B O 1
ATOM 5711 N N . ASN B 1 365 ? 19.359 -12.016 10 1 41.59 365 ASN B N 1
ATOM 5712 C CA . ASN B 1 365 ? 19.891 -12.445 11.289 1 41.59 365 ASN B CA 1
ATOM 5713 C C . ASN B 1 365 ? 20.828 -13.641 11.133 1 41.59 365 ASN B C 1
ATOM 5715 O O . ASN B 1 365 ? 20.578 -14.539 10.336 1 41.59 365 ASN B O 1
#

Organism: Triticum turgidum subsp. durum (NCBI:txid4567)

Sequence (730 aa):
MTSQVSPSQGAGGSDVEDEDVELFSVNWNQDHSCFSAATANGLRMFSCKPFKEQLRRIQEDGGFRIVEMLFRTNIFGLVGQGADKQYQQNKLTIWDDCRNVLIGDFSFKSNIRAVKLSKDYFVVALEHEIHVYSFKTLKLIHLIDTTSNPNGLCCLSHHADISVMACPWTRQGIVRVEHFGSKETKFITAHDSNISCMTLTVDGLLLTTASVRGTLIRIFNTMDGACLQEVRRGVDKAEIYSIALSPNLQWLAVSSDKGTMHIFSLRVRPRGKDASNGKSAIAGRQMDRSYSSGSVGSNASSSLSFMKGILPKYFSSEWSFAQFRLPEVTRYITAFGDQTTVMMIGLDGRYSVFSQKLFNEVQENMTSQVSPSQGAGGSDVEDEDVELFSVNWNQDHSCFSAATANGLRMFSCKPFKEQLRRIQEDGGFRIVEMLFRTNIFGLVGQGADKQYQQNKLTIWDDCRNVLIGDFSFKSNIRAVKLSKDYFVVALEHEIHVYSFKTLKLIHLIDTTSNPNGLCCLSHHADISVMACPWTRQGIVRVEHFGSKETKFITAHDSNISCMTLTVDGLLLTTASVRGTLIRIFNTMDGACLQEVRRGVDKAEIYSIALSPNLQWLAVSSDKGTMHIFSLRVRPRGKDASNGKSAIAGRQMDRSYSSGSVGSNASSSLSFMKGILPKYFSSEWSFAQFRLPEVTRYITAFGDQTTVMMIGLDGRYSVFSQKLFNEVQEN

Secondary structure (DSSP, 8-state):
----------------------EEEEEE-TTSSEEEEEETTEEEEEEETTEEEEEEEE-TT--EEEEEE-TTSSEEEEEE-SSSSSS-TTEEEEEETTTTEEEEEEE-SS---EEEE-SSEEEEE-SSEEEEEETTT--EEEEEE-S--TT---EE---SS--EEEEE-SSTTEEEEEETTTTEEEEEE--SS-EEEEEE-TTS-EEEEEESS-SEEEEEETTT--EEEEEE--SS---EEEEEE-TTS-EEEEEETTSEEEEEE-----SGGGSS----S---------------------GGGGGGGTS-GGGGSBPPSEEEE-SS---EEEEEEETTEEEEEETTSEEEEEEEEEGGGS-B-/----------------------EEEEEE-TTSSEEEEEETTEEEEEEETTEEEEEEEE-TT--EEEEEE-TTSSEEEEEE-SSSSSS-TTEEEEEETTTTEEEEEEE-SS---EEEE-SSEEEEE-SSEEEEEETTT--EEEEEE-S--TT---EE---SS--EEEEE-SSTTEEEEEETTTTEEEEEE--SS-EEEEEE-TTS-EEEEEESS-SEEEEEETTT--EEEEEE--SS---EEEEEE-TTS-EEEEEETTSEEEEEE-----SGGGSS----SGGG------------------GGGGGGGTS-GGGGSBPPSEEEE-SS---EEEEEEETTEEEEEETTSEEEEEEEEEGGGS-B-

Foldseek 3Di:
DPPPPPPPPPPPPPPPPPPQFQWLDKAAEQLRQKIKTKTFFEIWIFGVVVTDTDDDDGHPQTIFNDWYDHHPFQWIWTAGPCSHPVHHQQKIWIARRVVRDTPDMDGDPDGWQDWDDEPFWIWTFDQFWIWIAGPVVRDTDDIAGADGDNNRDKEWAHDPPWTKMWDHHNDAQKIWIATPVVRDIDIANHDPGHWQAWYAANRRQKIWTAHQQRQKIWIAGRVPRDTQAIAGADDGGWRWQEWEAANVRQWIWTDTLQQKIFIFGGDRDDPPPVPDDPDDPPPPDDDDDDDDDDDDDDDPPVVCVVVVVPDPPVVPHGYGPDMDHDDDSFRWYWYANHRFKIWIAGSSGDIDMDGDDDPVPDDDD/DPPPPDPPPPPPPPPPPPPQFQWLDKAAEQLRQKIKTKTFFEIWIFGVVVTDTDDDDGHPQTIFNDWYDHHPFQWIWTAGPPSHPVHHQQKIWIARRVVRDTPDMDGDPDGWQDWDDEPFWIWTFDQFWIWIAGPVVRDTDDIAGADGDNNRDKEWAHDPPWTKMWDHHNDAQKIWIATPVVRDIDIANHDPGHWQAWYAANRRQKIWTAHQQRQKIWIAGRVPRDTQAIAGADDGGWRWQEWEAANVRQWIWTDTLQQKIFIFGGDRDDPPPVPDDPDDPPPPPDDDDDDDPDDDDDDPPVVCVVVVVPDPPVVPHGYGPDMDHDDDSFRWYWYANHRFKIWIAGSSGDIDMDGDDDPVPDDDD